Protein 7R9F (pdb70)

Structure (mmCIF, N/CA/C/O backbone):
data_7R9F
#
_entry.id   7R9F
#
_cell.length_a   134.466
_cell.length_b   134.466
_cell.length_c   158.130
_cell.angle_alpha   90.000
_cell.angle_beta   90.000
_cell.angle_gamma   120.000
#
_symmetry.space_group_name_H-M   'P 61 2 2'
#
loop_
_entity.id
_entity.type
_entity.pdbx_description
1 polymer 'tRNA pseudouridine synthase 1'
2 polymer "RNA (5'-R(*UP*AP*AP*UP*CP*GP*GP*GP*AP*UP*UP*CP*CP*GP*GP*AP*UP*A)-3')"
3 non-polymer 'SULFATE ION'
#
loop_
_atom_site.group_PDB
_atom_site.id
_atom_site.type_symbol
_atom_site.label_atom_id
_atom_site.label_alt_id
_atom_site.label_comp_id
_atom_site.label_asym_id
_atom_site.label_entity_id
_atom_site.label_seq_id
_atom_site.pdbx_PDB_ins_code
_atom_site.Cartn_x
_atom_site.Cartn_y
_atom_site.Cartn_z
_atom_site.occupancy
_atom_site.B_iso_or_equiv
_atom_site.auth_seq_id
_atom_site.auth_comp_id
_atom_site.auth_asym_id
_atom_site.auth_atom_id
_atom_site.pdbx_PDB_model_num
ATOM 1 N N . LEU A 1 72 ? -92.366 9.112 -27.764 1.00 147.35 72 LEU A N 1
ATOM 2 C CA . LEU A 1 72 ? -91.592 10.194 -27.167 1.00 154.21 72 LEU A CA 1
ATOM 3 C C . LEU A 1 72 ? -90.220 10.319 -27.827 1.00 154.77 72 LEU A C 1
ATOM 4 O O . LEU A 1 72 ? -89.546 9.315 -28.061 1.00 150.82 72 LEU A O 1
ATOM 7 N N . PRO A 1 73 ? -89.810 11.546 -28.129 1.00 153.92 73 PRO A N 1
ATOM 8 C CA . PRO A 1 73 ? -88.506 11.771 -28.754 1.00 148.98 73 PRO A CA 1
ATOM 9 C C . PRO A 1 73 ? -87.407 11.964 -27.715 1.00 153.60 73 PRO A C 1
ATOM 10 O O . PRO A 1 73 ? -87.660 12.197 -26.531 1.00 139.89 73 PRO A O 1
ATOM 14 N N . LYS A 1 74 ? -86.168 11.863 -28.189 1.00 147.29 74 LYS A N 1
ATOM 15 C CA . LYS A 1 74 ? -85.000 12.079 -27.348 1.00 142.85 74 LYS A CA 1
ATOM 16 C C . LYS A 1 74 ? -84.659 13.563 -27.305 1.00 134.42 74 LYS A C 1
ATOM 17 O O . LYS A 1 74 ? -84.783 14.270 -28.310 1.00 136.45 74 LYS A O 1
ATOM 19 N N . ARG A 1 75 ? -84.229 14.031 -26.135 1.00 123.61 75 ARG A N 1
ATOM 20 C CA . ARG A 1 75 ? -83.892 15.440 -25.952 1.00 122.08 75 ARG A CA 1
ATOM 21 C C . ARG A 1 75 ? -82.724 15.548 -24.984 1.00 119.48 75 ARG A C 1
ATOM 22 O O . ARG A 1 75 ? -82.825 15.092 -23.841 1.00 119.33 75 ARG A O 1
ATOM 26 N N . LYS A 1 76 ? -81.624 16.145 -25.439 1.00 116.91 76 LYS A N 1
ATOM 27 C CA . LYS A 1 76 ? -80.474 16.369 -24.573 1.00 97.89 76 LYS A CA 1
ATOM 28 C C . LYS A 1 76 ? -80.807 17.411 -23.511 1.00 100.29 76 LYS A C 1
ATOM 29 O O . LYS A 1 76 ? -81.565 18.354 -23.752 1.00 112.55 76 LYS A O 1
ATOM 35 N N . VAL A 1 77 ? -80.228 17.234 -22.323 1.00 101.27 77 VAL A N 1
ATOM 36 C CA . VAL A 1 77 ? -80.543 18.083 -21.180 1.00 95.46 77 VAL A CA 1
ATOM 37 C C . VAL A 1 77 ? -79.423 17.950 -20.157 1.00 89.80 77 VAL A C 1
ATOM 38 O O . VAL A 1 77 ? -78.627 17.005 -20.198 1.00 84.29 77 VAL A O 1
ATOM 42 N N . ALA A 1 78 ? -79.354 18.915 -19.238 1.00 95.38 78 ALA A N 1
ATOM 43 C CA . ALA A 1 78 ? -78.399 18.917 -18.137 1.00 95.84 78 ALA A CA 1
ATOM 44 C C . ALA A 1 78 ? -79.155 18.920 -16.816 1.00 79.68 78 ALA A C 1
ATOM 45 O O . ALA A 1 78 ? -80.067 19.729 -16.619 1.00 94.50 78 ALA A O 1
ATOM 47 N N . VAL A 1 79 ? -78.768 18.024 -15.915 1.00 66.09 79 VAL A N 1
ATOM 48 C CA . VAL A 1 79 ? -79.398 17.885 -14.608 1.00 75.94 79 VAL A CA 1
ATOM 49 C C . VAL A 1 79 ? -78.439 18.417 -13.550 1.00 79.40 79 VAL A C 1
ATOM 50 O O . VAL A 1 79 ? -77.297 17.945 -13.439 1.00 87.14 79 VAL A O 1
ATOM 54 N N . MET A 1 80 ? -78.902 19.410 -12.789 1.00 74.81 80 MET A N 1
ATOM 55 C CA . MET A 1 80 ? -78.215 19.878 -11.590 1.00 78.74 80 MET A CA 1
ATOM 56 C C . MET A 1 80 ? -78.635 19.032 -10.396 1.00 74.27 80 MET A C 1
ATOM 57 O O . MET A 1 80 ? -79.828 18.791 -10.183 1.00 80.30 80 MET A O 1
ATOM 62 N N . VAL A 1 81 ? -77.652 18.597 -9.611 1.00 66.62 81 VAL A N 1
ATOM 63 C CA . VAL A 1 81 ? -77.876 17.610 -8.566 1.00 63.33 81 VAL A CA 1
ATOM 64 C C . VAL A 1 81 ? -77.106 17.997 -7.310 1.00 72.36 81 VAL A C 1
ATOM 65 O O . V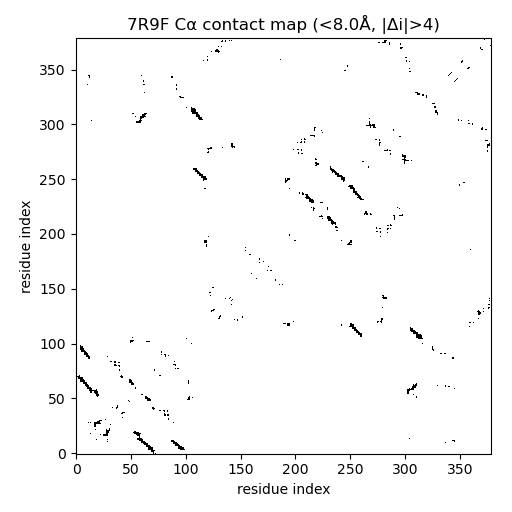AL A 1 81 ? -76.118 18.734 -7.360 1.00 71.26 81 VAL A O 1
ATOM 69 N N . GLY A 1 82 ? -77.594 17.511 -6.178 1.00 81.39 82 GLY A N 1
ATOM 70 C CA . GLY A 1 82 ? -76.885 17.644 -4.919 1.00 67.35 82 GLY A CA 1
ATOM 71 C C . GLY A 1 82 ? -77.027 16.357 -4.137 1.00 64.57 82 GLY A C 1
ATOM 72 O O . GLY A 1 82 ? -78.024 15.643 -4.258 1.00 78.63 82 GLY A O 1
ATOM 73 N N . TYR A 1 83 ? -76.009 16.054 -3.336 1.00 59.56 83 TYR A N 1
ATOM 74 C CA . TYR A 1 83 ? -75.998 14.753 -2.684 1.00 68.88 83 TYR A CA 1
ATOM 75 C C . TYR A 1 83 ? -75.084 14.766 -1.469 1.00 71.40 83 TYR A C 1
ATOM 76 O O . TYR A 1 83 ? -74.251 15.660 -1.297 1.00 70.66 83 TYR A O 1
ATOM 85 N N . CYS A 1 84 ? -75.263 13.748 -0.628 1.00 68.85 84 CYS A N 1
ATOM 86 C CA . CYS A 1 84 ? -74.362 13.440 0.474 1.00 61.79 84 CYS A CA 1
ATOM 87 C C . CYS A 1 84 ? -73.448 12.301 0.038 1.00 74.95 84 CYS A C 1
ATOM 88 O O . CYS A 1 84 ? -73.925 11.235 -0.367 1.00 70.80 84 CYS A O 1
ATOM 91 N N . GLY A 1 85 ? -72.136 12.529 0.116 1.00 69.09 85 GLY A N 1
ATOM 92 C CA . GLY A 1 85 ? -71.189 11.542 -0.368 1.00 68.00 85 GLY A CA 1
ATOM 93 C C . GLY A 1 85 ? -71.044 10.328 0.523 1.00 77.90 85 GLY A C 1
ATOM 94 O O . GLY A 1 85 ? -70.519 9.304 0.071 1.00 66.55 85 GLY A O 1
ATOM 95 N N . THR A 1 86 ? -71.496 10.418 1.775 1.00 92.76 86 THR A N 1
ATOM 96 C CA . THR A 1 86 ? -71.369 9.309 2.712 1.00 77.80 86 THR A CA 1
ATOM 97 C C . THR A 1 86 ? -72.273 8.155 2.298 1.00 76.10 86 THR A C 1
ATOM 98 O O . THR A 1 86 ? -73.468 8.343 2.047 1.00 71.91 86 THR A O 1
ATOM 101 N N . GLY A 1 87 ? -71.699 6.959 2.228 1.00 65.77 87 GLY A N 1
ATOM 102 C CA . GLY A 1 87 ? -72.439 5.789 1.815 1.00 65.09 87 GLY A CA 1
ATOM 103 C C . GLY A 1 87 ? -72.437 5.522 0.331 1.00 68.90 87 GLY A C 1
ATOM 104 O O . GLY A 1 87 ? -73.275 4.745 -0.141 1.00 98.71 87 GLY A O 1
ATOM 105 N N . TYR A 1 88 ? -71.532 6.142 -0.420 1.00 77.30 88 TYR A N 1
ATOM 106 C CA . TYR A 1 88 ? -71.429 5.935 -1.855 1.00 68.02 88 TYR A CA 1
ATOM 107 C C . TYR A 1 88 ? -69.959 5.896 -2.243 1.00 68.55 88 TYR A C 1
ATOM 108 O O . TYR A 1 88 ? -69.097 6.422 -1.537 1.00 66.23 88 TYR A O 1
ATOM 117 N N . HIS A 1 89 ? -69.681 5.271 -3.385 1.00 69.15 89 HIS A N 1
ATOM 118 C CA . HIS A 1 89 ? -68.311 5.100 -3.866 1.00 75.64 89 HIS A CA 1
ATOM 119 C C . HIS A 1 89 ? -67.941 6.129 -4.928 1.00 70.33 89 HIS A C 1
ATOM 120 O O . HIS A 1 89 ? -67.327 5.791 -5.943 1.00 75.98 89 HIS A O 1
ATOM 127 N N . GLY A 1 90 ? -68.295 7.391 -4.718 1.00 69.42 90 GLY A N 1
ATOM 128 C CA . GLY A 1 90 ? -67.928 8.456 -5.630 1.00 69.26 90 GLY A CA 1
ATOM 129 C C . GLY A 1 90 ? -69.087 8.889 -6.507 1.00 66.07 90 GLY A C 1
ATOM 130 O O . GLY A 1 90 ? -70.208 8.378 -6.430 1.00 67.07 90 GLY A O 1
ATOM 131 N N . MET A 1 91 ? -68.788 9.871 -7.359 1.00 75.22 91 MET A N 1
ATOM 132 C CA . MET A 1 91 ? -69.780 10.369 -8.305 1.00 84.65 91 MET A CA 1
ATOM 133 C C . MET A 1 91 ? -69.848 9.493 -9.550 1.00 81.26 91 MET A C 1
ATOM 134 O O . MET A 1 91 ? -70.937 9.090 -9.974 1.00 87.04 91 MET A O 1
ATOM 139 N N . GLN A 1 92 ? -68.694 9.182 -10.138 1.00 76.42 92 GLN A N 1
ATOM 140 C CA . GLN A 1 92 ? -68.655 8.447 -11.396 1.00 88.90 92 GLN A CA 1
ATOM 141 C C . GLN A 1 92 ? -69.281 7.065 -11.248 1.00 90.81 92 GLN A C 1
ATOM 142 O O . GLN A 1 92 ? -69.101 6.385 -10.235 1.00 99.06 92 GLN A O 1
ATOM 148 N N . TYR A 1 93 ? -70.030 6.660 -12.273 1.00 97.30 93 TYR A N 1
ATOM 149 C CA . TYR A 1 93 ? -70.642 5.338 -12.306 1.00 93.26 93 TYR A CA 1
ATOM 150 C C . TYR A 1 93 ? -69.567 4.259 -12.353 1.00 95.74 93 TYR A C 1
ATOM 151 O O . TYR A 1 93 ? -68.780 4.190 -13.303 1.00 87.82 93 TYR A O 1
ATOM 160 N N . ASN A 1 94 ? -69.531 3.419 -11.321 1.00 88.16 94 ASN A N 1
ATOM 161 C CA . ASN A 1 94 ? -68.544 2.344 -11.223 1.00 81.66 94 ASN A CA 1
ATOM 162 C C . ASN A 1 94 ? -69.182 1.156 -10.520 1.00 103.03 94 ASN A C 1
ATOM 163 O O . ASN A 1 94 ? -69.004 0.952 -9.314 1.00 113.88 94 ASN A O 1
ATOM 168 N N . PRO A 1 95 ? -69.941 0.346 -11.253 1.00 112.76 95 PRO A N 1
ATOM 169 C CA . PRO A 1 95 ? -70.573 -0.832 -10.651 1.00 98.45 95 PRO A CA 1
ATOM 170 C C . PRO A 1 95 ? -69.535 -1.887 -10.317 1.00 106.09 95 PRO A C 1
ATOM 171 O O . PRO A 1 95 ? -68.434 -1.888 -10.891 1.00 92.14 95 PRO A O 1
ATOM 175 N N . PRO A 1 96 ? -69.845 -2.818 -9.399 1.00 114.71 96 PRO A N 1
ATOM 176 C CA . PRO A 1 96 ? -71.140 -2.968 -8.727 1.00 100.61 96 PRO A CA 1
ATOM 177 C C . PRO A 1 96 ? -71.277 -2.110 -7.472 1.00 108.22 96 PRO A C 1
ATOM 178 O O . PRO A 1 96 ? -72.326 -2.137 -6.828 1.00 123.89 96 PRO A O 1
ATOM 182 N N . ASN A 1 97 ? -70.233 -1.363 -7.135 1.00 97.79 97 ASN A N 1
ATOM 183 C CA . ASN A 1 97 ? -70.269 -0.533 -5.937 1.00 97.99 97 ASN A CA 1
ATOM 184 C C . ASN A 1 97 ? -71.279 0.595 -6.116 1.00 93.21 97 ASN A C 1
ATOM 185 O O . ASN A 1 97 ? -71.292 1.246 -7.168 1.00 94.03 97 ASN A O 1
ATOM 190 N N . PRO A 1 98 ? -72.133 0.859 -5.126 1.00 97.16 98 PRO A N 1
ATOM 191 C CA . PRO A 1 98 ? -73.159 1.898 -5.292 1.00 82.10 98 PRO A CA 1
ATOM 192 C C . PRO A 1 98 ? -72.527 3.279 -5.381 1.00 86.66 98 PRO A C 1
ATOM 193 O O . PRO A 1 98 ? -71.694 3.654 -4.552 1.00 93.61 98 PRO A O 1
ATOM 197 N N . THR A 1 99 ? -72.932 4.035 -6.397 1.00 79.95 99 THR A N 1
ATOM 198 C CA . THR A 1 99 ? -72.426 5.377 -6.637 1.00 73.81 99 THR A CA 1
ATOM 199 C C . THR A 1 99 ? -73.600 6.338 -6.766 1.00 70.42 99 THR A C 1
ATOM 200 O O . THR A 1 99 ? -74.758 5.927 -6.880 1.00 80.81 99 THR A O 1
ATOM 204 N N . ILE A 1 100 ? -73.294 7.636 -6.738 1.00 71.20 100 ILE A N 1
ATOM 205 C CA . ILE A 1 100 ? -74.346 8.636 -6.902 1.00 72.47 100 ILE A CA 1
ATOM 206 C C . ILE A 1 100 ? -74.983 8.505 -8.277 1.00 70.21 100 ILE A C 1
ATOM 207 O O . ILE A 1 100 ? -76.210 8.583 -8.420 1.00 78.51 100 ILE A O 1
ATOM 212 N N . GLU A 1 101 ? -74.161 8.289 -9.307 1.00 82.48 101 GLU A N 1
ATOM 213 C CA . GLU A 1 101 ? -74.692 8.114 -10.655 1.00 71.96 101 GLU A CA 1
ATOM 214 C C . GLU A 1 101 ? -75.553 6.861 -10.750 1.00 76.68 101 GLU A C 1
ATOM 215 O O . GLU A 1 101 ? -76.581 6.863 -11.434 1.00 80.66 101 GLU A O 1
ATOM 221 N N . SER A 1 102 ? -75.153 5.783 -10.072 1.00 76.65 102 SER A N 1
ATOM 222 C CA . SER A 1 102 ? -75.961 4.567 -10.073 1.00 73.78 102 SER A CA 1
ATOM 223 C C . SER A 1 102 ? -77.344 4.828 -9.485 1.00 79.59 102 SER A C 1
ATOM 224 O O . SER A 1 102 ? -78.362 4.412 -10.051 1.00 90.26 102 SER A O 1
ATOM 227 N N . ALA A 1 103 ? -77.399 5.532 -8.351 1.00 81.87 103 ALA A N 1
ATOM 228 C CA . ALA A 1 103 ? -78.685 5.838 -7.731 1.00 86.03 103 ALA A CA 1
ATOM 229 C C . ALA A 1 103 ? -79.514 6.769 -8.606 1.00 90.64 103 ALA A C 1
ATOM 230 O O . ALA A 1 103 ? -80.741 6.627 -8.689 1.00 101.39 103 ALA A O 1
ATOM 232 N N . LEU A 1 104 ? -78.860 7.728 -9.266 1.00 88.17 104 LEU A N 1
ATOM 233 C CA . LEU A 1 104 ? -79.579 8.633 -10.156 1.00 83.37 104 LEU A CA 1
ATOM 234 C C . LEU A 1 104 ? -80.179 7.878 -11.335 1.00 93.60 104 LEU A C 1
ATOM 235 O O . LEU A 1 104 ? -81.333 8.114 -11.711 1.00 100.69 104 LEU A O 1
ATOM 240 N N . PHE A 1 105 ? -79.411 6.957 -11.923 1.00 93.49 105 PHE A N 1
ATOM 241 C CA . PHE A 1 105 ? -79.923 6.146 -13.024 1.00 84.51 105 PHE A CA 1
ATOM 242 C C . PHE A 1 105 ? -81.076 5.266 -12.562 1.00 103.08 105 PHE A C 1
ATOM 243 O O . PHE A 1 105 ? -82.075 5.113 -13.276 1.00 108.08 105 PHE A O 1
ATOM 251 N N . LYS A 1 106 ? -80.954 4.672 -11.371 1.00 106.27 106 LYS A N 1
ATOM 252 C CA A LYS A 1 106 ? -82.043 3.861 -10.839 0.02 105.14 106 LYS A CA 1
ATOM 253 C CA B LYS A 1 106 ? -82.044 3.860 -10.839 0.98 113.03 106 LYS A CA 1
ATOM 254 C C . LYS A 1 106 ? -83.295 4.695 -10.604 1.00 106.35 106 LYS A C 1
ATOM 255 O O . LYS A 1 106 ? -84.414 4.182 -10.721 1.00 114.71 106 LYS A O 1
ATOM 260 N N . ALA A 1 107 ? -83.130 5.978 -10.276 1.00 104.89 107 ALA A N 1
ATOM 261 C CA . ALA A 1 107 ? -84.281 6.849 -10.076 1.00 103.34 107 ALA A CA 1
ATOM 262 C C . ALA A 1 107 ? -84.836 7.405 -11.381 1.00 108.45 107 ALA A C 1
ATOM 263 O O . ALA A 1 107 ? -85.980 7.873 -11.399 1.00 110.32 107 ALA A O 1
ATOM 265 N N . PHE A 1 108 ? -84.057 7.370 -12.466 1.00 116.36 108 PHE A N 1
ATOM 266 C CA . PHE A 1 108 ? -84.549 7.852 -13.753 1.00 120.76 108 PHE A CA 1
ATOM 267 C C . PHE A 1 108 ? -85.492 6.855 -14.415 1.00 125.72 108 PHE A C 1
ATOM 268 O O . PHE A 1 108 ? -86.434 7.263 -15.104 1.00 122.45 108 PHE A O 1
ATOM 276 N N . VAL A 1 109 ? -85.255 5.555 -14.227 1.00 125.32 109 VAL A N 1
ATOM 277 C CA . VAL A 1 109 ? -86.166 4.552 -14.764 1.00 116.50 109 VAL A CA 1
ATOM 278 C C . VAL A 1 109 ? -87.381 4.349 -13.865 1.00 119.29 109 VAL A C 1
ATOM 279 O O . VAL A 1 109 ? -88.409 3.846 -14.333 1.00 129.93 109 VAL A O 1
ATOM 283 N N . GLU A 1 110 ? -87.296 4.733 -12.589 1.00 119.28 110 GLU A N 1
ATOM 284 C CA . GLU A 1 110 ? -88.460 4.692 -11.713 1.00 115.86 110 GLU A CA 1
ATOM 285 C C . GLU A 1 110 ? -89.390 5.877 -11.931 1.00 116.99 110 GLU A C 1
ATOM 286 O O . GLU A 1 110 ? -90.572 5.794 -11.581 1.00 127.22 110 GLU A O 1
ATOM 288 N N . ALA A 1 111 ? -88.885 6.974 -12.493 1.00 129.00 111 ALA A N 1
ATOM 289 C CA . ALA A 1 111 ? -89.720 8.117 -12.831 1.00 121.35 111 ALA A CA 1
ATOM 290 C C . ALA A 1 111 ? -90.177 8.094 -14.282 1.00 127.87 111 ALA A C 1
ATOM 291 O O . ALA A 1 111 ? -91.225 8.667 -14.603 1.00 131.22 111 ALA A O 1
ATOM 293 N N . GLY A 1 112 ? -89.416 7.450 -15.165 1.00 126.03 112 GLY A N 1
ATOM 294 C CA . GLY A 1 112 ? -89.828 7.286 -16.545 1.00 123.60 112 GLY A CA 1
ATOM 295 C C . GLY A 1 112 ? -89.150 8.229 -17.517 1.00 120.81 112 GLY A C 1
ATOM 296 O O . GLY A 1 112 ? -89.801 8.778 -18.412 1.00 130.00 112 GLY A O 1
ATOM 297 N N . ALA A 1 113 ? -87.841 8.422 -17.361 1.00 115.63 113 ALA A N 1
ATOM 298 C CA . ALA A 1 113 ? -87.083 9.280 -18.257 1.00 116.30 113 ALA A CA 1
ATOM 299 C C . ALA A 1 113 ? -85.964 8.562 -18.997 1.00 113.28 113 ALA A C 1
ATOM 300 O O . ALA A 1 113 ? -85.345 9.169 -19.878 1.00 110.73 113 ALA A O 1
ATOM 302 N N . ILE A 1 114 ? -85.689 7.300 -18.677 1.00 117.98 114 ILE A N 1
ATOM 303 C CA . ILE A 1 114 ? -84.648 6.535 -19.348 1.00 127.22 114 ILE A CA 1
ATOM 304 C C . ILE A 1 114 ? -85.268 5.288 -19.963 1.00 127.16 114 ILE A C 1
ATOM 305 O O . ILE A 1 114 ? -86.266 4.752 -19.469 1.00 120.85 114 ILE A O 1
ATOM 307 N N . SER A 1 115 ? -84.665 4.827 -21.058 1.00 122.93 115 SER A N 1
ATOM 308 C CA . SER A 1 115 ? -85.146 3.636 -21.745 1.00 134.70 115 SER A CA 1
ATOM 309 C C . SER A 1 115 ? -84.702 2.283 -21.203 1.00 135.22 115 SER A C 1
ATOM 310 O O . SER A 1 115 ? -85.478 1.588 -20.536 1.00 127.79 115 SER A O 1
ATOM 313 N N . LYS A 1 116 ? -83.454 1.909 -21.486 1.00 140.14 116 LYS A N 1
ATOM 314 C CA . LYS A 1 116 ? -82.803 0.741 -20.905 1.00 136.04 116 LYS A CA 1
ATOM 315 C C . LYS A 1 116 ? -81.391 0.612 -21.462 1.00 144.23 116 LYS A C 1
ATOM 316 O O . LYS A 1 116 ? -80.777 1.615 -21.843 1.00 140.23 116 LYS A O 1
ATOM 318 N N . ASP A 1 117 ? -80.874 -0.617 -21.511 1.00 136.64 117 ASP A N 1
ATOM 319 C CA . ASP A 1 117 ? -79.573 -0.936 -22.112 1.00 141.37 117 ASP A CA 1
ATOM 320 C C . ASP A 1 117 ? -78.497 -0.111 -21.413 1.00 145.26 117 ASP A C 1
ATOM 321 O O . ASP A 1 117 ? -78.288 -0.306 -20.203 1.00 135.45 117 ASP A O 1
ATOM 323 N N . ASN A 1 118 ? -77.800 0.791 -22.099 1.00 143.22 118 ASN A N 1
ATOM 324 C CA . ASN A 1 118 ? -76.756 1.603 -21.487 1.00 138.95 118 ASN A CA 1
ATOM 325 C C . ASN A 1 118 ? -76.621 2.897 -22.284 1.00 137.63 118 ASN A C 1
ATOM 326 O O . ASN A 1 118 ? -77.485 3.238 -23.098 1.00 131.84 118 ASN A O 1
ATOM 328 N N . SER A 1 119 ? -75.529 3.620 -22.047 1.00 131.16 119 SER A N 1
ATOM 329 C CA . SER A 1 119 ? -75.280 4.886 -22.729 1.00 124.91 119 SER A CA 1
ATOM 330 C C . SER A 1 119 ? -73.785 5.182 -22.813 1.00 112.03 119 SER A C 1
ATOM 331 O O . SER A 1 119 ? -73.352 6.311 -22.580 1.00 99.26 119 SER A O 1
ATOM 333 N N . PHE A 1 127 ? -72.850 11.452 -22.691 1.00 121.15 127 PHE A N 1
ATOM 334 C CA . PHE A 1 127 ? -72.835 11.534 -21.235 1.00 122.48 127 PHE A CA 1
ATOM 335 C C . PHE A 1 127 ? -71.540 12.158 -20.725 1.00 119.98 127 PHE A C 1
ATOM 336 O O . PHE A 1 127 ? -70.474 11.962 -21.308 1.00 133.08 127 PHE A O 1
ATOM 344 N N . MET A 1 128 ? -71.643 12.902 -19.629 1.00 95.66 128 MET A N 1
ATOM 345 C CA . MET A 1 128 ? -70.498 13.578 -19.027 1.00 101.57 128 MET A CA 1
ATOM 346 C C . MET A 1 128 ? -70.909 14.041 -17.634 1.00 104.83 128 MET A C 1
ATOM 347 O O . MET A 1 128 ? -72.046 13.830 -17.198 1.00 104.25 128 MET A O 1
ATOM 349 N N . ARG A 1 129 ? -69.970 14.680 -16.938 1.00 87.05 129 ARG A N 1
ATOM 350 C CA . ARG A 1 129 ? -70.222 15.189 -15.597 1.00 69.03 129 ARG A CA 1
ATOM 351 C C . ARG A 1 129 ? -69.228 16.303 -15.303 1.00 73.46 129 ARG A C 1
ATOM 352 O O . ARG A 1 129 ? -68.093 16.283 -15.787 1.00 79.00 129 ARG A O 1
ATOM 360 N N . ALA A 1 130 ? -69.668 17.270 -14.495 1.00 54.99 130 ALA A N 1
ATOM 361 C CA . ALA A 1 130 ? -68.837 18.437 -14.216 1.00 61.25 130 ALA A CA 1
ATOM 362 C C . ALA A 1 130 ? -67.618 18.068 -13.377 1.00 62.86 130 ALA A C 1
ATOM 363 O O . ALA A 1 130 ? -66.489 18.457 -13.699 1.00 72.72 130 ALA A O 1
ATOM 365 N N . ALA A 1 131 ? -67.826 17.324 -12.292 1.00 82.52 131 ALA A N 1
ATOM 366 C CA . ALA A 1 131 ? -66.749 16.942 -11.391 1.00 78.36 131 ALA A CA 1
ATOM 367 C C . ALA A 1 131 ? -66.897 15.478 -11.009 1.00 69.29 131 ALA A C 1
ATOM 368 O O . ALA A 1 131 ? -68.010 14.964 -10.881 1.00 70.81 131 ALA A O 1
ATOM 370 N N . ARG A 1 132 ? -65.756 14.809 -10.831 1.00 80.30 132 ARG A N 1
ATOM 371 C CA . ARG A 1 132 ? -65.720 13.421 -10.372 1.00 76.83 132 ARG A CA 1
ATOM 372 C C . ARG A 1 132 ? -65.309 13.430 -8.901 1.00 88.48 132 ARG A C 1
ATOM 373 O O . ARG A 1 132 ? -64.141 13.260 -8.546 1.00 78.97 132 ARG A O 1
ATOM 381 N N . THR A 1 133 ? -66.300 13.643 -8.036 1.00 71.93 133 THR A N 1
ATOM 382 C CA . THR A 1 133 ? -66.045 13.709 -6.604 1.00 63.56 133 THR A CA 1
ATOM 383 C C . THR A 1 133 ? -65.658 12.336 -6.066 1.00 63.44 133 THR A C 1
ATOM 384 O O . THR A 1 133 ? -66.266 11.319 -6.412 1.00 70.72 133 THR A O 1
ATOM 388 N N . ASP A 1 134 ? -64.637 12.312 -5.212 1.00 57.62 134 ASP A N 1
ATOM 389 C CA . ASP A 1 134 ? -64.108 11.064 -4.683 1.00 60.45 134 ASP A CA 1
ATOM 390 C C . ASP A 1 134 ? -65.111 10.410 -3.730 1.00 70.90 134 ASP A C 1
ATOM 391 O O . ASP A 1 134 ? -66.199 10.929 -3.461 1.00 75.10 134 ASP A O 1
ATOM 394 N N . LYS A 1 135 ? -64.726 9.248 -3.208 1.00 71.39 135 LYS A N 1
ATOM 395 C CA . LYS A 1 135 ? -65.579 8.510 -2.287 1.00 71.51 135 LYS A CA 1
ATOM 396 C C . LYS A 1 135 ? -65.813 9.316 -1.014 1.00 68.62 135 LYS A C 1
ATOM 397 O O . LYS A 1 135 ? -64.869 9.840 -0.416 1.00 72.14 135 LYS A O 1
ATOM 403 N N . GLY A 1 136 ? -67.079 9.413 -0.601 1.00 66.48 136 GLY A N 1
ATOM 404 C CA . GLY A 1 136 ? -67.449 10.111 0.608 1.00 74.97 136 GLY A CA 1
ATOM 405 C C . GLY A 1 136 ? -67.616 11.607 0.472 1.00 68.14 136 GLY A C 1
ATOM 406 O O . GLY A 1 136 ? -68.233 12.227 1.347 1.00 88.51 136 GLY A O 1
ATOM 407 N N . VAL A 1 137 ? -67.094 12.211 -0.589 1.00 70.19 137 VAL A N 1
ATOM 408 C CA . VAL A 1 137 ? -67.177 13.655 -0.768 1.00 54.08 137 VAL A CA 1
ATOM 409 C C . VAL A 1 137 ? -68.594 14.026 -1.184 1.00 50.42 137 VAL A C 1
ATOM 410 O O . VAL A 1 137 ? -69.163 13.426 -2.103 1.00 80.22 137 VAL A O 1
ATOM 414 N N . HIS A 1 138 ? -69.170 15.010 -0.505 1.00 56.27 138 HIS A N 1
ATOM 415 C CA . HIS A 1 138 ? -70.509 15.469 -0.825 1.00 58.74 138 HIS A CA 1
ATOM 416 C C . HIS A 1 138 ? -70.424 16.615 -1.827 1.00 63.53 138 HIS A C 1
ATOM 417 O O . HIS A 1 138 ? -69.340 17.058 -2.213 1.00 70.29 138 HIS A O 1
ATOM 424 N N . ALA A 1 139 ? -71.582 17.108 -2.253 1.00 59.71 139 ALA A N 1
ATOM 425 C CA . ALA A 1 139 ? -71.613 18.207 -3.213 1.00 56.65 139 ALA A CA 1
ATOM 426 C C . ALA A 1 139 ? -72.968 18.884 -3.131 1.00 62.74 139 ALA A C 1
ATOM 427 O O . ALA A 1 139 ? -73.995 18.238 -3.357 1.00 73.79 139 ALA A O 1
ATOM 429 N N . GLY A 1 140 ? -72.974 20.175 -2.797 1.00 64.85 140 GLY A N 1
ATOM 430 C CA . GLY A 1 140 ? -74.195 20.945 -2.922 1.00 63.02 140 GLY A CA 1
ATOM 431 C C . GLY A 1 140 ? -74.620 21.143 -4.359 1.00 63.88 140 GLY A C 1
ATOM 432 O O . GLY A 1 140 ? -75.809 21.351 -4.622 1.00 73.75 140 GLY A O 1
ATOM 433 N N . GLY A 1 141 ? -73.676 21.067 -5.293 1.00 56.52 141 GLY A N 1
ATOM 434 C CA . GLY A 1 141 ? -73.966 21.242 -6.698 1.00 57.36 141 GLY A CA 1
ATOM 435 C C . GLY A 1 141 ? -73.079 20.404 -7.596 1.00 67.70 141 GLY A C 1
ATOM 436 O O . GLY A 1 141 ? -71.857 20.360 -7.421 1.00 64.75 141 GLY A O 1
ATOM 437 N N . ASN A 1 142 ? -73.695 19.724 -8.559 1.00 62.13 142 ASN A N 1
ATOM 438 C CA . ASN A 1 142 ? -72.971 18.949 -9.552 1.00 67.07 142 ASN A CA 1
ATOM 439 C C . ASN A 1 142 ? -73.835 18.865 -10.798 1.00 77.28 142 ASN A C 1
ATOM 440 O O . ASN A 1 142 ? -75.048 19.082 -10.747 1.00 73.33 142 ASN A O 1
ATOM 445 N N . LEU A 1 143 ? -73.200 18.547 -11.922 1.00 72.20 143 LEU A N 1
ATOM 446 C CA . LEU A 1 143 ? -73.867 18.528 -13.216 1.00 69.85 143 LEU A CA 1
ATOM 447 C C . LEU A 1 143 ? -73.716 17.174 -13.889 1.00 68.64 143 LEU A C 1
ATOM 448 O O . LEU A 1 143 ? -72.633 16.581 -13.876 1.00 78.90 143 LEU A O 1
ATOM 453 N N . ILE A 1 144 ? -74.803 16.697 -14.497 1.00 68.34 144 ILE A N 1
ATOM 454 C CA . ILE A 1 144 ? -74.719 15.612 -15.465 1.00 80.63 144 ILE A CA 1
ATOM 455 C C . ILE A 1 144 ? -75.430 16.060 -16.734 1.00 91.24 144 ILE A C 1
ATOM 456 O O . ILE A 1 144 ? -76.249 16.978 -16.720 1.00 77.58 144 ILE A O 1
ATOM 460 N N . SER A 1 145 ? -75.097 15.405 -17.845 1.00 103.46 145 SER A N 1
ATOM 461 C CA . SER A 1 145 ? -75.696 15.713 -19.137 1.00 94.48 145 SER A CA 1
ATOM 462 C C . SER A 1 145 ? -76.105 14.418 -19.820 1.00 95.73 145 SER A C 1
ATOM 463 O O . SER A 1 145 ? -75.284 13.507 -19.974 1.00 97.56 145 SER A O 1
ATOM 466 N N . LEU A 1 146 ? -77.368 14.338 -20.229 1.00 102.23 146 LEU A N 1
ATOM 467 C CA . LEU A 1 146 ? -77.864 13.136 -20.888 1.00 96.64 146 LEU A CA 1
ATOM 468 C C . LEU A 1 146 ? -79.136 13.475 -21.651 1.00 103.78 146 LEU A C 1
ATOM 469 O O . LEU A 1 146 ? -79.746 14.527 -21.449 1.00 107.64 146 LEU A O 1
ATOM 474 N N . LYS A 1 147 ? -79.533 12.558 -22.529 1.00 102.82 147 LYS A N 1
ATOM 475 C CA . LYS A 1 147 ? -80.779 12.668 -23.275 1.00 96.31 147 LYS A CA 1
ATOM 476 C C . LYS A 1 147 ? -81.861 11.870 -22.560 1.00 96.73 147 LYS A C 1
ATOM 477 O O . LYS A 1 147 ? -81.667 10.689 -22.251 1.00 98.11 147 LYS A O 1
ATOM 479 N N . MET A 1 148 ? -82.995 12.515 -22.295 1.00 92.39 148 MET A N 1
ATOM 480 C CA . MET A 1 148 ? -84.100 11.874 -21.598 1.00 96.20 148 MET A CA 1
ATOM 481 C C . MET A 1 148 ? -85.422 12.386 -22.155 1.00 113.73 148 MET A C 1
ATOM 482 O O . MET A 1 148 ? -85.474 13.373 -22.894 1.00 109.65 148 MET A O 1
ATOM 487 N N . ILE A 1 149 ? -86.501 11.695 -21.788 1.00 116.86 149 ILE A N 1
ATOM 488 C CA . ILE A 1 149 ? -87.848 12.070 -22.204 1.00 106.36 149 ILE A CA 1
ATOM 489 C C . ILE A 1 149 ? -88.377 13.153 -21.272 1.00 115.24 149 ILE A C 1
ATOM 490 O O . ILE A 1 149 ? -89.063 12.859 -20.286 1.00 107.62 149 ILE A O 1
ATOM 492 N N . ILE A 1 150 ? -88.063 14.411 -21.57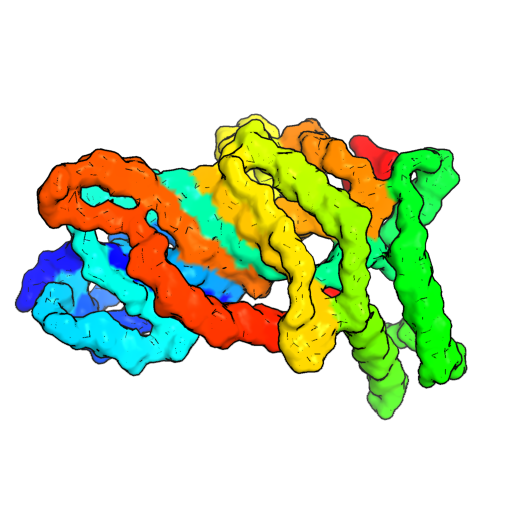6 1.00 115.83 150 ILE A N 1
ATOM 493 C CA . ILE A 1 150 ? -88.499 15.535 -20.756 1.00 115.33 150 ILE A CA 1
ATOM 494 C C . ILE A 1 150 ? -89.826 16.064 -21.284 1.00 117.52 150 ILE A C 1
ATOM 495 O O . ILE A 1 150 ? -89.908 17.201 -21.762 1.00 116.42 150 ILE A O 1
ATOM 497 N N . GLU A 1 151 ? -90.874 15.244 -21.201 1.00 112.01 151 GLU A N 1
ATOM 498 C CA . GLU A 1 151 ? -92.195 15.622 -21.685 1.00 118.20 151 GLU A CA 1
ATOM 499 C C . GLU A 1 151 ? -93.233 15.779 -20.584 1.00 125.54 151 GLU A C 1
ATOM 500 O O . GLU A 1 151 ? -94.132 16.611 -20.720 1.00 136.64 151 GLU A O 1
ATOM 502 N N . ASP A 1 152 ? -93.134 15.011 -19.505 1.00 118.50 152 ASP A N 1
ATOM 503 C CA . ASP A 1 152 ? -94.096 15.130 -18.415 1.00 115.43 152 ASP A CA 1
ATOM 504 C C . ASP A 1 152 ? -93.903 16.459 -17.692 1.00 122.49 152 ASP A C 1
ATOM 505 O O . ASP A 1 152 ? -92.763 16.835 -17.392 1.00 116.57 152 ASP A O 1
ATOM 507 N N . PRO A 1 153 ? -94.978 17.196 -17.395 1.00 133.21 153 PRO A N 1
ATOM 508 C CA . PRO A 1 153 ? -94.806 18.472 -16.682 1.00 121.44 153 PRO A CA 1
ATOM 509 C C . PRO A 1 153 ? -94.299 18.298 -15.263 1.00 125.46 153 PRO A C 1
ATOM 510 O O . PRO A 1 153 ? -93.555 19.155 -14.773 1.00 128.32 153 PRO A O 1
ATOM 514 N N . ASP A 1 154 ? -94.679 17.217 -14.590 1.00 128.17 154 ASP A N 1
ATOM 515 C CA . ASP A 1 154 ? -94.210 16.922 -13.241 1.00 130.60 154 ASP A CA 1
ATOM 516 C C . ASP A 1 154 ? -93.292 15.705 -13.293 1.00 130.98 154 ASP A C 1
ATOM 517 O O . ASP A 1 154 ? -93.656 14.598 -12.889 1.00 146.14 154 ASP A O 1
ATOM 519 N N . ILE A 1 155 ? -92.085 15.919 -13.808 1.00 116.79 155 ILE A N 1
ATOM 520 C CA . ILE A 1 155 ? -91.076 14.870 -13.917 1.00 109.27 155 ILE A CA 1
ATOM 521 C C . ILE A 1 155 ? -90.057 14.956 -12.785 1.00 118.48 155 ILE A C 1
ATOM 522 O O . ILE A 1 155 ? -89.767 13.957 -12.126 1.00 117.34 155 ILE A O 1
ATOM 527 N N . LYS A 1 156 ? -89.516 16.154 -12.536 1.00 113.32 156 LYS A N 1
ATOM 528 C CA . LYS A 1 156 ? -88.517 16.318 -11.485 1.00 105.67 156 LYS A CA 1
ATOM 529 C C . LYS A 1 156 ? -89.076 15.917 -10.125 1.00 112.10 156 LYS A C 1
ATOM 530 O O . LYS A 1 156 ? -88.364 15.333 -9.298 1.00 119.74 156 LYS A O 1
ATOM 536 N N . GLN A 1 157 ? -90.359 16.203 -9.882 1.00 108.43 157 GLN A N 1
ATOM 537 C CA . GLN A 1 157 ? -90.989 15.760 -8.643 1.00 114.40 157 GLN A CA 1
ATOM 538 C C . GLN A 1 157 ? -90.988 14.239 -8.543 1.00 102.62 157 GLN A C 1
ATOM 539 O O . GLN A 1 157 ? -90.732 13.680 -7.471 1.00 96.49 157 GLN A O 1
ATOM 541 N N . LYS A 1 158 ? -91.254 13.552 -9.657 1.00 108.85 158 LYS A N 1
ATOM 542 C CA . LYS A 1 158 ? -91.248 12.092 -9.648 1.00 116.77 158 LYS A CA 1
ATOM 543 C C . LYS A 1 158 ? -89.848 11.544 -9.394 1.00 116.43 158 LYS A C 1
ATOM 544 O O . LYS A 1 158 ? -89.679 10.587 -8.626 1.00 111.88 158 LYS A O 1
ATOM 546 N N . ILE A 1 159 ? -88.832 12.135 -10.030 1.00 116.90 159 ILE A N 1
ATOM 547 C CA . ILE A 1 159 ? -87.459 11.691 -9.797 1.00 105.34 159 ILE A CA 1
ATOM 548 C C . ILE A 1 159 ? -87.070 11.903 -8.339 1.00 102.96 159 ILE A C 1
ATOM 549 O O . ILE A 1 159 ? -86.385 11.068 -7.736 1.00 99.50 159 ILE A O 1
ATOM 554 N N . ASN A 1 160 ? -87.507 13.018 -7.745 1.00 101.17 160 ASN A N 1
ATOM 555 C CA . ASN A 1 160 ? -87.183 13.280 -6.347 1.00 99.82 160 ASN A CA 1
ATOM 556 C C . ASN A 1 160 ? -87.937 12.346 -5.408 1.00 115.16 160 ASN A C 1
ATOM 557 O O . ASN A 1 160 ? -87.415 11.979 -4.349 1.00 114.99 160 ASN A O 1
ATOM 562 N N . GLU A 1 161 ? -89.161 11.958 -5.773 1.00 116.37 161 GLU A N 1
ATOM 563 C CA . GLU A 1 161 ? -89.903 11.003 -4.959 1.00 107.54 161 GLU A CA 1
ATOM 564 C C . GLU A 1 161 ? -89.319 9.600 -5.073 1.00 104.52 161 GLU A C 1
ATOM 565 O O . GLU A 1 161 ? -89.427 8.807 -4.131 1.00 107.41 161 GLU A O 1
ATOM 567 N N . LYS A 1 162 ? -88.698 9.280 -6.206 1.00 99.38 162 LYS A N 1
ATOM 568 C CA . LYS A 1 162 ? -88.074 7.981 -6.417 1.00 104.02 162 LYS A CA 1
ATOM 569 C C . LYS A 1 162 ? -86.604 7.954 -6.002 1.00 111.77 162 LYS A C 1
ATOM 570 O O . LYS A 1 162 ? -85.932 6.939 -6.214 1.00 106.10 162 LYS A O 1
ATOM 572 N N . LEU A 1 163 ? -86.093 9.044 -5.416 1.00 108.49 163 LEU A N 1
ATOM 573 C CA . LEU A 1 163 ? -84.712 9.164 -4.974 1.00 88.40 163 LEU A CA 1
ATOM 574 C C . LEU A 1 163 ? -84.642 9.123 -3.450 1.00 103.78 163 LEU A C 1
ATOM 575 O O . LEU A 1 163 ? -85.585 9.544 -2.771 1.00 115.11 163 LEU A O 1
ATOM 580 N N . PRO A 1 164 ? -83.550 8.610 -2.880 1.00 108.09 164 PRO A N 1
ATOM 581 C CA . PRO A 1 164 ? -83.366 8.702 -1.426 1.00 88.50 164 PRO A CA 1
ATOM 582 C C . PRO A 1 164 ? -83.325 10.151 -0.963 1.00 91.36 164 PRO A C 1
ATOM 583 O O . PRO A 1 164 ? -83.124 11.081 -1.748 1.00 96.54 164 PRO A O 1
ATOM 587 N N . GLU A 1 165 ? -83.523 10.335 0.344 1.00 93.06 165 GLU A N 1
ATOM 588 C CA . GLU A 1 165 ? -83.555 11.682 0.902 1.00 85.44 165 GLU A CA 1
ATOM 589 C C . GLU A 1 165 ? -82.221 12.400 0.753 1.00 90.86 165 GLU A C 1
ATOM 590 O O . GLU A 1 165 ? -82.193 13.636 0.752 1.00 90.53 165 GLU A O 1
ATOM 592 N N . GLY A 1 166 ? -81.123 11.659 0.610 1.00 92.06 166 GLY A N 1
ATOM 593 C CA . GLY A 1 166 ? -79.787 12.206 0.512 1.00 88.78 166 GLY A CA 1
ATOM 594 C C . GLY A 1 166 ? -79.325 12.604 -0.872 1.00 88.24 166 GLY A C 1
ATOM 595 O O . GLY A 1 166 ? -78.167 12.999 -1.036 1.00 83.27 166 GLY A O 1
ATOM 596 N N . ILE A 1 167 ? -80.184 12.503 -1.884 1.00 87.33 167 ILE A N 1
ATOM 597 C CA . ILE A 1 167 ? -79.867 12.936 -3.241 1.00 83.13 167 ILE A CA 1
ATOM 598 C C . ILE A 1 167 ? -81.065 13.699 -3.786 1.00 95.18 167 ILE A C 1
ATOM 599 O O . ILE A 1 167 ? -82.194 13.198 -3.748 1.00 104.59 167 ILE A O 1
ATOM 604 N N . ARG A 1 168 ? -80.822 14.911 -4.285 1.00 84.88 168 ARG A N 1
ATOM 605 C CA . ARG A 1 168 ? -81.877 15.774 -4.793 1.00 91.09 168 ARG A CA 1
ATOM 606 C C . ARG A 1 168 ? -81.502 16.295 -6.172 1.00 84.46 168 ARG A C 1
ATOM 607 O O . ARG A 1 168 ? -80.330 16.567 -6.446 1.00 78.75 168 ARG A O 1
ATOM 615 N N . VAL A 1 169 ? -82.505 16.422 -7.037 1.00 85.55 169 VAL A N 1
ATOM 616 C CA . VAL A 1 169 ? -82.357 17.055 -8.343 1.00 82.72 169 VAL A CA 1
ATOM 617 C C . VAL A 1 169 ? -82.948 18.455 -8.245 1.00 84.61 169 VAL A C 1
ATOM 618 O O . VAL A 1 169 ? -84.141 18.617 -7.959 1.00 87.12 169 VAL A O 1
ATOM 622 N N . TRP A 1 170 ? -82.117 19.472 -8.478 1.00 71.72 170 TRP A N 1
ATOM 623 C CA . TRP A 1 170 ? -82.562 20.842 -8.258 1.00 81.26 170 TRP A CA 1
ATOM 624 C C . TRP A 1 170 ? -83.415 21.370 -9.402 1.00 83.61 170 TRP A C 1
ATOM 625 O O . TRP A 1 170 ? -84.339 22.155 -9.165 1.00 100.34 170 TRP A O 1
ATOM 636 N N . ASP A 1 171 ? -83.133 20.944 -10.630 1.00 93.22 171 ASP A N 1
ATOM 637 C CA . ASP A 1 171 ? -83.700 21.531 -11.836 1.00 105.02 171 ASP A CA 1
ATOM 638 C C . ASP A 1 171 ? -83.179 20.724 -13.017 1.00 97.15 171 ASP A C 1
ATOM 639 O O . ASP A 1 171 ? -82.185 20.004 -12.899 1.00 84.51 171 ASP A O 1
ATOM 644 N N . ILE A 1 172 ? -83.879 20.824 -14.147 1.00 102.43 172 ILE A N 1
ATOM 645 C CA . ILE A 1 172 ? -83.447 20.180 -15.384 1.00 93.67 172 ILE A CA 1
ATOM 646 C C . ILE A 1 172 ? -83.551 21.186 -16.524 1.00 99.55 172 ILE A C 1
ATOM 647 O 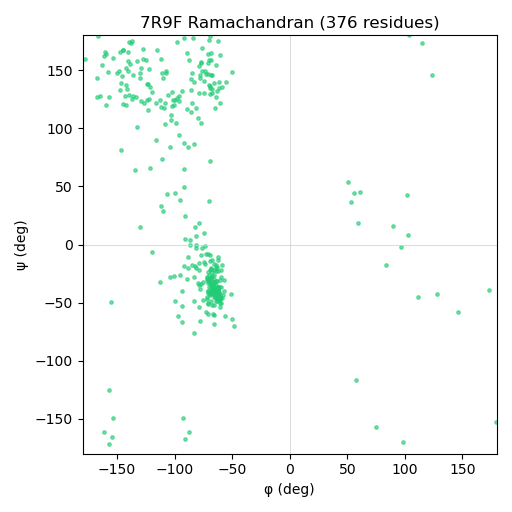O . ILE A 1 172 ? -84.643 21.431 -17.050 1.00 112.64 172 ILE A O 1
ATOM 652 N N . GLU 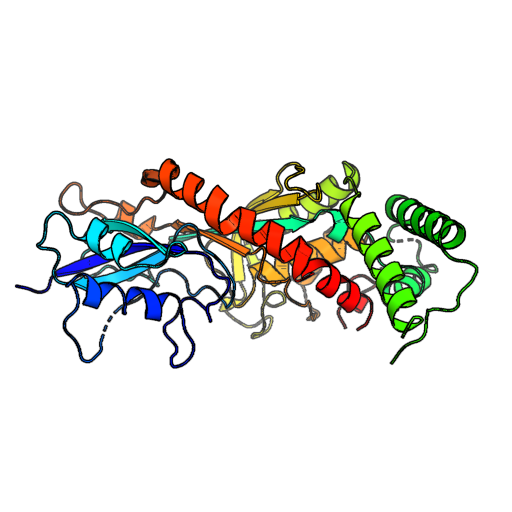A 1 173 ? -82.421 21.764 -16.924 1.00 90.75 173 GLU A N 1
ATOM 653 C CA . GLU A 1 173 ? -82.380 22.790 -17.958 1.00 99.33 173 GLU A CA 1
ATOM 654 C C . GLU A 1 173 ? -81.729 22.239 -19.221 1.00 95.12 173 GLU A C 1
ATOM 655 O O . GLU A 1 173 ? -80.780 21.453 -19.148 1.00 100.28 173 GLU A O 1
ATOM 657 N N . ARG A 1 174 ? -82.236 22.665 -20.376 1.00 97.34 174 ARG A N 1
ATOM 658 C CA . ARG A 1 174 ? -81.776 22.136 -21.652 1.00 96.73 174 ARG A CA 1
ATOM 659 C C . ARG A 1 174 ? -80.425 22.733 -22.040 1.00 101.61 174 ARG A C 1
ATOM 660 O O . ARG A 1 174 ? -80.033 23.812 -21.587 1.00 100.61 174 ARG A O 1
ATOM 662 N N . VAL A 1 175 ? -79.707 22.003 -22.897 1.00 96.63 175 VAL A N 1
ATOM 663 C CA . VAL A 1 175 ? -78.393 22.404 -23.385 1.00 99.15 175 VAL A CA 1
ATOM 664 C C . VAL A 1 175 ? -78.319 22.112 -24.879 1.00 110.89 175 VAL A C 1
ATOM 665 O O . VAL A 1 175 ? -79.218 21.504 -25.463 1.00 120.40 175 VAL A O 1
ATOM 669 N N . ASN A 1 176 ? -77.224 22.548 -25.495 1.00 107.34 176 ASN A N 1
ATOM 670 C CA . ASN A 1 176 ? -76.985 22.304 -26.909 1.00 99.84 176 ASN A CA 1
ATOM 671 C C . ASN A 1 176 ? -76.060 21.104 -27.093 1.00 106.94 176 ASN A C 1
ATOM 672 O O . ASN A 1 176 ? -75.536 20.532 -26.134 1.00 121.64 176 ASN A O 1
ATOM 677 N N . LYS A 1 177 ? -75.869 20.720 -28.358 1.00 117.66 177 LYS A N 1
ATOM 678 C CA . LYS A 1 177 ? -75.002 19.585 -28.660 1.00 115.59 177 LYS A CA 1
ATOM 679 C C . LYS A 1 177 ? -73.534 19.922 -28.432 1.00 112.07 177 LYS A C 1
ATOM 680 O O . LYS A 1 177 ? -72.734 19.030 -28.128 1.00 106.97 177 LYS A O 1
ATOM 682 N N . ALA A 1 178 ? -73.162 21.198 -28.569 1.00 99.42 178 ALA A N 1
ATOM 683 C CA . ALA A 1 178 ? -71.768 21.584 -28.385 1.00 104.70 178 ALA A CA 1
ATOM 684 C C . ALA A 1 178 ? -71.343 21.486 -26.927 1.00 109.17 178 ALA A C 1
ATOM 685 O O . ALA A 1 178 ? -70.157 21.288 -26.643 1.00 109.94 178 ALA A O 1
ATOM 687 N N . PHE A 1 179 ? -72.294 21.606 -26.001 1.00 109.63 179 PHE A N 1
ATOM 688 C CA . PHE A 1 179 ? -71.984 21.688 -24.578 1.00 109.40 179 PHE A CA 1
ATOM 689 C C . PHE A 1 179 ? -71.251 20.442 -24.100 1.00 105.18 179 PHE A C 1
ATOM 690 O O . PHE A 1 179 ? -71.759 19.324 -24.225 1.00 111.68 179 PHE A O 1
ATOM 698 N N . ASP A 1 180 ? -70.057 20.645 -23.550 1.00 103.69 180 ASP A N 1
ATOM 699 C CA . ASP A 1 180 ? -69.260 19.581 -22.953 1.00 98.54 180 ASP A CA 1
ATOM 700 C C . ASP A 1 180 ? -69.106 19.885 -21.471 1.00 98.92 180 ASP A C 1
ATOM 701 O O . ASP A 1 180 ? -68.591 20.946 -21.103 1.00 96.91 180 ASP A O 1
ATOM 706 N N . CYS A 1 181 ? -69.548 18.950 -20.628 1.00 110.18 181 CYS A N 1
ATOM 707 C CA . CYS A 1 181 ? -69.568 19.195 -19.189 1.00 99.57 181 CYS A CA 1
ATOM 708 C C . CYS A 1 181 ? -68.161 19.327 -18.622 1.00 94.02 181 CYS A C 1
ATOM 709 O O . CYS A 1 181 ? -67.907 20.190 -17.773 1.00 91.58 181 CYS A O 1
ATOM 712 N N . ARG A 1 182 ? -67.234 18.484 -19.079 1.00 95.17 182 ARG A N 1
ATOM 713 C CA . ARG A 1 182 ? -65.877 18.521 -18.548 1.00 98.67 182 ARG A CA 1
ATOM 714 C C . ARG A 1 182 ? -65.067 19.671 -19.139 1.00 104.06 182 ARG A C 1
ATOM 715 O O . ARG A 1 182 ? -64.282 20.309 -18.427 1.00 97.37 182 ARG A O 1
ATOM 717 N N . LYS A 1 183 ? -65.249 19.959 -20.429 1.00 104.01 183 LYS A N 1
ATOM 718 C CA . LYS A 1 183 ? -64.416 20.963 -21.086 1.00 100.42 183 LYS A CA 1
ATOM 719 C C . LYS A 1 183 ? -64.824 22.376 -20.683 1.00 93.89 183 LYS A C 1
ATOM 720 O O . LYS A 1 183 ? -63.972 23.200 -20.330 1.00 91.51 183 LYS A O 1
ATOM 722 N N . MET A 1 184 ? -66.122 22.672 -20.725 1.00 98.00 184 MET A N 1
ATOM 723 C CA . MET A 1 184 ? -66.622 24.022 -20.486 1.00 96.99 184 MET A CA 1
ATOM 724 C C . MET A 1 184 ? -66.769 24.364 -19.011 1.00 97.48 184 MET A C 1
ATOM 725 O O . MET A 1 184 ? -67.434 25.355 -18.689 1.00 88.28 184 MET A O 1
ATOM 730 N N . CYS A 1 185 ? -66.173 23.580 -18.117 1.00 96.68 185 CYS A N 1
ATOM 731 C CA . CYS A 1 185 ? -66.168 23.896 -16.692 1.00 73.46 185 CYS A CA 1
ATOM 732 C C . CYS A 1 185 ? -65.145 24.998 -16.454 1.00 71.07 185 CYS A C 1
ATOM 733 O O . CYS A 1 185 ? -63.936 24.754 -16.469 1.00 79.11 185 CYS A O 1
ATOM 736 N N . SER A 1 186 ? -65.631 26.221 -16.240 1.00 71.17 186 SER A N 1
ATOM 737 C CA . SER A 1 186 ? -64.736 27.363 -16.089 1.00 67.22 186 SER A CA 1
ATOM 738 C C . SER A 1 186 ? -63.989 27.306 -14.763 1.00 85.51 186 SER A C 1
ATOM 739 O O . SER A 1 186 ? -62.754 27.265 -14.730 1.00 97.14 186 SER A O 1
ATOM 742 N N . SER A 1 187 ? -64.726 27.309 -13.655 1.00 86.27 187 SER A N 1
ATOM 743 C CA . SER A 1 187 ? -64.136 27.292 -12.326 1.00 72.10 187 SER A CA 1
ATOM 744 C C . SER A 1 187 ? -64.953 26.366 -11.437 1.00 81.43 187 SER A C 1
ATOM 745 O O . SER A 1 187 ? -66.004 25.853 -11.833 1.00 70.57 187 SER A O 1
ATOM 747 N N . ARG A 1 188 ? -64.453 26.154 -10.219 1.00 89.63 188 ARG A N 1
ATOM 748 C CA . ARG A 1 188 ? -65.092 25.287 -9.240 1.00 68.41 188 ARG A CA 1
ATOM 749 C C . ARG A 1 188 ? -64.950 25.894 -7.852 1.00 61.59 188 ARG A C 1
ATOM 750 O O . ARG A 1 188 ? -63.877 26.388 -7.488 1.00 78.15 188 ARG A O 1
ATOM 758 N N . TRP A 1 189 ? -66.041 25.849 -7.086 1.00 73.86 189 TRP A N 1
ATOM 759 C CA . TRP A 1 189 ? -66.094 26.290 -5.697 1.00 74.45 189 TRP A CA 1
ATOM 760 C C . TRP A 1 189 ? -66.230 25.063 -4.807 1.00 70.01 189 TRP A C 1
ATOM 761 O O . TRP A 1 189 ?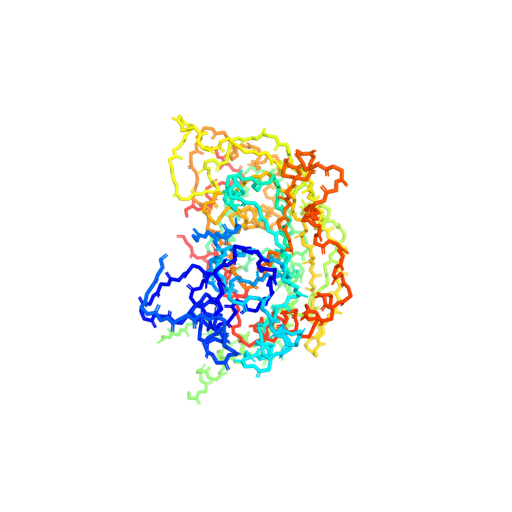 -67.234 24.344 -4.896 1.00 77.41 189 TRP A O 1
ATOM 772 N N . TYR A 1 190 ? -65.234 24.839 -3.953 1.00 65.60 190 TYR A N 1
ATOM 773 C CA . TYR A 1 190 ? -65.211 23.766 -2.969 1.00 66.36 190 TYR A CA 1
ATOM 774 C C . TYR A 1 190 ? -65.308 24.344 -1.560 1.00 67.75 190 TYR A C 1
ATOM 775 O O . TYR A 1 190 ? -64.998 25.514 -1.322 1.00 71.88 190 TYR A O 1
ATOM 784 N N . GLU A 1 191 ? -65.722 23.501 -0.614 1.00 72.32 191 GLU A N 1
ATOM 785 C CA . GLU A 1 191 ? -65.831 23.897 0.787 1.00 59.78 191 GLU A CA 1
ATOM 786 C C . GLU A 1 191 ? -65.389 22.742 1.669 1.00 53.95 191 GLU A C 1
ATOM 787 O O . GLU A 1 191 ? -65.799 21.599 1.448 1.00 83.89 191 GLU A O 1
ATOM 793 N N . TYR A 1 192 ? -64.563 23.038 2.668 1.00 60.26 192 TYR A N 1
ATOM 794 C CA . TYR A 1 192 ? -64.053 22.031 3.592 1.00 61.22 192 TYR A CA 1
ATOM 795 C C . TYR A 1 192 ? -64.391 22.436 5.019 1.00 67.41 192 TYR A C 1
ATOM 796 O O . TYR A 1 192 ? -64.030 23.532 5.459 1.00 71.25 192 TYR A O 1
ATOM 805 N N . LEU A 1 193 ? -65.074 21.551 5.738 1.00 56.49 193 LEU A N 1
ATOM 806 C CA . LEU A 1 193 ? -65.353 21.760 7.151 1.00 57.02 193 LEU A CA 1
ATOM 807 C C . LEU A 1 193 ? -64.260 21.082 7.966 1.00 64.55 193 LEU A C 1
ATOM 808 O O . LEU A 1 193 ? -63.914 19.924 7.710 1.00 64.16 193 LEU A O 1
ATOM 813 N N . LEU A 1 194 ? -63.716 21.803 8.943 1.00 73.64 194 LEU A N 1
ATOM 814 C CA . LEU A 1 194 ? -62.567 21.307 9.688 1.00 63.00 194 LEU A CA 1
ATOM 815 C C . LEU A 1 194 ? -62.742 21.578 11.177 1.00 65.42 194 LEU A C 1
ATOM 816 O O . LEU A 1 194 ? -62.970 22.729 11.570 1.00 66.88 194 LEU A O 1
ATOM 821 N N . PRO A 1 195 ? -62.649 20.564 12.035 1.00 69.78 195 PRO A N 1
ATOM 822 C CA . PRO A 1 195 ? -62.701 20.826 13.478 1.00 72.23 195 PRO A CA 1
ATOM 823 C C . PRO A 1 195 ? -61.438 21.535 13.940 1.00 67.37 195 PRO A C 1
ATOM 824 O O . PRO A 1 195 ? -60.326 21.196 13.529 1.00 62.72 195 PRO A O 1
ATOM 828 N N . THR A 1 196 ? -61.623 22.535 14.805 1.00 71.82 196 THR A N 1
ATOM 829 C CA . THR A 1 196 ? -60.505 23.392 15.180 1.00 65.10 196 THR A CA 1
ATOM 830 C C . THR A 1 196 ? -59.433 22.632 15.946 1.00 75.51 196 THR A C 1
ATOM 831 O O . THR A 1 196 ? -58.251 22.979 15.851 1.00 75.88 196 THR A O 1
ATOM 835 N N . TYR A 1 197 ? -59.810 21.588 16.692 1.00 68.94 197 TYR A N 1
ATOM 836 C CA . TYR A 1 197 ? -58.805 20.826 17.423 1.00 65.08 197 TYR A CA 1
ATOM 837 C C . TYR A 1 197 ? -57.790 20.162 16.498 1.00 62.77 197 TYR A C 1
ATOM 838 O O . TYR A 1 197 ? -56.765 19.669 16.980 1.00 73.13 197 TYR A O 1
ATOM 847 N N . SER A 1 198 ? -58.038 20.152 15.187 1.00 58.21 198 SER A N 1
ATOM 848 C CA . SER A 1 198 ? -57.035 19.671 14.244 1.00 81.76 198 SER A CA 1
ATOM 849 C C . SER A 1 198 ? -55.779 20.532 14.252 1.00 74.49 198 SER A C 1
ATOM 850 O O . SER A 1 198 ? -54.727 20.077 13.791 1.00 68.97 198 SER A O 1
ATOM 853 N N . LEU A 1 199 ? -55.866 21.760 14.760 1.00 68.47 199 LEU A N 1
ATOM 854 C CA . LEU A 1 199 ? -54.737 22.678 14.772 1.00 72.66 199 LEU A CA 1
ATOM 855 C C . LEU A 1 199 ? -53.862 22.530 16.011 1.00 85.45 199 LEU A C 1
ATOM 856 O O . LEU A 1 199 ? -52.765 23.100 16.044 1.00 92.86 199 LEU A O 1
ATOM 861 N N . ILE A 1 200 ? -54.312 21.780 17.019 1.00 70.99 200 ILE A N 1
ATOM 862 C CA . ILE A 1 200 ? -53.500 21.545 18.205 1.00 68.04 200 ILE A CA 1
ATOM 863 C C . ILE A 1 200 ? -52.277 20.721 17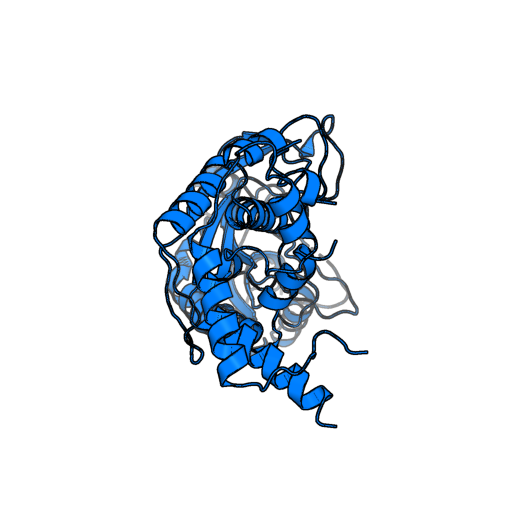.833 1.00 79.65 200 ILE A C 1
ATOM 864 O O . ILE A 1 200 ? -52.364 19.763 17.053 1.00 85.36 200 ILE A O 1
ATOM 869 N N . GLY A 1 201 ? -51.128 21.084 18.400 1.00 79.90 201 GLY A N 1
ATOM 870 C CA . GLY A 1 201 ? -49.888 20.399 18.125 1.00 76.96 201 GLY A CA 1
ATOM 871 C C . GLY A 1 201 ? -49.900 18.944 18.555 1.00 82.09 201 GLY A C 1
ATOM 872 O O . GLY A 1 201 ? -50.855 18.454 19.167 1.00 78.50 201 GLY A O 1
ATOM 873 N N . PRO A 1 202 ? -48.823 18.228 18.246 1.00 76.50 202 PRO A N 1
ATOM 874 C CA . PRO A 1 202 ? -48.761 16.800 18.572 1.00 77.43 202 PRO A CA 1
ATOM 875 C C . PRO A 1 202 ? -48.679 16.568 20.073 1.00 91.73 202 PRO A C 1
ATOM 876 O O . PRO A 1 202 ? -48.285 17.441 20.850 1.00 94.50 202 PRO A O 1
ATOM 880 N N . LYS A 1 203 ? -49.055 15.355 20.474 1.00 99.00 203 LYS A N 1
ATOM 881 C CA . LYS A 1 203 ? -49.025 14.994 21.882 1.00 102.03 203 LYS A CA 1
ATOM 882 C C . LYS A 1 203 ? -47.598 14.679 22.331 1.00 89.77 203 LYS A C 1
ATOM 883 O O . LYS A 1 203 ? -46.794 14.159 21.552 1.00 93.53 203 LYS A O 1
ATOM 885 N N . PRO A 1 204 ? -47.260 15.000 23.579 1.00 93.45 204 PRO A N 1
ATOM 886 C CA . PRO A 1 204 ? -45.951 14.603 24.110 1.00 101.43 204 PRO A CA 1
ATOM 887 C C . PRO A 1 204 ? -45.801 13.089 24.126 1.00 101.89 204 PRO A C 1
ATOM 888 O O . PRO A 1 204 ? -46.707 12.357 24.532 1.00 100.06 204 PRO A O 1
ATOM 892 N N . GLY A 1 205 ? -44.640 12.622 23.674 1.00 104.68 205 GLY A N 1
ATOM 893 C CA . GLY A 1 205 ? -44.390 11.207 23.517 1.00 118.65 205 GLY A CA 1
ATOM 894 C C . GLY A 1 205 ? -44.612 10.682 22.117 1.00 109.41 205 GLY A C 1
ATOM 895 O O . GLY A 1 205 ? -44.395 9.487 21.880 1.00 119.87 205 GLY A O 1
ATOM 896 N N . SER A 1 206 ? -45.041 11.531 21.189 1.00 109.02 206 SER A N 1
ATOM 897 C CA . SER A 1 206 ? -45.235 11.143 19.802 1.00 106.57 206 SER A CA 1
ATOM 898 C C . SER A 1 206 ? -43.938 11.319 19.022 1.00 103.11 206 SER A C 1
ATOM 899 O O . SER A 1 206 ? -43.045 12.073 19.414 1.00 109.35 206 SER A O 1
ATOM 901 N N . ILE A 1 207 ? -43.846 10.606 17.897 1.00 100.81 207 ILE A N 1
ATOM 902 C CA . ILE A 1 207 ? -42.650 10.696 17.067 1.00 101.32 207 ILE A CA 1
ATOM 903 C C . ILE A 1 207 ? -42.483 12.100 16.500 1.00 108.80 207 ILE A C 1
ATOM 904 O O . ILE A 1 207 ? -41.354 12.564 16.297 1.00 113.93 207 ILE A O 1
ATOM 906 N N . LEU A 1 208 ? -43.587 12.806 16.242 1.00 105.73 208 LEU A N 1
ATOM 907 C CA . LEU A 1 208 ? -43.476 14.148 15.682 1.00 93.59 208 LEU A CA 1
ATOM 908 C C . LEU A 1 208 ? -43.121 15.180 16.747 1.00 95.58 208 LEU A C 1
ATOM 909 O O . LEU A 1 208 ? -42.383 16.128 16.459 1.00 111.83 208 LEU A O 1
ATOM 914 N N . TYR A 1 209 ? -43.621 15.015 17.974 1.00 90.00 209 TYR A N 1
ATOM 915 C CA . TYR A 1 209 ? -43.208 15.897 19.063 1.00 91.90 209 TYR A CA 1
ATOM 916 C C . TYR A 1 209 ? -41.707 15.790 19.300 1.00 106.39 209 TYR A C 1
ATOM 917 O O . TYR A 1 209 ? -40.995 16.801 19.311 1.00 114.60 209 TYR A O 1
ATOM 926 N N . ARG A 1 210 ? -41.209 14.566 19.498 1.00 111.30 210 ARG A N 1
ATOM 927 C CA . ARG A 1 210 ? -39.788 14.377 19.770 1.00 111.83 210 ARG A CA 1
ATOM 928 C C . ARG A 1 210 ? -38.923 14.889 18.625 1.00 123.34 210 ARG A C 1
ATOM 929 O O . ARG A 1 210 ? -37.793 15.337 18.854 1.00 127.65 210 ARG A O 1
ATOM 931 N N . ASP A 1 211 ? -39.432 14.835 17.391 1.00 116.31 211 ASP A N 1
ATOM 932 C CA . ASP A 1 211 ? -38.705 15.422 16.270 1.00 116.11 211 ASP A CA 1
ATOM 933 C C . ASP A 1 211 ? -38.716 16.944 16.349 1.00 118.67 211 ASP A C 1
ATOM 934 O O . ASP A 1 211 ? -37.694 17.592 16.092 1.00 128.51 211 ASP A O 1
ATOM 939 N N . ILE A 1 212 ? -39.863 17.532 16.699 1.00 117.20 212 ILE A N 1
ATOM 940 C CA . ILE A 1 212 ? -39.912 18.972 16.928 1.00 111.35 212 ILE A CA 1
ATOM 941 C C . ILE A 1 212 ? -39.109 19.338 18.169 1.00 118.78 212 ILE A C 1
ATOM 942 O O . ILE A 1 212 ? -38.539 20.433 18.249 1.00 122.08 212 ILE A O 1
ATOM 944 N N . GLU A 1 213 ? -39.051 18.436 19.155 1.00 125.27 213 GLU A N 1
ATOM 945 C CA . GLU A 1 213 ? -38.176 18.645 20.304 1.00 122.60 213 GLU A CA 1
ATOM 946 C C . GLU A 1 213 ? -36.712 18.575 19.892 1.00 121.60 213 GLU A C 1
ATOM 947 O O . GLU A 1 213 ? -35.888 19.362 20.372 1.00 116.24 213 GLU A O 1
ATOM 953 N N . GLU A 1 214 ? -36.371 17.640 18.998 1.00 124.80 214 GLU A N 1
ATOM 954 C CA . GLU A 1 214 ? -35.009 17.551 18.481 1.00 125.30 214 GLU A CA 1
ATOM 955 C C . GLU A 1 214 ? -34.575 18.835 17.788 1.00 124.42 214 GLU A C 1
ATOM 956 O O . GLU A 1 214 ? -33.374 19.042 17.585 1.00 123.97 214 GLU A O 1
ATOM 958 N N . SER A 1 215 ? -35.525 19.697 17.421 1.00 129.75 215 SER A N 1
ATOM 959 C CA . SER A 1 215 ? -35.237 21.030 16.912 1.00 126.54 215 SER A CA 1
ATOM 960 C C . SER A 1 215 ? -34.887 22.023 18.021 1.00 130.46 215 SER A C 1
ATOM 961 O O . SER A 1 215 ? -34.969 23.237 17.798 1.00 125.96 215 SER A O 1
ATOM 963 N N . LYS A 1 216 ? -34.507 21.535 19.206 1.00 136.32 216 LYS A N 1
ATOM 964 C CA . LYS A 1 216 ? -33.999 22.376 20.285 1.00 128.90 216 LYS A CA 1
ATOM 965 C C . LYS A 1 216 ? -32.576 22.854 20.033 1.00 132.61 216 LYS A C 1
ATOM 966 O O . LYS A 1 216 ? -31.948 23.404 20.943 1.00 135.63 216 LYS A O 1
ATOM 968 N N . THR A 1 217 ? -32.054 22.639 18.827 1.00 129.98 217 THR A N 1
ATOM 969 C CA . THR A 1 217 ? -30.746 23.140 18.433 1.00 124.38 217 THR A CA 1
ATOM 970 C C . THR A 1 217 ? -30.862 24.486 17.725 1.00 131.72 217 THR A C 1
ATOM 971 O O . THR A 1 217 ? -30.213 25.459 18.122 1.00 138.26 217 THR A O 1
ATOM 975 N N . GLU A 1 218 ? -31.692 24.556 16.688 1.00 127.90 218 GLU A N 1
ATOM 976 C CA . GLU A 1 218 ? -31.930 25.789 15.943 1.00 123.79 218 GLU A CA 1
ATOM 977 C C . GLU A 1 218 ? -33.228 26.402 16.456 1.00 131.86 218 GLU A C 1
ATOM 978 O O . GLU A 1 218 ? -34.322 25.924 16.144 1.00 138.62 218 GLU A O 1
ATOM 980 N N . LEU A 1 219 ? -33.105 27.459 17.253 1.00 123.95 219 LEU A N 1
ATOM 981 C CA . LEU A 1 219 ? -34.270 28.136 17.811 1.00 117.42 219 LEU A CA 1
ATOM 982 C C . LEU A 1 219 ? -34.721 29.285 16.912 1.00 124.98 219 LEU A C 1
ATOM 983 O O . LEU A 1 219 ? -35.306 29.064 15.851 1.00 114.55 219 LEU A O 1
ATOM 985 N N . LEU A 1 223 ? -37.043 28.765 14.175 1.00 102.02 223 LEU A N 1
ATOM 986 C CA . LEU A 1 223 ? -38.240 27.941 14.295 1.00 115.85 223 LEU A CA 1
ATOM 987 C C . LEU A 1 223 ? -39.326 28.657 15.095 1.00 122.33 223 LEU A C 1
ATOM 988 O O . LEU A 1 223 ? -39.332 29.884 15.192 1.00 133.07 223 LEU A O 1
ATOM 990 N N . ASP A 1 224 ? -40.243 27.880 15.669 1.00 116.94 224 ASP A N 1
ATOM 991 C CA . ASP A 1 224 ? -41.360 28.413 16.436 1.00 118.02 224 ASP A CA 1
ATOM 992 C C . ASP A 1 224 ? -41.483 27.663 17.756 1.00 122.38 224 ASP A C 1
ATOM 993 O O . ASP A 1 224 ? -41.011 26.533 17.900 1.00 133.55 224 ASP A O 1
ATOM 998 N N . GLU A 1 225 ? -42.131 28.309 18.722 1.00 114.48 225 GLU A N 1
ATOM 999 C CA . GLU A 1 225 ? -42.433 27.700 20.009 1.00 124.44 225 GLU A CA 1
ATOM 1000 C C . GLU A 1 225 ? -43.937 27.746 20.247 1.00 122.73 225 GLU A C 1
ATOM 1001 O O . GLU A 1 225 ? -44.594 28.751 19.954 1.00 129.23 225 GLU A O 1
ATOM 1007 N N . ASP A 1 226 ? -44.481 26.648 20.763 1.00 124.39 226 ASP A N 1
ATOM 1008 C CA . ASP A 1 226 ? -45.922 26.487 20.941 1.00 128.46 226 ASP A CA 1
ATOM 1009 C C . ASP A 1 226 ? -46.222 26.572 22.433 1.00 113.74 226 ASP A C 1
ATOM 1010 O O . ASP A 1 226 ? -45.983 25.620 23.180 1.00 130.53 226 ASP A O 1
ATOM 1015 N N . LEU A 1 227 ? -46.745 27.718 22.862 1.00 108.67 227 LEU A N 1
ATOM 1016 C CA . LEU A 1 227 ? -47.234 27.863 24.224 1.00 116.85 227 LEU A CA 1
ATOM 1017 C C . LEU A 1 227 ? -48.713 27.527 24.350 1.00 112.64 227 LEU A C 1
ATOM 1018 O O . LEU A 1 227 ? -49.182 27.258 25.462 1.00 111.14 227 LEU A O 1
ATOM 1020 N N . GLU A 1 228 ? -49.451 27.525 23.238 1.00 111.54 228 GLU A N 1
ATOM 1021 C CA . GLU A 1 228 ? -50.877 27.219 23.287 1.00 112.64 228 GLU A CA 1
ATOM 1022 C C . GLU A 1 228 ? -51.110 25.734 23.546 1.00 117.17 228 GLU A C 1
ATOM 1023 O O . GLU A 1 228 ? -51.766 25.356 24.524 1.00 120.49 228 GLU A O 1
ATOM 1029 N N . SER A 1 229 ? -50.576 24.872 22.677 1.00 117.28 229 SER A N 1
ATOM 1030 C CA . SER A 1 229 ? -50.744 23.435 22.861 1.00 105.23 229 SER A CA 1
ATOM 1031 C C . SER A 1 229 ? -49.982 22.913 24.070 1.00 103.14 229 SER A C 1
ATOM 1032 O O . SER A 1 229 ? -50.304 21.828 24.566 1.00 110.04 229 SER A O 1
ATOM 1035 N N . LYS A 1 230 ? -48.979 23.651 24.551 1.00 107.46 230 LYS A N 1
ATOM 1036 C CA . LYS A 1 230 ? -48.303 23.258 25.783 1.00 103.28 230 LYS A CA 1
ATOM 1037 C C . LYS A 1 230 ? -49.277 23.254 26.954 1.00 94.81 230 LYS A C 1
ATOM 1038 O O . LYS A 1 230 ? -49.343 22.286 27.720 1.00 85.81 230 LYS A O 1
ATOM 1040 N N . GLU A 1 231 ? -50.060 24.326 27.096 1.00 95.24 231 GLU A N 1
ATOM 1041 C CA . GLU A 1 231 ? -51.035 24.385 28.180 1.00 97.83 231 GLU A CA 1
ATOM 1042 C C . GLU A 1 231 ? -52.179 23.405 27.960 1.00 92.54 231 GLU A C 1
ATOM 1043 O O . GLU A 1 231 ? -52.742 22.889 28.930 1.00 96.26 231 GLU A O 1
ATOM 1045 N N . PHE A 1 232 ? -52.528 23.128 26.701 1.00 100.97 232 PHE A N 1
ATOM 1046 C CA . PHE A 1 232 ? -53.599 22.179 26.411 1.00 97.96 232 PHE A CA 1
ATOM 1047 C C . PHE A 1 232 ? -53.222 20.770 26.855 1.00 105.12 232 PHE A C 1
ATOM 1048 O O . PHE A 1 232 ? -53.978 20.107 27.580 1.00 100.02 232 PHE A O 1
ATOM 1056 N N . TRP A 1 233 ? -52.051 20.293 26.427 1.00 101.52 233 TRP A N 1
ATOM 1057 C CA . TRP A 1 233 ? -51.617 18.955 26.811 1.00 104.58 233 TRP A CA 1
ATOM 1058 C C . TRP A 1 233 ? -51.278 18.876 28.294 1.00 110.12 233 TRP A C 1
ATOM 1059 O O . TRP A 1 233 ? -51.503 17.836 28.923 1.00 103.04 233 TRP A O 1
ATOM 1070 N N . GLU A 1 234 ? -50.751 19.959 28.874 1.00 103.88 234 GLU A N 1
ATOM 1071 C CA . GLU A 1 234 ? -50.512 19.972 30.313 1.00 106.26 234 GLU A CA 1
ATOM 1072 C C . GLU A 1 234 ? -51.821 19.870 31.086 1.00 100.64 234 GLU A C 1
ATOM 1073 O O . GLU A 1 234 ? -51.902 19.155 32.091 1.00 107.64 234 GLU A O 1
ATOM 1075 N N . GLU A 1 235 ? -52.862 20.565 30.625 1.00 90.78 235 GLU A N 1
ATOM 1076 C CA . GLU A 1 235 ? -54.162 20.467 31.278 1.00 97.79 235 GLU A CA 1
ATOM 1077 C C . GLU A 1 235 ? -54.758 19.075 31.107 1.00 103.91 235 GLU A C 1
ATOM 1078 O O . GLU A 1 235 ? -55.411 18.555 32.021 1.00 117.15 235 GLU A O 1
ATOM 1084 N N . PHE A 1 236 ? -54.529 18.444 29.952 1.00 113.04 236 PHE A N 1
ATOM 1085 C CA . PHE A 1 236 ? -54.997 17.070 29.784 1.00 106.68 236 PHE A CA 1
ATOM 1086 C C . PHE A 1 236 ? -54.269 16.116 30.725 1.00 102.69 236 PHE A C 1
ATOM 1087 O O . PHE A 1 236 ? -54.890 15.216 31.302 1.00 108.80 236 PHE A O 1
ATOM 1095 N N . LYS A 1 237 ? -52.953 16.283 30.880 1.00 108.96 237 LYS A N 1
ATOM 1096 C CA . LYS A 1 237 ? -52.213 15.455 31.830 1.00 108.97 237 LYS A CA 1
ATOM 1097 C C . LYS A 1 237 ? -52.674 15.707 33.259 1.00 104.31 237 LYS A C 1
ATOM 1098 O O . LYS A 1 237 ? -52.694 14.781 34.078 1.00 101.93 237 LYS A O 1
ATOM 1104 N N . LYS A 1 238 ? -53.043 16.951 33.574 1.00 101.22 238 LYS A N 1
ATOM 1105 C CA . LYS A 1 238 ? -53.609 17.256 34.883 1.00 99.79 238 LYS A CA 1
ATOM 1106 C C . LYS A 1 238 ? -54.927 16.522 35.095 1.00 106.77 238 LYS A C 1
ATOM 1107 O O . LYS A 1 238 ? -55.169 15.960 36.170 1.00 116.77 238 LYS A O 1
ATOM 1111 N N . ASP A 1 239 ? -55.791 16.518 34.077 1.00 105.61 239 ASP A N 1
ATOM 1112 C CA . ASP A 1 239 ? -57.087 15.857 34.200 1.00 106.56 239 ASP A CA 1
ATOM 1113 C C . ASP A 1 239 ? -56.950 14.339 34.242 1.00 100.86 239 ASP A C 1
ATOM 1114 O O . ASP A 1 239 ? -57.773 13.661 34.868 1.00 97.20 239 ASP A O 1
ATOM 1119 N N . ALA A 1 240 ? -55.927 13.789 33.585 1.00 104.40 240 ALA A N 1
ATOM 1120 C CA . ALA A 1 240 ? -55.761 12.340 33.559 1.00 100.16 240 ALA A CA 1
ATOM 1121 C C . ALA A 1 240 ? -55.324 11.810 34.917 1.00 115.18 240 ALA A C 1
ATOM 1122 O O . ALA A 1 240 ? -55.793 10.754 35.358 1.00 117.62 240 ALA A O 1
ATOM 1124 N N . ASN A 1 241 ? -54.426 12.530 35.596 1.00 117.91 241 ASN A N 1
ATOM 1125 C CA . ASN A 1 241 ? -53.980 12.117 36.921 1.00 102.98 241 ASN A CA 1
ATOM 1126 C C . ASN A 1 241 ? -55.061 12.293 37.979 1.00 93.82 241 ASN A C 1
ATOM 1127 O O . ASN A 1 241 ? -55.009 11.624 39.015 1.00 125.13 241 ASN A O 1
ATOM 1132 N N . GLU A 1 242 ? -56.030 13.177 37.749 1.00 89.51 242 GLU A N 1
ATOM 1133 C CA . GLU A 1 242 ? -57.157 13.324 38.658 1.00 94.53 242 GLU A CA 1
ATOM 1134 C C . GLU A 1 242 ? -58.271 12.327 38.375 1.00 100.52 242 GLU A C 1
ATOM 1135 O O . GLU A 1 242 ? -59.126 12.108 39.242 1.00 109.81 242 GLU A O 1
ATOM 1137 N N . LYS A 1 243 ? -58.281 11.723 37.186 1.00 110.33 243 LYS A N 1
ATOM 1138 C CA . LYS A 1 243 ? -59.265 10.714 36.816 1.00 115.95 243 LYS A CA 1
ATOM 1139 C C . LYS A 1 243 ? -58.715 9.297 36.842 1.00 109.02 243 LYS A C 1
ATOM 1140 O O . LYS A 1 243 ? -59.482 8.356 37.057 1.00 97.52 243 LYS A O 1
ATOM 1143 N N . PHE A 1 244 ? -57.413 9.125 36.626 1.00 112.87 244 PHE A N 1
ATOM 1144 C CA . PHE A 1 244 ? -56.735 7.843 36.742 1.00 113.65 244 PHE A CA 1
ATOM 1145 C C . PHE A 1 244 ? -55.734 7.900 37.890 1.00 124.08 244 PHE A C 1
ATOM 1146 O O . PHE A 1 244 ? -55.414 8.970 38.415 1.00 119.88 244 PHE A O 1
ATOM 1148 N N . SER A 1 245 ? -55.233 6.732 38.279 1.00 125.04 245 SER A N 1
ATOM 1149 C CA . SER A 1 245 ? -54.326 6.595 39.418 1.00 118.75 245 SER A CA 1
ATOM 1150 C C . SER A 1 245 ? -53.019 5.962 38.941 1.00 119.71 245 SER A C 1
ATOM 1151 O O . SER A 1 245 ? -52.682 4.840 39.335 1.00 120.93 245 SER A O 1
ATOM 1153 N N . THR A 1 246 ? -52.287 6.696 38.101 1.00 123.91 246 THR A N 1
ATOM 1154 C CA . THR A 1 246 ? -50.983 6.275 37.585 1.00 123.07 246 THR A CA 1
ATOM 1155 C C . THR A 1 246 ? -51.048 4.865 36.998 1.00 120.54 246 THR A C 1
ATOM 1156 O O . THR A 1 246 ? -50.298 3.963 37.376 1.00 112.76 246 THR A O 1
ATOM 1160 N N . GLU A 1 247 ? -51.982 4.674 36.072 1.00 126.75 247 GLU A N 1
ATOM 1161 C CA . GLU A 1 247 ? -52.046 3.447 35.292 1.00 126.91 247 GLU A CA 1
ATOM 1162 C C . GLU A 1 247 ? -51.178 3.621 34.055 1.00 123.57 247 GLU A C 1
ATOM 1163 O O . GLU A 1 247 ? -51.449 4.494 33.222 1.00 104.14 247 GLU A O 1
ATOM 1169 N N . GLU A 1 248 ? -50.129 2.810 33.944 1.00 119.29 248 GLU A N 1
ATOM 1170 C CA . GLU A 1 248 ? -49.326 2.808 32.730 1.00 116.33 248 GLU A CA 1
ATOM 1171 C C . GLU A 1 248 ? -50.149 2.211 31.595 1.00 123.08 248 GLU A C 1
ATOM 1172 O O . GLU A 1 248 ? -49.897 1.081 31.157 1.00 107.41 248 GLU A O 1
ATOM 1175 N N . ILE A 1 249 ? -51.143 2.965 31.123 1.00 135.37 249 I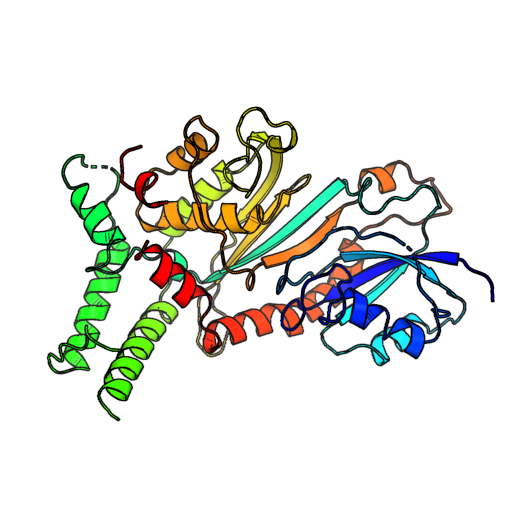LE A N 1
ATOM 1176 C CA . ILE A 1 249 ? -52.045 2.511 30.069 1.00 119.39 249 ILE A CA 1
ATOM 1177 C C . ILE A 1 249 ? -51.489 2.928 28.716 1.00 99.85 249 ILE A C 1
ATOM 1178 O O . ILE A 1 249 ? -52.241 3.092 27.748 1.00 108.48 249 ILE A O 1
ATOM 1180 N N . GLU A 1 250 ? -50.176 3.124 28.648 1.00 106.55 250 GLU A N 1
ATOM 1181 C CA . GLU A 1 250 ? -49.479 3.324 27.379 1.00 121.04 250 GLU A CA 1
ATOM 1182 C C . GLU A 1 250 ? -48.984 1.990 26.827 1.00 125.45 250 GLU A C 1
ATOM 1183 O O . GLU A 1 250 ? -47.824 1.830 26.449 1.00 125.48 250 GLU A O 1
ATOM 1185 N N . ALA A 1 251 ? -49.889 1.012 26.796 1.00 129.88 251 ALA A N 1
ATOM 1186 C CA . ALA A 1 251 ? -49.578 -0.340 26.352 1.00 133.17 251 ALA A CA 1
ATOM 1187 C C . ALA A 1 251 ? -50.868 -1.100 26.070 1.00 123.64 251 ALA A C 1
ATOM 1188 O O . ALA A 1 251 ? -51.765 -1.145 26.917 1.00 121.99 251 ALA A O 1
ATOM 1190 N N . ILE A 1 252 ? -50.978 -1.693 24.884 1.00 114.40 252 ILE A N 1
ATOM 1191 C CA . ILE A 1 252 ? -52.185 -2.420 24.509 1.00 113.61 252 ILE A CA 1
ATOM 1192 C C . ILE A 1 252 ? -51.855 -3.433 23.421 1.00 127.06 252 ILE A C 1
ATOM 1193 O O . ILE A 1 252 ? -50.682 -3.654 23.097 1.00 128.83 252 ILE A O 1
ATOM 1195 N N . LEU A 1 253 ? -52.884 -4.054 22.853 1.00 124.16 253 LEU A N 1
ATOM 1196 C CA . LEU A 1 253 ? -52.693 -5.055 21.810 1.00 121.22 253 LEU A CA 1
ATOM 1197 C C . LEU A 1 253 ? -53.930 -5.170 20.924 1.00 116.20 253 LEU A C 1
ATOM 1198 O O . LEU A 1 253 ? -54.334 -6.270 20.547 1.00 114.06 253 LEU A O 1
ATOM 1200 N N . GLU A 1 267 ? -61.979 -6.108 28.876 1.00 120.28 267 GLU A N 1
ATOM 1201 C CA . GLU A 1 267 ? -62.196 -6.697 30.194 1.00 125.50 267 GLU A CA 1
ATOM 1202 C C . GLU A 1 267 ? -62.322 -5.582 31.222 1.00 124.62 267 GLU A C 1
ATOM 1203 O O . GLU A 1 267 ? -63.237 -5.601 32.045 1.00 118.51 267 GLU A O 1
ATOM 1209 N N . GLU A 1 268 ? -61.432 -4.596 31.155 1.00 120.94 268 GLU A N 1
ATOM 1210 C CA . GLU A 1 268 ? -61.421 -3.485 32.095 1.00 127.44 268 GLU A CA 1
ATOM 1211 C C . GLU A 1 268 ? -60.192 -2.648 31.830 1.00 130.48 268 GLU A C 1
ATOM 1212 O O . GLU A 1 268 ? -60.252 -1.424 31.950 1.00 137.94 268 GLU A O 1
ATOM 1214 N N . LEU A 1 269 ? -59.069 -3.313 31.523 1.00 120.74 269 LEU A N 1
ATOM 1215 C CA . LEU A 1 269 ? -57.916 -2.624 30.954 1.00 112.91 269 LEU A CA 1
ATOM 1216 C C . LEU A 1 269 ? -58.246 -2.107 29.560 1.00 116.96 269 LEU A C 1
ATOM 1217 O O . LEU A 1 269 ? -57.881 -0.980 29.201 1.00 109.61 269 LEU A O 1
ATOM 1219 N N . TYR A 1 270 ? -58.948 -2.918 28.766 1.00 119.72 270 TYR A N 1
ATOM 1220 C CA . TYR A 1 270 ? -59.554 -2.407 27.543 1.00 119.89 270 TYR A CA 1
ATOM 1221 C C . TYR A 1 270 ? -60.512 -1.267 27.858 1.00 110.12 270 TYR A C 1
ATOM 1222 O O . TYR A 1 270 ? -60.500 -0.232 27.185 1.00 112.56 270 TYR A O 1
ATOM 1225 N N . GLN A 1 271 ? -61.328 -1.426 28.902 1.00 114.52 271 GLN A N 1
ATOM 1226 C CA . GLN A 1 271 ? -62.249 -0.360 29.279 1.00 123.06 271 GLN A CA 1
ATOM 1227 C C . GLN A 1 271 ? -61.501 0.853 29.823 1.00 119.27 271 GLN A C 1
ATOM 1228 O O . GLN A 1 271 ? -61.911 1.996 29.588 1.00 109.01 271 GLN A O 1
ATOM 1234 N N . LYS A 1 272 ? -60.391 0.631 30.533 1.00 125.43 272 LYS A N 1
ATOM 1235 C CA . LYS A 1 272 ? -59.585 1.751 31.014 1.00 121.30 272 LYS A CA 1
ATOM 1236 C C . LYS A 1 272 ? -59.009 2.549 29.849 1.00 107.09 272 LYS A C 1
ATOM 1237 O O . LYS A 1 272 ? -59.075 3.785 29.829 1.00 95.51 272 LYS A O 1
ATOM 1239 N N . VAL A 1 273 ? -58.453 1.850 28.857 1.00 105.75 273 VAL A N 1
ATOM 1240 C CA . VAL A 1 273 ? -57.875 2.521 27.697 1.00 103.98 273 VAL A CA 1
ATOM 1241 C C . VAL A 1 273 ? -58.960 3.221 26.884 1.00 97.28 273 VAL A C 1
ATOM 1242 O O . VAL A 1 273 ? -58.750 4.325 26.367 1.00 91.65 273 VAL A O 1
ATOM 1246 N N . LYS A 1 274 ? -60.142 2.608 26.772 1.00 94.42 274 LYS A N 1
ATOM 1247 C CA . LYS A 1 274 ? -61.231 3.243 26.035 1.00 79.37 274 LYS A CA 1
ATOM 1248 C C . LYS A 1 274 ? -61.717 4.503 26.742 1.00 97.01 274 LYS A C 1
ATOM 1249 O O . LYS A 1 274 ? -61.985 5.519 26.091 1.00 92.37 274 LYS A O 1
ATOM 1251 N N . LYS A 1 275 ? -61.834 4.461 28.074 1.00 105.23 275 LYS A N 1
ATOM 1252 C CA . LYS A 1 275 ? -62.212 5.655 28.824 1.00 94.21 275 LYS A CA 1
ATOM 1253 C C . LYS A 1 275 ? -61.146 6.736 28.704 1.00 87.46 275 LYS A C 1
ATOM 1254 O O . LYS A 1 275 ? -61.465 7.927 28.617 1.00 93.35 275 LYS A O 1
ATOM 1256 N N . TYR A 1 276 ? -59.872 6.337 28.674 1.00 74.22 276 TYR A N 1
ATOM 1257 C CA . TYR A 1 276 ? -58.793 7.303 28.483 1.00 88.79 276 TYR A CA 1
ATOM 1258 C C . TYR A 1 276 ? -58.879 7.972 27.112 1.00 98.68 276 TYR A C 1
ATOM 1259 O O . TYR A 1 276 ? -58.719 9.196 26.990 1.00 97.45 276 TYR A O 1
ATOM 1268 N N . LYS A 1 277 ? -59.123 7.179 26.067 1.00 93.09 277 LYS A N 1
ATOM 1269 C CA . LYS A 1 277 ? -59.244 7.731 24.721 1.00 87.04 277 LYS A CA 1
ATOM 1270 C C . LYS A 1 277 ? -60.468 8.633 24.602 1.00 85.94 277 LYS A C 1
ATOM 1271 O O . LYS A 1 277 ? -60.417 9.674 23.936 1.00 96.75 277 LYS A O 1
ATOM 1273 N N . GLN A 1 278 ? -61.578 8.249 25.239 1.00 78.56 278 GLN A N 1
ATOM 1274 C CA . GLN A 1 278 ? -62.749 9.119 25.276 1.00 84.32 278 GLN A CA 1
ATOM 1275 C C . GLN A 1 278 ? -62.436 10.424 25.996 1.00 96.69 278 GLN A C 1
ATOM 1276 O O . GLN A 1 278 ? -62.927 11.490 25.607 1.00 101.51 278 GLN A O 1
ATOM 1282 N N . LEU A 1 279 ? -61.619 10.358 27.051 1.00 96.75 279 LEU A N 1
ATOM 1283 C CA . LEU A 1 279 ? -61.211 11.573 27.748 1.00 99.00 279 LEU A CA 1
ATOM 1284 C C . LEU A 1 279 ? -60.412 12.490 26.832 1.00 94.79 279 LEU A C 1
ATOM 1285 O O . LEU A 1 279 ? -60.644 13.705 26.801 1.00 92.51 279 LEU A O 1
ATOM 1290 N N . GLU A 1 280 ? -59.461 11.927 26.081 1.00 91.96 280 GLU A N 1
ATOM 1291 C CA . GLU A 1 280 ? -58.687 12.743 25.144 1.00 90.36 280 GLU A CA 1
ATOM 1292 C C . GLU A 1 280 ? -59.584 13.357 24.073 1.00 96.59 280 GLU A C 1
ATOM 1293 O O . GLU A 1 280 ? -59.435 14.537 23.723 1.00 87.99 280 GLU A O 1
ATOM 1299 N N . ASN A 1 281 ? -60.530 12.572 23.547 1.00 101.10 281 ASN A N 1
ATOM 1300 C CA . ASN A 1 281 ? -61.439 13.089 22.528 1.00 88.85 281 ASN A CA 1
ATOM 1301 C C . ASN A 1 281 ? -62.304 14.219 23.076 1.00 89.78 281 ASN A C 1
ATOM 1302 O O . ASN A 1 281 ? -62.537 15.219 22.390 1.00 82.75 281 ASN A O 1
ATOM 1307 N N . ALA A 1 282 ? -62.790 14.080 24.313 1.00 99.46 282 ALA A N 1
ATOM 1308 C CA . ALA A 1 282 ? -63.606 15.137 24.905 1.00 94.54 282 ALA A CA 1
ATOM 1309 C C . ALA A 1 282 ? -62.777 16.385 25.183 1.00 90.45 282 ALA A C 1
ATOM 1310 O O . ALA A 1 282 ? -63.266 17.513 25.032 1.00 80.13 282 ALA A O 1
ATOM 1312 N N . HIS A 1 283 ? -61.518 16.202 25.591 1.00 91.42 283 HIS A N 1
ATOM 1313 C CA . HIS A 1 283 ? -60.631 17.344 25.781 1.00 85.57 283 HIS A CA 1
ATOM 1314 C C . HIS A 1 283 ? -60.404 18.080 24.469 1.00 86.55 283 HIS A C 1
ATOM 1315 O O . HIS A 1 283 ? -60.298 19.312 24.450 1.00 93.29 283 HIS A O 1
ATOM 1322 N N . ARG A 1 284 ? -60.324 17.339 23.361 1.00 96.02 284 ARG A N 1
ATOM 1323 C CA . ARG A 1 284 ? -60.202 17.985 22.056 1.00 79.99 284 ARG A CA 1
ATOM 1324 C C . ARG A 1 284 ? -61.488 18.710 21.669 1.00 72.56 284 ARG A C 1
ATOM 1325 O O . ARG A 1 284 ? -61.443 19.842 21.175 1.00 68.58 284 ARG A O 1
ATOM 1333 N N . ARG A 1 285 ? -62.642 18.075 21.884 1.00 68.91 285 ARG A N 1
ATOM 1334 C CA . ARG A 1 285 ? -63.912 18.682 21.496 1.00 67.81 285 ARG A CA 1
ATOM 1335 C C . ARG A 1 285 ? -64.267 19.895 22.347 1.00 79.45 285 ARG A C 1
ATOM 1336 O O . ARG A 1 285 ? -65.066 20.730 21.908 1.00 82.77 285 ARG A O 1
ATOM 1344 N N . ARG A 1 286 ? -63.710 20.010 23.551 1.00 91.81 286 ARG A N 1
ATOM 1345 C CA . ARG A 1 286 ? -63.963 21.187 24.373 1.00 88.76 286 ARG A CA 1
ATOM 1346 C C . ARG A 1 286 ? -63.083 22.372 23.993 1.00 71.56 286 ARG A C 1
ATOM 1347 O O . ARG A 1 286 ? -63.248 23.455 24.565 1.00 77.40 286 ARG A O 1
ATOM 1349 N N . TYR A 1 287 ? -62.178 22.197 23.034 1.00 66.36 287 TYR A N 1
ATOM 1350 C CA . TYR A 1 287 ? -61.205 23.227 22.701 1.00 66.08 287 TYR A CA 1
ATOM 1351 C C . TYR A 1 287 ? -61.857 24.388 21.959 1.00 76.40 287 TYR A C 1
ATOM 1352 O O . TYR A 1 287 ? -62.810 24.215 21.195 1.00 76.42 287 TYR A O 1
ATOM 1361 N N . ARG A 1 288 ? -61.329 25.587 22.201 1.00 84.06 288 ARG A N 1
ATOM 1362 C CA . ARG A 1 288 ? -61.764 26.802 21.522 1.00 81.88 288 ARG A CA 1
ATOM 1363 C C . ARG A 1 288 ? -60.539 27.480 20.929 1.00 79.74 288 ARG A C 1
ATOM 1364 O O . ARG A 1 288 ? -59.599 27.814 21.657 1.00 81.35 288 ARG A O 1
ATOM 1372 N N . ILE A 1 289 ? -60.552 27.680 19.610 1.00 84.73 289 ILE A N 1
ATOM 1373 C CA . ILE A 1 289 ? -59.368 28.167 18.915 1.00 82.07 289 ILE A CA 1
ATOM 1374 C C . ILE A 1 289 ? -59.112 29.629 19.270 1.00 87.52 289 ILE A C 1
ATOM 1375 O O . ILE A 1 289 ? -60.040 30.417 19.508 1.00 77.57 289 ILE A O 1
ATOM 1380 N N . SER A 1 290 ? -57.833 29.991 19.321 1.00 77.56 290 SER A N 1
ATOM 1381 C CA . SER A 1 290 ? -57.409 31.357 19.568 1.00 83.09 290 SER A CA 1
ATOM 1382 C C . SER A 1 290 ? -57.410 32.155 18.266 1.00 84.56 290 SER A C 1
ATOM 1383 O O . SER A 1 290 ? -57.693 31.633 17.185 1.00 102.47 290 SER A O 1
ATOM 1386 N N . ALA A 1 291 ? -57.080 33.443 18.366 1.00 85.25 291 ALA A N 1
ATOM 1387 C CA . ALA A 1 291 ? -56.998 34.273 17.170 1.00 79.48 291 ALA A CA 1
ATOM 1388 C C . ALA A 1 291 ? -55.657 34.130 16.463 1.00 84.66 291 ALA A C 1
ATOM 1389 O O . ALA A 1 291 ? -55.587 34.306 15.242 1.00 93.28 291 ALA A O 1
ATOM 1391 N N . ALA A 1 292 ? -54.590 33.812 17.199 1.00 81.50 292 ALA A N 1
ATOM 1392 C CA . ALA A 1 292 ? -53.275 33.697 16.575 1.00 73.57 292 ALA A CA 1
ATOM 1393 C C . ALA A 1 292 ? -53.180 32.451 15.706 1.00 86.56 292 ALA A C 1
ATOM 1394 O O . ALA A 1 292 ? -52.669 32.510 14.580 1.00 89.23 292 ALA A O 1
ATOM 1396 N N . LYS A 1 293 ? -53.658 31.312 16.214 1.00 88.45 293 LYS A N 1
ATOM 1397 C CA . LYS A 1 293 ? -53.653 30.086 15.422 1.00 85.53 293 LYS A CA 1
ATOM 1398 C C . LYS A 1 293 ? -54.494 30.247 14.163 1.00 88.09 293 LYS A C 1
ATOM 1399 O O . LYS A 1 293 ? -54.080 29.836 13.070 1.00 87.93 293 LYS A O 1
ATOM 1405 N N . LEU A 1 294 ? -55.680 30.845 14.299 1.00 82.69 294 LEU A N 1
ATOM 1406 C CA . LEU A 1 294 ? -56.508 31.110 13.129 1.00 93.68 294 LEU A CA 1
ATOM 1407 C C . LEU A 1 294 ? -55.804 32.054 12.163 1.00 90.33 294 LEU A C 1
ATOM 1408 O O . LEU A 1 294 ? -55.913 31.898 10.942 1.00 87.79 294 LEU A O 1
ATOM 1413 N N . ALA A 1 295 ? -55.067 33.034 12.693 1.00 79.06 295 ALA A N 1
ATOM 1414 C CA . ALA A 1 295 ? -54.315 33.937 11.829 1.00 75.88 295 ALA A CA 1
ATOM 1415 C C . ALA A 1 295 ? -53.243 33.188 11.045 1.00 91.53 295 ALA A C 1
ATOM 1416 O O . ALA A 1 295 ? -53.047 33.443 9.852 1.00 80.23 295 ALA A O 1
ATOM 1418 N N . LYS A 1 296 ? -52.543 32.253 11.694 1.00 87.83 296 LYS A N 1
ATOM 1419 C CA . LYS A 1 296 ? -51.528 31.467 10.996 1.00 84.83 296 LYS A CA 1
ATOM 1420 C C . LYS A 1 296 ? -52.157 30.581 9.927 1.00 93.09 296 LYS A C 1
ATOM 1421 O O . LYS A 1 296 ? -51.627 30.458 8.809 1.00 94.71 296 LYS A O 1
ATOM 1427 N N . PHE A 1 297 ? -53.287 29.952 10.258 1.00 89.64 297 PHE A N 1
ATOM 1428 C CA . PHE A 1 297 ? -53.989 29.115 9.290 1.00 81.26 297 PHE A CA 1
ATOM 1429 C C . PHE A 1 297 ? -54.412 29.930 8.072 1.00 77.09 297 PHE A C 1
ATOM 1430 O O . PHE A 1 297 ? -54.210 29.509 6.925 1.00 75.71 297 PHE A O 1
ATOM 1438 N N . ARG A 1 298 ? -54.989 31.113 8.308 1.00 78.84 298 ARG A N 1
ATOM 1439 C CA . ARG A 1 298 ? -55.385 31.986 7.208 1.00 79.77 298 ARG A CA 1
ATOM 1440 C C . ARG A 1 298 ? -54.181 32.489 6.424 1.00 81.48 298 ARG A C 1
ATOM 1441 O O . ARG A 1 298 ? -54.278 32.677 5.208 1.00 88.31 298 ARG A O 1
ATOM 1449 N N . ALA A 1 299 ? -53.042 32.699 7.090 1.00 73.52 299 ALA A N 1
ATOM 1450 C CA . ALA A 1 299 ? -51.829 33.090 6.379 1.00 76.96 299 ALA A CA 1
ATOM 1451 C C . ALA A 1 299 ? -51.394 32.008 5.400 1.00 90.40 299 ALA A C 1
ATOM 1452 O O . ALA A 1 299 ? -51.062 32.301 4.244 1.00 100.67 299 ALA A O 1
ATOM 1454 N N . SER A 1 300 ? -51.402 30.748 5.841 1.00 85.86 300 SER A N 1
ATOM 1455 C CA . SER A 1 300 ? -51.055 29.648 4.941 1.00 75.42 300 SER A CA 1
ATOM 1456 C C . SER A 1 300 ? -52.055 29.539 3.790 1.00 87.66 300 SER A C 1
ATOM 1457 O O . SER A 1 300 ? -51.670 29.445 2.613 1.00 91.05 300 SER A O 1
ATOM 1460 N N . THR A 1 301 ? -53.351 29.559 4.117 1.00 88.80 301 THR A N 1
ATOM 1461 C CA . THR A 1 301 ? -54.379 29.483 3.084 1.00 84.55 301 THR A CA 1
ATOM 1462 C C . THR A 1 301 ? -54.223 30.602 2.061 1.00 101.06 301 THR A C 1
ATOM 1463 O O . THR A 1 301 ? -54.398 30.381 0.857 1.00 95.62 301 THR A O 1
ATOM 1466 N N . SER A 1 302 ? -53.891 31.813 2.520 1.00 102.81 302 SER A N 1
ATOM 1467 C CA . SER A 1 302 ? -53.660 32.917 1.599 1.00 98.89 302 SER A CA 1
ATOM 1468 C C . SER A 1 302 ? -52.403 32.691 0.776 1.00 98.32 302 SER A C 1
ATOM 1469 O O . SER A 1 302 ? -52.352 33.081 -0.397 1.00 107.66 302 SER A O 1
ATOM 1471 N N . GLN A 1 303 ? -51.387 32.058 1.365 1.00 83.48 303 GLN A N 1
ATOM 1472 C CA . GLN A 1 303 ? -50.202 31.692 0.602 1.00 92.04 303 GLN A CA 1
ATOM 1473 C C . GLN A 1 303 ? -50.485 30.622 -0.442 1.00 80.29 303 GLN A C 1
ATOM 1474 O O . GLN A 1 303 ? -49.633 30.383 -1.305 1.00 77.42 303 GLN A O 1
ATOM 1480 N N . TYR A 1 304 ? -51.644 29.964 -0.379 1.00 93.49 304 TYR A N 1
ATOM 1481 C CA . TYR A 1 304 ? -52.028 29.066 -1.469 1.00 94.86 304 TYR A CA 1
ATOM 1482 C C . TYR A 1 304 ? -52.491 29.812 -2.721 1.00 86.82 304 TYR A C 1
ATOM 1483 O O . TYR A 1 304 ? -52.567 29.204 -3.795 1.00 73.35 304 TYR A O 1
ATOM 1492 N N . LEU A 1 305 ? -52.791 31.106 -2.617 1.00 88.28 305 LEU A N 1
ATOM 1493 C CA . LEU A 1 305 ? -53.438 31.834 -3.703 1.00 77.46 305 LEU A CA 1
ATOM 1494 C C . LEU A 1 305 ? -52.489 32.052 -4.881 1.00 83.43 305 LEU A C 1
ATOM 1495 O O . LEU A 1 305 ? -51.263 32.060 -4.738 1.00 84.16 305 LEU A O 1
ATOM 1500 N N . GLY A 1 306 ? -53.079 32.244 -6.061 1.00 76.82 306 GLY A N 1
ATOM 1501 C CA . GLY A 1 306 ? -52.313 32.552 -7.257 1.00 72.08 306 GLY A CA 1
ATOM 1502 C C . GLY A 1 306 ? -52.067 31.334 -8.125 1.00 77.68 306 GLY A C 1
ATOM 1503 O O . GLY A 1 306 ? -52.635 30.259 -7.930 1.00 86.82 306 GLY A O 1
ATOM 1504 N N . ALA A 1 307 ? -51.203 31.517 -9.119 1.00 77.18 307 ALA A N 1
ATOM 1505 C CA . ALA A 1 307 ? -50.860 30.454 -10.056 1.00 81.08 307 ALA A CA 1
ATOM 1506 C C . ALA A 1 307 ? -49.518 29.852 -9.656 1.00 92.19 307 ALA A C 1
ATOM 1507 O O . ALA A 1 307 ? -48.505 30.559 -9.613 1.00 88.43 307 ALA A O 1
ATOM 1509 N N . HIS A 1 308 ? -49.513 28.553 -9.361 1.00 86.86 308 HIS A N 1
ATOM 1510 C CA . HIS A 1 308 ? -48.309 27.889 -8.879 1.00 86.32 308 HIS A CA 1
ATOM 1511 C C . HIS A 1 308 ? -48.248 26.468 -9.419 1.00 88.52 308 HIS A C 1
ATOM 1512 O O . HIS A 1 308 ? -49.226 25.935 -9.951 1.00 79.58 308 HIS A O 1
ATOM 1519 N N . ASN A 1 309 ? -47.076 25.858 -9.260 1.00 88.68 309 ASN A N 1
ATOM 1520 C CA . ASN A 1 309 ? -46.888 24.448 -9.579 1.00 99.95 309 ASN A CA 1
ATOM 1521 C C . ASN A 1 309 ? -47.293 23.611 -8.371 1.00 98.31 309 ASN A C 1
ATOM 1522 O O . ASN A 1 309 ? -46.649 23.677 -7.318 1.00 95.62 309 ASN A O 1
ATOM 1527 N N . PHE A 1 310 ? -48.356 22.822 -8.524 1.00 92.67 310 PHE A N 1
ATOM 1528 C CA . PHE A 1 310 ? -48.926 22.025 -7.442 1.00 76.97 310 PHE A CA 1
ATOM 1529 C C . PHE A 1 310 ? -48.616 20.541 -7.607 1.00 84.97 310 PHE A C 1
ATOM 1530 O O . PHE A 1 310 ? -49.485 19.689 -7.418 1.00 86.19 310 PHE A O 1
ATOM 1538 N N . HIS A 1 311 ? -47.375 20.212 -7.971 1.00 95.65 311 HIS A N 1
ATOM 1539 C CA . HIS A 1 311 ? -47.028 18.810 -8.180 1.00 88.49 311 HIS A CA 1
ATOM 1540 C C . HIS A 1 311 ? -46.966 18.044 -6.865 1.00 91.94 311 HIS A C 1
ATOM 1541 O O . HIS A 1 311 ? -47.251 16.840 -6.837 1.00 88.74 311 HIS A O 1
ATOM 1548 N N . ASN A 1 312 ? -46.609 18.716 -5.773 1.00 84.49 312 ASN A N 1
ATOM 1549 C CA . ASN A 1 312 ? -46.528 18.080 -4.465 1.00 80.21 312 ASN A CA 1
ATOM 1550 C C . ASN A 1 312 ? -47.883 17.956 -3.782 1.00 87.07 312 ASN A C 1
ATOM 1551 O O . ASN A 1 312 ? -47.952 17.424 -2.669 1.00 84.14 312 ASN A O 1
ATOM 1556 N N . PHE A 1 313 ? -48.953 18.435 -4.414 1.00 71.64 313 PHE A N 1
ATOM 1557 C CA . PHE A 1 313 ? -50.302 18.333 -3.877 1.00 57.77 313 PHE A CA 1
ATOM 1558 C C . PHE A 1 313 ? -51.156 17.385 -4.711 1.00 74.61 313 PHE A C 1
ATOM 1559 O O . PHE A 1 313 ? -52.365 17.585 -4.856 1.00 69.61 313 PHE A O 1
ATOM 1567 N N . THR A 1 314 ? -50.529 16.353 -5.269 1.00 78.01 314 THR A N 1
ATOM 1568 C CA . THR A 1 314 ? -51.227 15.336 -6.040 1.00 76.78 314 THR A CA 1
ATOM 1569 C C . THR A 1 314 ? -50.322 14.120 -6.162 1.00 82.85 314 THR A C 1
ATOM 1570 O O . THR A 1 314 ? -49.095 14.233 -6.084 1.00 100.61 314 THR A O 1
ATOM 1574 N N . LEU A 1 315 ? -50.943 12.955 -6.343 1.00 95.62 315 LEU A N 1
ATOM 1575 C CA . LEU A 1 315 ? -50.207 11.719 -6.608 1.00 113.47 315 LEU A CA 1
ATOM 1576 C C . LEU A 1 315 ? -50.025 11.614 -8.120 1.00 91.92 315 LEU A C 1
ATOM 1577 O O . LEU A 1 315 ? -50.795 10.969 -8.833 1.00 99.16 315 LEU A O 1
ATOM 1579 N N . GLY A 1 316 ? -48.989 12.278 -8.611 1.00 98.60 316 GLY A N 1
ATOM 1580 C CA . GLY A 1 316 ? -48.770 12.372 -10.035 1.00 115.16 316 GLY A CA 1
ATOM 1581 C C . GLY A 1 316 ? -47.352 12.769 -10.372 1.00 121.95 316 GLY A C 1
ATOM 1582 O O . GLY A 1 316 ? -46.444 12.656 -9.547 1.00 142.60 316 GLY A O 1
ATOM 1583 N N . LYS A 1 317 ? -47.173 13.247 -11.604 1.00 94.38 317 LYS A N 1
ATOM 1584 C CA . LYS A 1 317 ? -45.846 13.562 -12.119 1.00 115.20 317 LYS A CA 1
ATOM 1585 C C . LYS A 1 317 ? -45.251 14.772 -11.394 1.00 110.74 317 LYS A C 1
ATOM 1586 O O . LYS A 1 317 ? -45.945 15.526 -10.705 1.00 103.37 317 LYS A O 1
ATOM 1588 N N . ASP A 1 318 ? -43.937 14.951 -11.561 1.00 109.72 318 ASP A N 1
ATOM 1589 C CA . ASP A 1 318 ? -43.206 15.952 -10.789 1.00 109.42 318 ASP A CA 1
ATOM 1590 C C . ASP A 1 318 ? -43.105 17.302 -11.494 1.00 112.25 318 ASP A C 1
ATOM 1591 O O . ASP A 1 318 ? -44.003 17.689 -12.248 1.00 111.11 318 ASP A O 1
ATOM 1593 N N . PHE A 1 319 ? -42.002 18.014 -11.235 1.00 103.27 319 PHE A N 1
ATOM 1594 C CA . PHE A 1 319 ? -41.806 19.377 -11.724 1.00 95.83 319 PHE A CA 1
ATOM 1595 C C . PHE A 1 319 ? -42.085 19.494 -13.218 1.00 120.43 319 PHE A C 1
ATOM 1596 O O . PHE A 1 319 ? -43.018 20.186 -13.641 1.00 119.30 319 PHE A O 1
ATOM 1604 N N . LYS A 1 320 ? -41.280 18.813 -14.032 1.00 120.30 320 LYS A N 1
ATOM 1605 C CA . LYS A 1 320 ? -41.346 18.912 -15.490 1.00 111.71 320 LYS A CA 1
ATOM 1606 C C . LYS A 1 320 ? -42.599 18.279 -16.080 1.00 116.27 320 LYS A C 1
ATOM 1607 O O . LYS A 1 320 ? -42.544 17.662 -17.144 1.00 124.94 320 LYS A O 1
ATOM 1609 N N . GLU A 1 321 ? -43.752 18.414 -15.409 1.00 105.24 321 GLU A N 1
ATOM 1610 C CA . GLU A 1 321 ? -45.025 17.964 -15.946 1.00 115.41 321 GLU A CA 1
ATOM 1611 C C . GLU A 1 321 ? -45.912 19.160 -16.276 1.00 116.52 321 GLU A C 1
ATOM 1612 O O . GLU A 1 321 ? -45.844 20.195 -15.604 1.00 112.74 321 GLU A O 1
ATOM 1614 N N . PRO A 1 322 ? -46.750 19.057 -17.312 1.00 109.00 322 PRO A N 1
ATOM 1615 C CA . PRO A 1 322 ? -47.622 20.186 -17.666 1.00 112.84 322 PRO A CA 1
ATOM 1616 C C . PRO A 1 322 ? -48.688 20.465 -16.615 1.00 102.48 322 PRO A C 1
ATOM 1617 O O . PRO A 1 322 ? -48.815 21.600 -16.140 1.00 100.33 322 PRO A O 1
ATOM 1621 N N . SER A 1 323 ? -49.438 19.427 -16.228 1.00 72.70 323 SER A N 1
ATOM 1622 C CA . SER A 1 323 ? -50.632 19.600 -15.402 1.00 95.26 323 SER A CA 1
ATOM 1623 C C . SER A 1 323 ? -50.354 20.253 -14.052 1.00 94.59 323 SER A C 1
ATOM 1624 O O . SER A 1 323 ? -51.272 20.826 -13.458 1.00 91.62 323 SER A O 1
ATOM 1626 N N . ALA A 1 324 ? -49.115 20.191 -13.559 1.00 93.92 324 ALA A N 1
ATOM 1627 C CA . ALA A 1 324 ? -48.841 20.598 -12.182 1.00 99.02 324 ALA A CA 1
ATOM 1628 C C . ALA A 1 324 ? -49.146 22.072 -11.937 1.00 99.64 324 ALA A C 1
ATOM 1629 O O . ALA A 1 324 ? -49.388 22.470 -10.790 1.00 90.44 324 ALA A O 1
ATOM 1631 N N . ILE A 1 325 ? -49.146 22.890 -12.984 1.00 108.56 325 ILE A N 1
ATOM 1632 C CA . ILE A 1 325 ? -49.383 24.323 -12.839 1.00 109.77 325 ILE A CA 1
ATOM 1633 C C . ILE A 1 325 ? -50.886 24.576 -12.822 1.00 92.53 325 ILE A C 1
ATOM 1634 O O . ILE A 1 325 ? -51.595 24.220 -13.770 1.00 75.63 325 ILE A O 1
ATOM 1637 N N . ARG A 1 326 ? -51.373 25.192 -11.742 1.00 76.94 326 ARG A N 1
ATOM 1638 C CA . ARG A 1 326 ? -52.790 25.493 -11.573 1.00 81.90 326 ARG A CA 1
ATOM 1639 C C . ARG A 1 326 ? -52.939 26.785 -10.785 1.00 85.78 326 ARG A C 1
ATOM 1640 O O . ARG A 1 326 ? -51.993 27.267 -10.152 1.00 81.20 326 ARG A O 1
ATOM 1648 N N . PHE A 1 327 ? -54.156 27.328 -10.813 1.00 80.80 327 PHE A N 1
ATOM 1649 C CA . PHE A 1 327 ? -54.411 28.701 -10.393 1.00 80.44 327 PHE A CA 1
ATOM 1650 C C . PHE A 1 327 ? -55.560 28.751 -9.394 1.00 75.24 327 PHE A C 1
ATOM 1651 O O . PHE A 1 327 ? -56.670 28.296 -9.694 1.00 74.56 327 PHE A O 1
ATOM 1659 N N . MET A 1 328 ? -55.294 29.317 -8.219 1.00 61.80 328 MET A N 1
ATOM 1660 C CA . MET A 1 328 ? -56.293 29.569 -7.189 1.00 76.97 328 MET A CA 1
ATOM 1661 C C . MET A 1 328 ? -56.693 31.038 -7.222 1.00 76.95 328 MET A C 1
ATOM 1662 O O . MET A 1 328 ? -55.835 31.922 -7.100 1.00 84.73 328 MET A O 1
ATOM 1667 N N . LYS A 1 329 ? -57.997 31.287 -7.365 1.00 81.03 329 LYS A N 1
ATOM 1668 C CA . LYS A 1 329 ? -58.543 32.634 -7.484 1.00 80.73 329 LYS A CA 1
ATOM 1669 C C . LYS A 1 329 ? -58.977 33.218 -6.143 1.00 74.56 329 LYS A C 1
ATOM 1670 O O . LYS A 1 329 ? -58.756 34.407 -5.889 1.00 96.02 329 LYS A O 1
ATOM 1673 N N . ASP A 1 330 ? -59.591 32.417 -5.275 1.00 81.99 330 ASP A N 1
ATOM 1674 C CA . ASP A 1 330 ? -60.043 32.914 -3.983 1.00 86.44 330 ASP A CA 1
ATOM 1675 C C . ASP A 1 330 ? -60.010 31.785 -2.962 1.00 87.28 330 ASP A C 1
ATOM 1676 O O . ASP A 1 330 ? -60.224 30.617 -3.297 1.00 90.42 330 ASP A O 1
ATOM 1678 N N . ILE A 1 331 ? -59.741 32.152 -1.711 1.00 73.91 331 ILE A N 1
ATOM 1679 C CA . ILE A 1 331 ? -59.662 31.199 -0.609 1.00 67.63 331 ILE A CA 1
ATOM 1680 C C . ILE A 1 331 ? -59.911 31.949 0.693 1.00 69.94 331 ILE A C 1
ATOM 1681 O O . ILE A 1 331 ? -59.252 32.956 0.975 1.00 81.71 331 ILE A O 1
ATOM 1684 N N . LYS A 1 332 ? -60.864 31.472 1.495 1.00 64.76 332 LYS A N 1
ATOM 1685 C CA . LYS A 1 332 ? -61.236 32.167 2.722 1.00 68.40 332 LYS A CA 1
ATOM 1686 C C . LYS A 1 332 ? -61.569 31.176 3.829 1.00 75.98 332 LYS A C 1
ATOM 1687 O O . LYS A 1 332 ? -62.395 30.279 3.639 1.00 73.03 332 LYS A O 1
ATOM 1690 N N . VAL A 1 333 ? -60.934 31.351 4.984 1.00 75.28 333 VAL A N 1
ATOM 1691 C CA . VAL A 1 333 ? -61.241 30.582 6.185 1.00 67.05 333 VAL A CA 1
ATOM 1692 C C . VAL A 1 333 ? -62.207 31.401 7.027 1.00 74.27 333 VAL A C 1
ATOM 1693 O O . VAL A 1 333 ? -61.911 32.547 7.386 1.00 80.39 333 VAL A O 1
ATOM 1696 N N . SER A 1 334 ? -63.361 30.822 7.342 1.00 67.26 334 SER A N 1
ATOM 1697 C CA . SER A 1 334 ? -64.377 31.559 8.070 1.00 65.08 334 SER A CA 1
ATOM 1698 C C . SER A 1 334 ? -64.003 31.665 9.545 1.00 78.32 334 SER A C 1
ATOM 1699 O O . SER A 1 334 ? -63.075 31.014 10.031 1.00 86.09 334 SER A O 1
ATOM 1702 N N . ASP A 1 335 ? -64.745 32.503 10.261 1.00 78.01 335 ASP A N 1
ATOM 1703 C CA . ASP A 1 335 ? -64.593 32.564 11.701 1.00 73.86 335 ASP A CA 1
ATOM 1704 C C . ASP A 1 335 ? -65.090 31.260 12.324 1.00 66.46 335 ASP A C 1
ATOM 1705 O O . ASP A 1 335 ? -66.024 30.637 11.813 1.00 77.25 335 ASP A O 1
ATOM 1708 N N . PRO A 1 336 ? -64.472 30.815 13.415 1.00 72.77 336 PRO A N 1
ATOM 1709 C CA . PRO A 1 336 ? -64.899 29.556 14.030 1.00 70.86 336 PRO A CA 1
ATOM 1710 C C . PRO A 1 336 ? -66.319 29.657 14.556 1.00 60.29 336 PRO A C 1
ATOM 1711 O O . PRO A 1 336 ? -66.817 30.740 14.868 1.00 67.28 336 PRO A O 1
ATOM 1715 N N . PHE A 1 337 ? -66.977 28.503 14.629 1.00 58.19 337 PHE A N 1
ATOM 1716 C CA . PHE A 1 337 ? -68.345 28.431 15.117 1.00 73.62 337 PHE A CA 1
ATOM 1717 C C . PHE A 1 337 ? -68.551 27.090 15.802 1.00 82.90 337 PHE A C 1
ATOM 1718 O O . PHE A 1 337 ? -67.932 26.088 15.437 1.00 85.52 337 PHE A O 1
ATOM 1726 N N . VAL A 1 338 ? -69.423 27.085 16.805 1.00 83.67 338 VAL A N 1
ATOM 1727 C CA . VAL A 1 338 ? -69.725 25.893 17.586 1.00 78.95 338 VAL A CA 1
ATOM 1728 C C . VAL A 1 338 ? -71.097 25.391 17.167 1.00 70.97 338 VAL A C 1
ATOM 1729 O O . VAL A 1 338 ? -72.060 26.165 17.127 1.00 75.69 338 VAL A O 1
ATOM 1733 N N . ILE A 1 339 ? -71.180 24.103 16.839 1.00 80.52 339 ILE A N 1
ATOM 1734 C CA . ILE A 1 339 ? -72.411 23.484 16.357 1.00 99.37 339 ILE A CA 1
ATOM 1735 C C . ILE A 1 339 ? -72.459 22.044 16.851 1.00 96.37 339 ILE A C 1
ATOM 1736 O O . ILE A 1 339 ? -71.442 21.342 16.852 1.00 91.22 339 ILE A O 1
ATOM 1740 N N . GLY A 1 340 ? -73.636 21.608 17.277 1.00 98.68 340 GLY A N 1
ATOM 1741 C CA . GLY A 1 340 ? -73.883 20.215 17.580 1.00 106.69 340 GLY A CA 1
ATOM 1742 C C . GLY A 1 340 ? -74.168 19.986 19.055 1.00 106.31 340 GLY A C 1
ATOM 1743 O O . GLY A 1 340 ? -74.071 20.882 19.895 1.00 97.57 340 GLY A O 1
ATOM 1744 N N . ASP A 1 341 ? -74.536 18.737 19.349 1.00 109.32 341 ASP A N 1
ATOM 1745 C CA . ASP A 1 341 ? -74.755 18.337 20.734 1.00 92.36 341 ASP A CA 1
ATOM 1746 C C . ASP A 1 341 ? -73.438 18.255 21.494 1.00 79.42 341 ASP A C 1
ATOM 1747 O O . ASP A 1 341 ? -73.360 18.665 22.657 1.00 83.23 341 ASP A O 1
ATOM 1749 N N . ALA A 1 342 ? -72.391 17.733 20.850 1.00 84.02 342 ALA A N 1
ATOM 1750 C CA . ALA A 1 342 ? -71.067 17.682 21.458 1.00 80.86 342 ALA A CA 1
ATOM 1751 C C . ALA A 1 342 ? -70.397 19.049 21.533 1.00 87.49 342 ALA A C 1
ATOM 1752 O O . ALA A 1 342 ? -69.335 19.163 22.155 1.00 87.78 342 ALA A O 1
ATOM 1754 N N . GLN A 1 343 ? -70.985 20.076 20.915 1.00 93.74 343 GLN A N 1
ATOM 1755 C CA . GLN A 1 343 ? -70.455 21.440 20.954 1.00 85.40 343 GLN A CA 1
ATOM 1756 C C . GLN A 1 343 ? -69.010 21.493 20.462 1.00 85.57 343 GLN A C 1
ATOM 1757 O O . GLN A 1 343 ? -68.149 22.134 21.068 1.00 90.53 343 GLN A O 1
ATOM 1763 N N . THR A 1 344 ? -68.742 20.802 19.357 1.00 85.66 344 THR A N 1
ATOM 1764 C CA . THR A 1 344 ? -67.450 20.893 18.693 1.00 76.36 344 THR A CA 1
ATOM 1765 C C . THR A 1 344 ? -67.352 22.198 17.910 1.00 72.12 344 THR A C 1
ATOM 1766 O O . THR A 1 344 ? -68.353 22.729 17.420 1.00 80.69 344 THR A O 1
ATOM 1769 N N . GLU A 1 345 ? -66.133 22.716 17.798 1.00 62.06 345 GLU A N 1
ATOM 1770 C CA . GLU A 1 345 ? -65.880 23.973 17.103 1.00 71.68 345 GLU A CA 1
ATOM 1771 C C . GLU A 1 345 ? -65.313 23.693 15.717 1.00 73.33 345 GLU A C 1
ATOM 1772 O O . GLU A 1 345 ? -64.370 22.907 15.572 1.00 72.92 345 GLU A O 1
ATOM 1778 N N . TRP A 1 346 ? -65.883 24.345 14.706 1.00 71.14 346 TRP A N 1
ATOM 1779 C CA . TRP A 1 346 ? -65.536 24.097 13.316 1.00 68.40 346 TRP A CA 1
ATOM 1780 C C . TRP A 1 346 ? -65.115 25.389 12.630 1.00 61.42 346 TRP A C 1
ATOM 1781 O O . TRP A 1 346 ? -65.458 26.491 13.061 1.00 69.88 346 TRP A O 1
ATOM 1792 N N . ILE A 1 347 ? -64.371 25.232 11.539 1.00 58.37 347 ILE A N 1
ATOM 1793 C CA . ILE A 1 347 ? -64.078 26.320 10.617 1.00 67.89 347 ILE A CA 1
ATOM 1794 C C . ILE A 1 347 ? -64.398 25.850 9.204 1.00 65.72 347 ILE A C 1
ATOM 1795 O O . ILE A 1 347 ? -64.263 24.667 8.872 1.00 62.15 347 ILE A O 1
ATOM 1800 N N . SER A 1 348 ? -64.832 26.788 8.370 1.00 69.69 348 SER A N 1
ATOM 1801 C CA . SER A 1 348 ? -65.204 26.510 6.990 1.00 57.81 348 SER A CA 1
ATOM 1802 C C . SER A 1 348 ? -64.197 27.174 6.062 1.00 60.10 348 SER A C 1
ATOM 1803 O O . SER A 1 348 ? -64.054 28.401 6.074 1.00 73.17 348 SER A O 1
ATOM 1806 N N . ILE A 1 349 ? -63.505 26.368 5.263 1.00 65.64 349 ILE A N 1
ATOM 1807 C CA . ILE A 1 349 ? -62.540 26.854 4.284 1.00 66.01 349 ILE A CA 1
ATOM 1808 C C . ILE A 1 349 ? -63.196 26.788 2.910 1.00 58.61 349 ILE A C 1
ATOM 1809 O O . ILE A 1 349 ? -63.462 25.700 2.391 1.00 70.79 349 ILE A O 1
ATOM 1814 N N . LYS A 1 350 ? -63.471 27.947 2.322 1.00 56.38 350 LYS A N 1
ATOM 1815 C CA . LYS A 1 350 ? -64.044 28.035 0.987 1.00 68.49 350 LYS A CA 1
ATOM 1816 C C . LYS A 1 350 ? -62.928 28.289 -0.018 1.00 75.08 350 LYS A C 1
ATOM 1817 O O . LYS A 1 350 ? -62.153 29.239 0.139 1.00 82.28 350 LYS A O 1
ATOM 1823 N N . ILE A 1 351 ? -62.845 27.438 -1.041 1.00 70.77 351 ILE A N 1
ATOM 1824 C CA . ILE A 1 351 ? -61.779 27.480 -2.036 1.00 73.97 351 ILE A CA 1
ATOM 1825 C C . ILE A 1 351 ? -62.397 27.679 -3.412 1.00 68.94 351 ILE A C 1
ATOM 1826 O O . ILE A 1 351 ? -63.394 27.036 -3.753 1.00 73.19 351 ILE A O 1
ATOM 1830 N N . HIS A 1 352 ? -61.804 28.572 -4.202 1.00 81.44 352 HIS A N 1
ATOM 1831 C CA . HIS A 1 352 ? -62.227 28.823 -5.576 1.00 76.36 352 HIS A CA 1
ATOM 1832 C C . HIS A 1 352 ? -61.043 28.577 -6.498 1.00 71.13 352 HIS A C 1
ATOM 1833 O O . HIS A 1 352 ? -59.977 29.172 -6.311 1.00 79.43 352 HIS A O 1
ATOM 1840 N N . GLY A 1 353 ? -61.227 27.703 -7.494 1.00 60.63 353 GLY A N 1
ATOM 1841 C CA . GLY A 1 353 ? -60.130 27.318 -8.357 1.00 62.15 353 GLY A CA 1
ATOM 1842 C C . GLY A 1 353 ? -60.565 27.193 -9.803 1.00 75.51 353 GLY A C 1
ATOM 1843 O O . GLY A 1 353 ? -61.754 27.151 -10.116 1.00 80.37 353 GLY A O 1
ATOM 1844 N N . GLN A 1 354 ? -59.566 27.140 -10.686 1.00 67.76 354 GLN A N 1
ATOM 1845 C CA . GLN A 1 354 ? -59.837 26.914 -12.105 1.00 75.35 354 GLN A CA 1
ATOM 1846 C C . GLN A 1 354 ? -60.131 25.437 -12.358 1.00 86.83 354 GLN A C 1
ATOM 1847 O O . GLN A 1 354 ? -61.249 25.065 -12.730 1.00 90.18 354 GLN A O 1
ATOM 1853 N N . SER A 1 355 ? -59.127 24.584 -12.162 1.00 80.14 355 SER A N 1
ATOM 1854 C CA . SER A 1 355 ? -59.294 23.140 -12.185 1.00 84.81 355 SER A CA 1
ATOM 1855 C C . SER A 1 355 ? -58.496 22.563 -11.022 1.00 102.13 355 SER A C 1
ATOM 1856 O O . SER A 1 355 ? -57.792 23.286 -10.306 1.00 96.73 355 SER A O 1
ATOM 1859 N N . PHE A 1 356 ? -58.608 21.251 -10.820 1.00 102.06 356 PHE A N 1
ATOM 1860 C CA . PHE A 1 356 ? -58.001 20.618 -9.659 1.00 86.28 356 PHE A CA 1
ATOM 1861 C C . PHE A 1 356 ? -57.444 19.253 -10.035 1.00 99.94 356 PHE A C 1
ATOM 1862 O O . PHE A 1 356 ? -57.943 18.589 -10.948 1.00 116.13 356 PHE A O 1
ATOM 1870 N N . MET A 1 357 ? -56.406 18.837 -9.311 1.00 84.59 357 MET A N 1
ATOM 1871 C CA . MET A 1 357 ? -55.764 17.551 -9.548 1.00 102.81 357 MET A CA 1
ATOM 1872 C C . MET A 1 357 ? -56.471 16.455 -8.746 1.00 101.69 357 MET A C 1
ATOM 1873 O O . MET A 1 357 ? -57.614 16.619 -8.309 1.00 107.93 357 MET A O 1
ATOM 1878 N N . LEU A 1 358 ? -55.791 15.323 -8.555 1.00 93.77 358 LEU A N 1
ATOM 1879 C CA . LEU A 1 358 ? -56.306 14.220 -7.753 1.00 89.11 358 LEU A CA 1
ATOM 1880 C C . LEU A 1 358 ? -56.050 14.506 -6.280 1.00 98.41 358 LEU A C 1
ATOM 1881 O O . LEU A 1 358 ? -54.893 14.617 -5.858 1.00 93.78 358 LEU A O 1
ATOM 1883 N N . HIS A 1 359 ? -57.129 14.628 -5.505 1.00 88.87 359 HIS A N 1
ATOM 1884 C CA . HIS A 1 359 ? -57.054 14.918 -4.070 1.00 95.49 359 HIS A CA 1
ATOM 1885 C C . HIS A 1 359 ? -56.214 16.162 -3.790 1.00 86.59 359 HIS A C 1
ATOM 1886 O O . HIS A 1 359 ? -55.488 16.237 -2.796 1.00 90.70 359 HIS A O 1
ATOM 1893 N N . GLN A 1 360 ? -56.311 17.158 -4.673 1.00 88.15 360 GLN A N 1
ATOM 1894 C CA . GLN A 1 360 ? -55.532 18.376 -4.472 1.00 74.92 360 GLN A CA 1
ATOM 1895 C C . GLN A 1 360 ? -56.047 19.174 -3.280 1.00 69.37 360 GLN A C 1
ATOM 1896 O O . GLN A 1 360 ? -55.254 19.683 -2.479 1.00 73.17 360 GLN A O 1
ATOM 1902 N N . ILE A 1 361 ? -57.372 19.295 -3.149 1.00 71.31 361 ILE A N 1
ATOM 1903 C CA . ILE A 1 361 ? -57.959 20.063 -2.053 1.00 52.81 361 ILE A CA 1
ATOM 1904 C C . ILE A 1 361 ? -57.558 19.468 -0.711 1.00 66.67 361 ILE A C 1
ATOM 1905 O O . ILE A 1 361 ? -57.158 20.186 0.216 1.00 66.99 361 ILE A O 1
ATOM 1910 N N . ARG A 1 362 ? -57.676 18.145 -0.583 1.00 56.26 362 ARG A N 1
ATOM 1911 C CA . ARG A 1 362 ? -57.373 17.501 0.688 1.00 53.60 362 ARG A CA 1
ATOM 1912 C C . ARG A 1 362 ? -55.889 17.599 1.013 1.00 65.52 362 ARG A C 1
ATOM 1913 O O . ARG A 1 362 ? -55.518 17.820 2.172 1.00 74.01 362 ARG A O 1
ATOM 1921 N N . LYS A 1 363 ? -55.027 17.473 0.000 1.00 65.44 363 LYS A N 1
ATOM 1922 C CA . LYS A 1 363 ? -53.595 17.653 0.224 1.00 65.55 363 LYS A CA 1
ATOM 1923 C C . LYS A 1 363 ? -53.283 19.074 0.682 1.00 64.45 363 LYS A C 1
ATOM 1924 O O . LYS A 1 363 ? -52.469 19.277 1.590 1.00 64.00 363 LYS A O 1
ATOM 1930 N N . MET A 1 364 ? -53.938 20.068 0.079 1.00 62.77 364 MET A N 1
ATOM 1931 C CA . MET A 1 364 ? -53.709 21.456 0.465 1.00 63.79 364 MET A CA 1
ATOM 1932 C C . MET A 1 364 ? -54.137 21.703 1.908 1.00 68.12 364 MET A C 1
ATOM 1933 O O . MET A 1 364 ? -53.395 22.305 2.695 1.00 77.34 364 MET A O 1
ATOM 1938 N N . VAL A 1 365 ? -55.343 21.253 2.266 1.00 72.09 365 VAL A N 1
ATOM 1939 C CA . VAL A 1 365 ? -55.857 21.470 3.619 1.00 59.75 365 VAL A CA 1
ATOM 1940 C C . VAL A 1 365 ? -54.987 20.752 4.642 1.00 70.04 365 VAL A C 1
ATOM 1941 O O . VAL A 1 365 ? -54.693 21.287 5.722 1.00 75.26 365 VAL A O 1
ATOM 1945 N N . SER A 1 366 ? -54.556 19.533 4.317 1.00 64.16 366 SER A N 1
ATOM 1946 C CA . SER A 1 366 ? -53.687 18.792 5.220 1.00 69.91 366 SER A CA 1
ATOM 1947 C C . SER A 1 366 ? -52.344 19.489 5.403 1.00 74.86 366 SER A C 1
ATOM 1948 O O . SER A 1 366 ? -51.826 19.556 6.522 1.00 82.62 366 SER A O 1
ATOM 1951 N N . MET A 1 367 ? -51.761 20.016 4.322 1.00 74.70 367 MET A N 1
ATOM 1952 C CA . MET A 1 367 ? -50.489 20.720 4.455 1.00 73.68 367 MET A CA 1
ATOM 1953 C C . MET A 1 367 ? -50.648 21.995 5.275 1.00 75.95 367 MET A C 1
ATOM 1954 O O . MET A 1 367 ? -49.778 22.328 6.091 1.00 72.99 367 MET A O 1
ATOM 1959 N N . ALA A 1 368 ? -51.756 22.715 5.082 1.00 78.15 368 ALA A N 1
ATOM 1960 C CA . ALA A 1 368 ? -52.008 23.912 5.879 1.00 70.04 368 ALA A CA 1
ATOM 1961 C C . ALA A 1 368 ? -52.115 23.571 7.361 1.00 75.04 368 ALA A C 1
ATOM 1962 O O . ALA A 1 368 ? -51.528 24.253 8.212 1.00 80.64 368 ALA A O 1
ATOM 1964 N N . THR A 1 369 ? -52.856 22.504 7.690 1.00 88.57 369 THR A N 1
ATOM 1965 C CA . THR A 1 369 ? -52.984 22.099 9.089 1.00 81.48 369 THR A CA 1
ATOM 1966 C C . THR A 1 369 ? -51.650 21.627 9.654 1.00 76.18 369 THR A C 1
ATOM 1967 O O . THR A 1 369 ? -51.341 21.884 10.823 1.00 80.91 369 THR A O 1
ATOM 1971 N N . LEU A 1 370 ? -50.849 20.932 8.843 1.00 78.48 370 LEU A N 1
ATOM 1972 C CA . LEU A 1 370 ? -49.554 20.449 9.311 1.00 77.31 370 LEU A CA 1
ATOM 1973 C C . LEU A 1 370 ? -48.612 21.608 9.606 1.00 79.08 370 LEU A C 1
ATOM 1974 O O . LEU A 1 370 ? -47.878 21.582 10.601 1.00 91.19 370 LEU A O 1
ATOM 1979 N N . ILE A 1 371 ? -48.620 22.634 8.753 1.00 85.08 371 ILE A N 1
ATOM 1980 C CA . ILE A 1 371 ? -47.794 23.811 9.002 1.00 80.52 371 ILE A CA 1
ATOM 1981 C C . ILE A 1 371 ? -48.272 24.544 10.250 1.00 82.49 371 ILE A C 1
ATOM 1982 O O . ILE A 1 371 ? -47.465 24.933 11.103 1.00 93.22 371 ILE A O 1
ATOM 1987 N N . THR A 1 372 ? -49.588 24.731 10.388 1.00 76.74 372 THR A N 1
ATOM 1988 C CA . THR A 1 372 ? -50.110 25.454 11.543 1.00 82.30 372 THR A CA 1
ATOM 1989 C C . THR A 1 372 ? -49.860 24.703 12.846 1.00 86.74 372 THR A C 1
ATOM 1990 O O . THR A 1 372 ? -49.642 25.330 13.889 1.00 95.36 372 THR A O 1
ATOM 1994 N N . ARG A 1 373 ? -49.866 23.372 12.804 1.00 91.85 373 ARG A N 1
ATOM 1995 C CA . ARG A 1 373 ? -49.757 22.550 14.004 1.00 89.42 373 ARG A CA 1
ATOM 1996 C C . ARG A 1 373 ? -48.404 22.702 14.686 1.00 98.65 373 ARG A C 1
ATOM 1997 O O . ARG A 1 373 ? -48.313 23.244 15.793 1.00 99.28 373 ARG A O 1
ATOM 2005 N N . CYS A 1 374 ? -47.350 22.214 14.029 1.00 89.38 374 CYS A N 1
ATOM 2006 C CA . CYS A 1 374 ? -46.026 22.215 14.638 1.00 100.94 374 CYS A CA 1
ATOM 2007 C C . CYS A 1 374 ? -45.475 23.625 14.797 1.00 100.57 374 CYS A C 1
ATOM 2008 O O . CYS A 1 374 ? -44.680 23.879 15.709 1.00 109.14 374 CYS A O 1
ATOM 2011 N N . GLY A 1 375 ? -45.885 24.547 13.936 1.00 103.47 375 GLY A N 1
ATOM 2012 C CA . GLY A 1 375 ? -45.370 25.895 13.957 1.00 97.04 375 GLY A CA 1
ATOM 2013 C C . GLY A 1 375 ? -44.345 26.207 12.892 1.00 102.51 375 GLY A C 1
ATOM 2014 O O . GLY A 1 375 ? -43.748 27.287 12.937 1.00 113.36 375 GLY A O 1
ATOM 2015 N N . CYS A 1 376 ? -44.122 25.298 11.939 1.00 100.49 376 CYS A N 1
ATOM 2016 C CA . CYS A 1 376 ? -43.186 25.512 10.841 1.00 105.00 376 CYS A CA 1
ATOM 2017 C C . CYS A 1 376 ? -43.472 26.855 10.179 1.00 103.39 376 CYS A C 1
ATOM 2018 O O . CYS A 1 376 ? -44.627 27.303 10.166 1.00 102.14 376 CYS A O 1
ATOM 2020 N N . PRO A 1 377 ? -42.457 27.537 9.649 1.00 110.64 377 PRO A N 1
ATOM 2021 C CA . PRO A 1 377 ? -42.692 28.862 9.061 1.00 104.73 377 PRO A CA 1
ATOM 2022 C C . PRO A 1 377 ? -43.701 28.787 7.926 1.00 103.24 377 PRO A C 1
ATOM 2023 O O . PRO A 1 377 ? -43.644 27.893 7.079 1.00 96.42 377 PRO A O 1
ATOM 2027 N N . VAL A 1 378 ? -44.641 29.736 7.928 1.00 96.76 378 VAL A N 1
ATOM 2028 C CA . VAL A 1 378 ? -45.687 29.760 6.909 1.00 86.84 378 VAL A CA 1
ATOM 2029 C C . VAL A 1 378 ? -45.082 29.812 5.514 1.00 86.49 378 VAL A C 1
ATOM 2030 O O . VAL A 1 378 ? -45.659 29.282 4.556 1.00 89.10 378 VAL A O 1
ATOM 2034 N N . GLU A 1 379 ? -43.904 30.424 5.376 1.00 90.55 379 GLU A N 1
ATOM 2035 C CA . GLU A 1 379 ? -43.236 30.474 4.082 1.00 101.99 379 GLU A CA 1
ATOM 2036 C C . GLU A 1 379 ? -42.807 29.096 3.594 1.00 109.60 379 GLU A C 1
ATOM 2037 O O . GLU A 1 379 ? -42.525 28.938 2.400 1.00 102.10 379 GLU A O 1
ATOM 2039 N N . ARG A 1 380 ? -42.755 28.095 4.481 1.00 98.90 380 ARG A N 1
ATOM 2040 C CA . ARG A 1 380 ? -42.393 26.747 4.055 1.00 102.25 380 ARG A CA 1
ATOM 2041 C C . ARG A 1 380 ? -43.409 26.153 3.089 1.00 101.06 380 ARG A C 1
ATOM 2042 O O . ARG A 1 380 ? -43.092 25.179 2.398 1.00 99.68 380 ARG A O 1
ATOM 2044 N N . ILE A 1 381 ? -44.619 26.713 3.026 1.00 96.73 381 ILE A N 1
ATOM 2045 C CA . ILE A 1 381 ? -45.597 26.249 2.048 1.00 85.20 381 ILE A CA 1
ATOM 2046 C C . ILE A 1 381 ? -45.167 26.643 0.642 1.00 97.32 381 ILE A C 1
ATOM 2047 O O . ILE A 1 381 ? -45.371 25.891 -0.319 1.00 99.56 381 ILE A O 1
ATOM 2052 N N . SER A 1 382 ? -44.559 27.823 0.498 1.00 105.60 382 SER A N 1
ATOM 2053 C CA . SER A 1 382 ? -44.069 28.243 -0.811 1.00 108.84 382 SER A CA 1
ATOM 2054 C C . SER A 1 382 ? -42.972 27.311 -1.311 1.00 110.96 382 SER A C 1
ATOM 2055 O O . SER A 1 382 ? -42.912 26.994 -2.506 1.00 99.98 382 SER A O 1
ATOM 2058 N N . GLN A 1 383 ? -42.098 26.854 -0.408 1.00 104.85 383 GLN A N 1
ATOM 2059 C CA . GLN A 1 383 ? -41.061 25.902 -0.789 1.00 100.28 383 GLN A CA 1
ATOM 2060 C C . GLN A 1 383 ? -41.640 24.570 -1.249 1.00 112.34 383 GLN A C 1
ATOM 2061 O O . GLN A 1 383 ? -40.945 23.813 -1.935 1.00 106.56 383 GLN A O 1
ATOM 2064 N N . ALA A 1 384 ? -42.891 24.263 -0.886 1.00 105.12 384 ALA A N 1
ATOM 2065 C CA . ALA A 1 384 ? -43.541 23.073 -1.426 1.00 99.10 384 ALA A CA 1
ATOM 2066 C C . ALA A 1 384 ? -43.760 23.196 -2.927 1.00 95.98 384 ALA A C 1
ATOM 2067 O O . ALA A 1 384 ? -43.836 22.180 -3.627 1.00 91.46 384 ALA A O 1
ATOM 2069 N N . TYR A 1 385 ? -43.873 24.424 -3.436 1.00 96.08 385 TYR A N 1
ATOM 2070 C CA . TYR A 1 385 ? -43.800 24.639 -4.873 1.00 97.24 385 TYR A CA 1
ATOM 2071 C C . TYR A 1 385 ? -42.398 24.398 -5.419 1.00 108.57 385 TYR A C 1
ATOM 2072 O O . TYR A 1 385 ? -42.240 24.267 -6.638 1.00 95.28 385 TYR A O 1
ATOM 2081 N N . GLY A 1 386 ? -41.389 24.323 -4.548 1.00 106.19 386 GLY A N 1
ATOM 2082 C CA . GLY A 1 386 ? -40.003 24.290 -4.963 1.00 103.19 386 GLY A CA 1
ATOM 2083 C C . GLY A 1 386 ? -39.463 22.887 -5.172 1.00 108.55 386 GLY A C 1
ATOM 2084 O O . GLY A 1 386 ? -40.196 21.897 -5.200 1.00 115.33 386 GLY A O 1
ATOM 2085 N N . GLN A 1 387 ? -38.133 22.819 -5.292 1.00 121.61 387 GLN A N 1
ATOM 2086 C CA . GLN A 1 387 ? -37.392 21.664 -5.798 1.00 118.22 387 GLN A CA 1
ATOM 2087 C C . GLN A 1 387 ? -37.786 20.327 -5.178 1.00 109.57 387 GLN A C 1
ATOM 2088 O O . GLN A 1 387 ? -38.380 19.478 -5.851 1.00 95.41 387 GLN A O 1
ATOM 2090 N N . GLN A 1 388 ? -37.447 20.129 -3.906 1.00 102.42 388 GLN A N 1
ATOM 2091 C CA . GLN A 1 388 ? -37.556 18.813 -3.287 1.00 102.92 388 GLN A CA 1
ATOM 2092 C C . GLN A 1 388 ? -39.008 18.353 -3.226 1.00 105.50 388 GLN A C 1
ATOM 2093 O O . GLN A 1 388 ? -39.877 19.070 -2.721 1.00 118.71 388 GLN A O 1
ATOM 2096 N N . LYS A 1 389 ? -39.266 17.151 -3.742 1.00 93.65 389 LYS A N 1
ATOM 2097 C CA . LYS A 1 389 ? -40.595 16.562 -3.641 1.00 91.77 389 LYS A CA 1
ATOM 2098 C C . LYS A 1 389 ? -40.840 16.062 -2.224 1.00 91.36 389 LYS A C 1
ATOM 2099 O O . LYS A 1 389 ? -39.947 15.507 -1.578 1.00 89.68 389 LYS A O 1
ATOM 2102 N N . ILE A 1 390 ? -42.061 16.267 -1.738 1.00 94.96 390 ILE A N 1
ATOM 2103 C CA . ILE A 1 390 ? -42.439 15.895 -0.382 1.00 76.46 390 ILE A CA 1
ATOM 2104 C C . ILE A 1 390 ? -43.725 15.081 -0.437 1.00 93.27 390 ILE A C 1
ATOM 2105 O O . ILE A 1 390 ? -44.538 15.224 -1.356 1.00 93.67 390 ILE A O 1
ATOM 2109 N N . ASN A 1 391 ? -43.895 14.203 0.548 1.00 98.49 391 ASN A N 1
ATOM 2110 C CA . ASN A 1 391 ? -45.072 13.348 0.647 1.00 97.45 391 ASN A CA 1
ATOM 2111 C C . ASN A 1 391 ? -45.988 13.922 1.721 1.00 89.56 391 ASN A C 1
ATOM 2112 O O . ASN A 1 391 ? -45.688 13.831 2.916 1.00 92.61 391 ASN A O 1
ATOM 2115 N N . ILE A 1 392 ? -47.094 14.518 1.295 1.00 87.85 392 ILE A N 1
ATOM 2116 C CA . ILE A 1 392 ? -48.096 15.082 2.194 1.00 84.55 392 ILE A CA 1
ATOM 2117 C C . ILE A 1 392 ? -49.365 14.252 2.057 1.00 86.85 392 ILE A C 1
ATOM 2118 O O . ILE A 1 392 ? -49.877 14.089 0.938 1.00 87.26 392 ILE A O 1
ATOM 2122 N N . PRO A 1 393 ? -49.900 13.694 3.141 1.00 72.96 393 PRO A N 1
ATOM 2123 C CA . PRO A 1 393 ? -51.095 12.853 3.030 1.00 72.46 393 PRO A CA 1
ATOM 2124 C C . PRO A 1 393 ? -52.357 13.697 3.003 1.00 67.95 393 PRO A C 1
ATOM 2125 O O . PRO A 1 393 ? -52.482 14.676 3.740 1.00 70.49 393 PRO A O 1
ATOM 2129 N N . LYS A 1 394 ? -53.305 13.302 2.155 1.00 58.20 394 LYS A N 1
ATOM 2130 C CA . LYS A 1 394 ? -54.525 14.082 2.001 1.00 64.39 394 LYS A CA 1
ATOM 2131 C C . LYS A 1 394 ? -55.444 13.930 3.211 1.00 68.98 394 LYS A C 1
ATOM 2132 O O . LYS A 1 394 ? -55.482 12.891 3.875 1.00 73.79 394 LYS A O 1
ATOM 2138 N N . ALA A 1 395 ? -56.192 14.995 3.489 1.00 76.69 395 ALA A N 1
ATOM 2139 C CA . ALA A 1 395 ? -57.069 15.044 4.646 1.00 75.82 395 ALA A CA 1
ATOM 2140 C C . ALA A 1 395 ? -58.271 14.119 4.452 1.00 70.97 395 ALA A C 1
ATOM 2141 O O . ALA A 1 395 ? -58.544 13.671 3.337 1.00 66.52 395 ALA A O 1
ATOM 2143 N N . PRO A 1 396 ? -58.989 13.799 5.533 1.00 74.67 396 PRO A N 1
ATOM 2144 C CA . PRO A 1 396 ? -60.203 12.984 5.394 1.00 68.97 396 PRO A CA 1
ATOM 2145 C C . PRO A 1 396 ? -61.189 13.606 4.419 1.00 61.10 396 PRO A C 1
ATOM 2146 O O . PRO A 1 396 ? -61.384 14.821 4.391 1.00 66.12 396 PRO A O 1
ATOM 2150 N N . ALA A 1 397 ? -61.816 12.755 3.618 1.00 72.35 397 ALA A N 1
ATOM 2151 C CA . ALA A 1 397 ? -62.775 13.228 2.632 1.00 66.23 397 ALA A CA 1
ATOM 2152 C C . ALA A 1 397 ? -64.112 13.618 3.243 1.00 62.57 397 ALA A C 1
ATOM 2153 O O . ALA A 1 397 ? -64.988 14.094 2.514 1.00 66.86 397 ALA A O 1
ATOM 2155 N N . LEU A 1 398 ? -64.293 13.437 4.552 1.00 64.78 398 LEU A N 1
ATOM 2156 C CA . LEU A 1 398 ? -65.605 13.676 5.147 1.00 70.23 398 LEU A CA 1
ATOM 2157 C C . LEU A 1 398 ? -65.969 15.155 5.124 1.00 67.42 398 LEU A C 1
ATOM 2158 O O . LEU A 1 398 ? -67.117 15.513 4.834 1.00 66.17 398 LEU A O 1
ATOM 2163 N N . GLY A 1 399 ? -65.011 16.029 5.421 1.00 58.89 399 GLY A N 1
ATOM 2164 C CA . GLY A 1 399 ? -65.298 17.450 5.398 1.00 69.57 399 GLY A CA 1
ATOM 2165 C C . GLY A 1 399 ? -65.353 18.082 4.023 1.00 69.77 399 GLY A C 1
ATOM 2166 O O . GLY A 1 399 ? -65.752 19.245 3.913 1.00 75.25 399 GLY A O 1
ATOM 2167 N N . LEU A 1 400 ? -64.968 17.356 2.975 1.00 62.47 400 LEU A N 1
ATOM 2168 C CA . LEU A 1 400 ? -64.907 17.934 1.640 1.00 61.49 400 LEU A CA 1
ATOM 2169 C C . LEU A 1 400 ? -66.298 18.013 1.026 1.00 59.28 400 LEU A C 1
ATOM 2170 O O . LEU A 1 400 ? -67.042 17.029 1.011 1.00 66.35 400 LEU A O 1
ATOM 2175 N N . LEU A 1 401 ? -66.638 19.187 0.505 1.00 61.72 401 LEU A N 1
ATOM 2176 C CA . LEU A 1 401 ? -67.963 19.444 -0.044 1.00 67.83 401 LEU A CA 1
ATOM 2177 C C . LEU A 1 401 ? -67.804 20.323 -1.272 1.00 65.23 401 LEU A C 1
ATOM 2178 O O . LEU A 1 401 ? -67.267 21.431 -1.177 1.00 71.62 401 LEU A O 1
ATOM 2183 N N . LEU A 1 402 ? -68.245 19.825 -2.422 1.00 64.72 402 LEU A N 1
ATOM 2184 C CA . LEU A 1 402 ? -68.185 20.600 -3.656 1.00 62.54 402 LEU A CA 1
ATOM 2185 C C . LEU A 1 402 ? -69.351 21.582 -3.660 1.00 63.43 402 LEU A C 1
ATOM 2186 O O . LEU A 1 402 ? -70.511 21.178 -3.787 1.00 65.28 402 LEU A O 1
ATOM 2191 N N . GLU A 1 403 ? -69.050 22.872 -3.495 1.00 65.77 403 GLU A N 1
ATOM 2192 C CA . GLU A 1 403 ? -70.108 23.878 -3.460 1.00 56.15 403 GLU A CA 1
ATOM 2193 C C . GLU A 1 403 ? -70.805 23.983 -4.811 1.00 71.54 403 GLU A C 1
ATOM 2194 O O . GLU A 1 403 ? -72.012 23.735 -4.920 1.00 73.48 403 GLU A O 1
ATOM 2197 N N . ALA A 1 404 ? -70.053 24.332 -5.863 1.00 78.14 404 ALA A N 1
ATOM 2198 C CA . ALA A 1 404 ? -70.671 24.458 -7.185 1.00 68.58 404 ALA A CA 1
ATOM 2199 C C . ALA A 1 404 ? -69.654 24.568 -8.315 1.00 61.75 404 ALA A C 1
ATOM 2200 O O . ALA A 1 404 ? -68.609 25.206 -8.150 1.00 75.96 404 ALA A O 1
ATOM 2202 N N . PRO A 1 405 ? -69.926 23.980 -9.478 1.00 73.10 405 PRO A N 1
ATOM 2203 C CA . PRO A 1 405 ? -69.115 24.266 -10.664 1.00 78.22 405 PRO A CA 1
ATOM 2204 C C . PRO A 1 405 ? -69.593 25.520 -11.382 1.00 71.58 405 PRO A C 1
ATOM 2205 O O . PRO A 1 405 ? -70.779 25.857 -11.390 1.00 76.54 405 PRO A O 1
ATOM 2209 N N . VAL A 1 406 ? -68.639 26.225 -11.985 1.00 68.05 406 VAL A N 1
ATOM 2210 C CA . VAL A 1 406 ? -68.924 27.445 -12.733 1.00 90.62 406 VAL A CA 1
ATOM 2211 C C . VAL A 1 406 ? -68.767 27.170 -14.224 1.00 75.66 406 VAL A C 1
ATOM 2212 O O . VAL A 1 406 ? -67.942 26.350 -14.644 1.00 92.38 406 VAL A O 1
ATOM 2214 N N . PHE A 1 407 ? -69.570 27.865 -15.031 1.00 77.26 407 PHE A N 1
ATOM 2215 C CA . PHE A 1 407 ? -69.550 27.705 -16.487 1.00 95.25 407 PHE A CA 1
ATOM 2216 C C . PHE A 1 407 ? -69.568 29.082 -17.158 1.00 90.21 407 PHE A C 1
ATOM 2217 O O . PHE A 1 407 ? -70.504 29.445 -17.869 1.00 89.27 407 PHE A O 1
ATOM 2225 N N . GLU A 1 408 ? -68.502 29.853 -16.928 1.00 93.84 408 GLU A N 1
ATOM 2226 C CA . GLU A 1 408 ? -68.418 31.199 -17.489 1.00 98.52 408 GLU A CA 1
ATOM 2227 C C . GLU A 1 408 ? -68.288 31.162 -19.008 1.00 102.82 408 GLU A C 1
ATOM 2228 O O . GLU A 1 408 ? -68.890 31.987 -19.707 1.00 106.53 408 GLU A O 1
ATOM 2234 N N . GLY A 1 409 ? -67.516 30.212 -19.538 1.00 96.98 409 GLY A N 1
ATOM 2235 C CA . GLY A 1 409 ? -67.341 30.137 -20.980 1.00 100.75 409 GLY A CA 1
ATOM 2236 C C . GLY A 1 409 ? -68.634 29.817 -21.706 1.00 97.89 409 GLY A C 1
ATOM 2237 O O . GLY A 1 409 ? -68.974 30.453 -22.706 1.00 108.75 409 GLY A O 1
ATOM 2238 N N . TYR A 1 410 ? -69.374 28.826 -21.208 1.00 89.09 410 TYR A N 1
ATOM 2239 C CA . TYR A 1 410 ? -70.644 28.470 -21.829 1.00 79.12 410 TYR A CA 1
ATOM 2240 C C . TYR A 1 410 ? -71.683 29.568 -21.651 1.00 86.20 410 TYR A C 1
ATOM 2241 O O . TYR A 1 410 ? -72.570 29.724 -22.496 1.00 95.23 410 TYR A O 1
ATOM 2250 N N . ASN A 1 411 ? -71.588 30.339 -20.567 1.00 95.78 411 ASN A N 1
ATOM 2251 C CA . ASN A 1 411 ? -72.571 31.387 -20.316 1.00 103.64 411 ASN A CA 1
ATOM 2252 C C . ASN A 1 411 ? -72.396 32.549 -21.286 1.00 106.56 411 ASN A C 1
ATOM 2253 O O . ASN A 1 411 ? -73.371 33.032 -21.876 1.00 107.22 411 ASN A O 1
ATOM 2258 N N . LYS A 1 412 ? -71.156 33.011 -21.465 1.00 105.24 412 LYS A N 1
ATOM 2259 C CA . LYS A 1 412 ? -70.913 34.164 -22.327 1.00 99.88 412 LYS A CA 1
ATOM 2260 C C . LYS A 1 412 ? -71.191 33.831 -23.787 1.00 103.38 412 LYS A C 1
ATOM 2261 O O . LYS A 1 412 ? -71.774 34.644 -24.514 1.00 107.85 412 LYS A O 1
ATOM 2263 N N . ARG A 1 413 ? -70.796 32.638 -24.232 1.00 95.12 413 ARG A N 1
ATOM 2264 C CA . ARG A 1 413 ? -71.026 32.229 -25.613 1.00 93.61 413 ARG A CA 1
ATOM 2265 C C . ARG A 1 413 ? -72.479 31.882 -25.897 1.00 96.71 413 ARG A C 1
ATOM 2266 O O . ARG A 1 413 ? -72.797 31.538 -27.041 1.00 102.91 413 ARG A O 1
ATOM 2274 N N . LEU A 1 414 ? -73.362 31.960 -24.906 1.00 93.75 414 LEU A N 1
ATOM 2275 C CA . LEU A 1 414 ? -74.771 31.674 -25.132 1.00 106.18 414 LEU A CA 1
ATOM 2276 C C . LEU A 1 414 ? -75.447 32.864 -25.801 1.00 107.95 414 LEU A C 1
ATOM 2277 O O . LEU A 1 414 ? -75.126 34.022 -25.515 1.00 105.84 414 LEU A O 1
ATOM 2279 N N . GLU A 1 415 ? -76.385 32.570 -26.699 1.00 96.35 415 GLU A N 1
ATOM 2280 C CA . GLU A 1 415 ? -77.080 33.612 -27.437 1.00 91.43 415 GLU A CA 1
ATOM 2281 C C . GLU A 1 415 ? -78.011 34.389 -26.505 1.00 96.60 415 GLU A C 1
ATOM 2282 O O . GLU A 1 415 ? -78.169 34.070 -25.323 1.00 109.12 415 GLU A O 1
ATOM 2284 N N . GLN A 1 416 ? -78.639 35.431 -27.055 1.00 94.37 416 GLN A N 1
ATOM 2285 C CA . GLN A 1 416 ? -79.521 36.269 -26.250 1.00 90.19 416 GLN A CA 1
ATOM 2286 C C . GLN A 1 416 ? -80.803 35.540 -25.870 1.00 88.90 416 GLN A C 1
ATOM 2287 O O . GLN A 1 416 ? -81.374 35.803 -24.806 1.00 99.07 416 GLN A O 1
ATOM 2293 N N . PHE A 1 417 ? -81.273 34.632 -26.718 1.00 80.54 417 PHE A N 1
ATOM 2294 C CA . PHE A 1 417 ? -82.498 33.896 -26.453 1.00 99.31 417 PHE A CA 1
ATOM 2295 C C . PHE A 1 417 ? -82.360 32.486 -27.002 1.00 103.55 417 PHE A C 1
ATOM 2296 O O . PHE A 1 417 ? -81.719 32.265 -28.032 1.00 101.04 417 PHE A O 1
ATOM 2304 N N . GLY A 1 418 ? -82.960 31.530 -26.299 1.00 106.84 418 GLY A N 1
ATOM 2305 C CA . GLY A 1 418 ? -82.959 30.162 -26.772 1.00 116.50 418 GLY A CA 1
ATOM 2306 C C . GLY A 1 418 ? -82.483 29.148 -25.755 1.00 129.50 418 GLY A C 1
ATOM 2307 O O . GLY A 1 418 ? -83.075 28.072 -25.631 1.00 142.53 418 GLY A O 1
ATOM 2308 N N . TYR A 1 419 ? -81.414 29.470 -25.028 1.00 122.47 419 TYR A N 1
ATOM 2309 C CA . TYR A 1 419 ? -80.824 28.552 -24.062 1.00 110.73 419 TYR A CA 1
ATOM 2310 C C . TYR A 1 419 ? -80.421 29.324 -22.816 1.00 97.55 419 TYR A C 1
ATOM 2311 O O . TYR A 1 419 ? -79.709 30.328 -22.910 1.00 92.85 419 TYR A O 1
ATOM 2320 N N . LYS A 1 420 ? -80.862 28.845 -21.654 1.00 88.43 420 LYS A N 1
ATOM 2321 C CA . LYS A 1 420 ? -80.601 29.537 -20.400 1.00 87.72 420 LYS A CA 1
ATOM 2322 C C . LYS A 1 420 ? -79.177 29.281 -19.914 1.00 85.39 420 LYS A C 1
ATOM 2323 O O . LYS A 1 420 ? -78.565 28.253 -20.221 1.00 83.17 420 LYS A O 1
ATOM 2326 N N . ALA A 1 421 ? -78.654 30.235 -19.147 1.00 84.11 421 ALA A N 1
ATOM 2327 C CA . ALA A 1 421 ? -77.313 30.124 -18.597 1.00 88.95 421 ALA A CA 1
ATOM 2328 C C . ALA A 1 421 ? -77.296 29.165 -17.409 1.00 92.33 421 ALA A C 1
ATOM 2329 O O . ALA A 1 421 ? -78.313 28.929 -16.751 1.00 95.46 421 ALA A O 1
ATOM 2331 N N . ILE A 1 422 ? -76.118 28.614 -17.138 1.00 97.98 422 ILE A N 1
ATOM 2332 C CA . ILE A 1 422 ? -75.927 27.657 -16.047 1.00 88.95 422 ILE A CA 1
ATOM 2333 C C . ILE A 1 422 ? -75.410 28.453 -14.853 1.00 88.92 422 ILE A C 1
ATOM 2334 O O . ILE A 1 422 ? -74.210 28.694 -14.705 1.00 88.85 422 ILE A O 1
ATOM 2339 N N . ASP A 1 423 ? -76.333 28.863 -13.986 1.00 73.76 423 ASP A N 1
ATOM 2340 C CA . ASP A 1 423 ? -76.013 29.618 -12.782 1.00 79.55 423 ASP A CA 1
ATOM 2341 C C . ASP A 1 423 ? -76.548 28.852 -11.585 1.00 89.10 423 ASP A C 1
ATOM 2342 O O . ASP A 1 423 ? -77.763 28.668 -11.456 1.00 97.06 423 ASP A O 1
ATOM 2347 N N . PHE A 1 424 ? -75.643 28.404 -10.715 1.00 85.77 424 PHE A N 1
ATOM 2348 C CA . PHE A 1 424 ? -76.039 27.648 -9.536 1.00 84.72 424 PHE A CA 1
ATOM 2349 C C . PHE A 1 424 ? -76.559 28.532 -8.412 1.00 92.09 424 PHE A C 1
ATOM 2350 O O . PHE A 1 424 ? -77.196 28.016 -7.487 1.00 97.33 424 PHE A O 1
ATOM 2358 N N . SER A 1 425 ? -76.315 29.842 -8.470 1.00 100.57 425 SER A N 1
ATOM 2359 C CA . SER A 1 425 ? -76.817 30.749 -7.446 1.00 93.75 425 SER A CA 1
ATOM 2360 C C . SER A 1 425 ? -78.332 30.902 -7.485 1.00 90.26 425 SER A C 1
ATOM 2361 O O . SER A 1 425 ? -78.899 31.503 -6.567 1.00 100.88 425 SER A O 1
ATOM 2363 N N . LYS A 1 426 ? -78.995 30.376 -8.513 1.00 91.87 426 LYS A N 1
ATOM 2364 C CA . LYS A 1 426 ? -80.444 30.458 -8.646 1.00 96.33 426 LYS A CA 1
ATOM 2365 C C . LYS A 1 426 ? -81.177 29.409 -7.821 1.00 102.26 426 LYS A C 1
ATOM 2366 O O . LYS A 1 426 ? -82.400 29.283 -7.954 1.00 94.35 426 LYS A O 1
ATOM 2368 N N . TYR A 1 427 ? -80.464 28.654 -6.979 1.00 102.01 427 TYR A N 1
ATOM 2369 C CA . TYR A 1 427 ? -81.073 27.610 -6.163 1.00 110.08 427 TYR A CA 1
ATOM 2370 C C . TYR A 1 427 ? -80.667 27.716 -4.696 1.00 112.96 427 TYR A C 1
ATOM 2371 O O . TYR A 1 427 ? -80.876 26.764 -3.938 1.00 108.55 427 TYR A O 1
ATOM 2380 N N . GLN A 1 428 ? -80.109 28.857 -4.277 1.00 109.14 428 GLN A N 1
ATOM 2381 C CA . GLN A 1 428 ? -79.409 28.918 -2.995 1.00 93.10 428 GLN A CA 1
ATOM 2382 C C . GLN A 1 428 ? -80.304 28.552 -1.818 1.00 91.59 428 GLN A C 1
ATOM 2383 O O . GLN A 1 428 ? -79.809 28.042 -0.809 1.00 99.05 428 GLN A O 1
ATOM 2389 N N . ASP A 1 429 ? -81.615 28.780 -1.925 1.00 95.66 429 ASP A N 1
ATOM 2390 C CA . ASP A 1 429 ? -82.514 28.469 -0.815 1.00 99.08 429 ASP A CA 1
ATOM 2391 C C . ASP A 1 429 ? -82.592 26.964 -0.569 1.00 91.53 429 ASP A C 1
ATOM 2392 O O . ASP A 1 429 ? -82.271 26.478 0.527 1.00 104.22 429 ASP A O 1
ATOM 2394 N N . GLU A 1 430 ? -83.035 26.212 -1.580 1.00 94.26 430 GLU A N 1
ATOM 2395 C CA . GLU A 1 430 ? -83.157 24.766 -1.434 1.00 98.92 430 GLU A CA 1
ATOM 2396 C C . GLU A 1 430 ? -81.802 24.123 -1.174 1.00 95.29 430 GLU A C 1
ATOM 2397 O O . GLU A 1 430 ? -81.694 23.192 -0.368 1.00 94.83 430 GLU A O 1
ATOM 2399 N N . VAL A 1 431 ? -80.755 24.612 -1.841 1.00 91.21 431 VAL A N 1
ATOM 2400 C CA . VAL A 1 431 ? -79.427 24.042 -1.645 1.00 86.52 431 VAL A CA 1
ATOM 2401 C C . VAL A 1 431 ? -78.941 24.291 -0.225 1.00 82.20 431 VAL A C 1
ATOM 2402 O O . VAL A 1 431 ? -78.322 23.419 0.389 1.00 87.33 431 VAL A O 1
ATOM 2406 N N . ASP A 1 432 ? -79.223 25.471 0.330 1.00 88.15 432 ASP A N 1
ATOM 2407 C CA . ASP A 1 432 ? -78.790 25.755 1.695 1.00 92.23 432 ASP A CA 1
ATOM 2408 C C . ASP A 1 432 ? -79.553 24.901 2.700 1.00 92.24 432 ASP A C 1
ATOM 2409 O O . ASP A 1 432 ? -78.965 24.390 3.664 1.00 86.62 432 ASP A O 1
ATOM 2411 N N . LYS A 1 433 ? -80.861 24.728 2.486 1.00 89.28 433 LYS A N 1
ATOM 2412 C CA . LYS A 1 433 ? -81.641 23.867 3.373 1.00 79.67 433 LYS A CA 1
ATOM 2413 C C . LYS A 1 433 ? -81.138 22.428 3.316 1.00 84.08 433 LYS A C 1
ATOM 2414 O O . LYS A 1 433 ? -80.941 21.781 4.355 1.00 81.14 433 LYS A O 1
ATOM 2416 N N . PHE A 1 434 ? -80.913 21.912 2.103 1.00 86.89 434 PHE A N 1
ATOM 2417 C CA . PHE A 1 434 ? -80.421 20.547 1.957 1.00 77.41 434 PHE A CA 1
ATOM 2418 C C . PHE A 1 434 ? -79.032 20.396 2.558 1.00 70.13 434 PHE A C 1
ATOM 2419 O O . PHE A 1 434 ? -78.730 19.375 3.180 1.00 68.64 434 PHE A O 1
ATOM 2427 N N . LYS A 1 435 ? -78.168 21.394 2.372 1.00 71.94 435 LYS A N 1
ATOM 2428 C CA . LYS A 1 435 ? -76.859 21.368 3.006 1.00 64.37 435 LYS A CA 1
ATOM 2429 C C . LYS A 1 435 ? -77.008 21.226 4.513 1.00 84.42 435 LYS A C 1
ATOM 2430 O O . LYS A 1 435 ? -76.609 20.209 5.091 1.00 90.08 435 LYS A O 1
ATOM 2434 N N . MET A 1 436 ? -77.661 22.210 5.146 1.00 77.92 436 MET A N 1
ATOM 2435 C CA . MET A 1 436 ? -77.830 22.202 6.597 1.00 79.94 436 MET A CA 1
ATOM 2436 C C . MET A 1 436 ? -78.386 20.874 7.100 1.00 70.37 436 MET A C 1
ATOM 2437 O O . MET A 1 436 ? -77.909 20.336 8.105 1.00 86.61 436 MET A O 1
ATOM 2440 N N . LYS A 1 437 ? -79.375 20.314 6.400 1.00 69.36 437 LYS A N 1
ATOM 2441 C CA . LYS A 1 437 ? -80.031 19.113 6.909 1.00 61.94 437 LYS A CA 1
ATOM 2442 C C . LYS A 1 437 ? -79.203 17.854 6.663 1.00 64.17 437 LYS A C 1
ATOM 2443 O O . LYS A 1 437 ? -78.923 17.098 7.600 1.00 83.81 437 LYS A O 1
ATOM 2446 N N . HIS A 1 438 ? -78.800 17.606 5.415 1.00 79.85 438 HIS A N 1
ATOM 2447 C CA . HIS A 1 438 ? -78.253 16.314 5.019 1.00 67.74 438 HIS A CA 1
ATOM 2448 C C . HIS A 1 438 ? -76.734 16.272 4.919 1.00 70.61 438 HIS A C 1
ATOM 2449 O O . HIS A 1 438 ? -76.157 15.190 5.063 1.00 73.71 438 HIS A O 1
ATOM 2456 N N . ILE A 1 439 ? -76.059 17.389 4.647 1.00 67.08 439 ILE A N 1
ATOM 2457 C CA . ILE A 1 439 ? -74.613 17.337 4.479 1.00 66.44 439 ILE A CA 1
ATOM 2458 C C . ILE A 1 439 ? -73.942 17.740 5.784 1.00 71.38 439 ILE A C 1
ATOM 2459 O O . ILE A 1 439 ? -73.220 16.937 6.383 1.00 78.41 439 ILE A O 1
ATOM 2464 N N . TYR A 1 440 ? -74.190 18.973 6.238 1.00 77.50 440 TYR A N 1
ATOM 2465 C CA . TYR A 1 440 ? -73.492 19.505 7.409 1.00 78.97 440 TYR A CA 1
ATOM 2466 C C . TYR A 1 440 ? -73.740 18.652 8.649 1.00 80.79 440 TYR A C 1
ATOM 2467 O O . TYR A 1 440 ? -72.794 18.273 9.354 1.00 78.41 440 TYR A O 1
ATOM 2476 N N . ASP A 1 441 ? -75.012 18.363 8.944 1.00 76.19 441 ASP A N 1
ATOM 2477 C CA . ASP A 1 441 ? -75.339 17.569 10.124 1.00 73.97 441 ASP A CA 1
ATOM 2478 C C . ASP A 1 441 ? -74.725 16.178 10.037 1.00 73.16 441 ASP A C 1
ATOM 2479 O O . ASP A 1 441 ? -74.282 15.621 11.051 1.00 80.29 441 ASP A O 1
ATOM 2481 N N . LYS A 1 442 ? -74.678 15.604 8.832 1.00 76.68 442 LYS A N 1
ATOM 2482 C CA . LYS A 1 442 ? -74.032 14.307 8.665 1.00 80.78 442 LYS A CA 1
ATOM 2483 C C . LYS A 1 442 ? -72.536 14.400 8.937 1.00 84.03 442 LYS A C 1
ATOM 2484 O O . LYS A 1 442 ? -71.952 13.484 9.526 1.00 74.54 442 LYS A O 1
ATOM 2487 N N . ILE A 1 443 ? -71.900 15.499 8.521 1.00 78.43 443 ILE A N 1
ATOM 2488 C CA . ILE A 1 443 ? -70.479 15.680 8.820 1.00 83.37 443 ILE A CA 1
ATOM 2489 C C . ILE A 1 443 ? -70.261 15.766 10.324 1.00 78.72 443 ILE A C 1
ATOM 2490 O O . ILE A 1 443 ? -69.336 15.149 10.866 1.00 78.87 443 ILE A O 1
ATOM 2495 N N . TYR A 1 444 ? -71.109 16.526 11.021 1.00 76.75 444 TYR A N 1
ATOM 2496 C CA . TYR A 1 444 ? -70.974 16.646 12.473 1.00 81.90 444 TYR A CA 1
ATOM 2497 C C . TYR A 1 444 ? -71.131 15.288 13.153 1.00 87.04 444 TYR A C 1
ATOM 2498 O O . TYR A 1 444 ? -70.294 14.886 13.975 1.00 89.37 444 TYR A O 1
ATOM 2507 N N . LYS A 1 445 ? -72.202 14.564 12.810 1.00 80.49 445 LYS A N 1
ATOM 2508 C CA . LYS A 1 445 ? -72.453 13.259 13.415 1.00 73.24 445 LYS A CA 1
ATOM 2509 C C . LYS A 1 445 ? -71.323 12.279 13.123 1.00 83.11 445 LYS A C 1
ATOM 2510 O O . LYS A 1 445 ? -70.893 11.534 14.012 1.00 92.73 445 LYS A O 1
ATOM 2512 N N . GLU A 1 446 ? -70.826 12.263 11.885 1.00 89.73 446 GLU A N 1
ATOM 2513 C CA . GLU A 1 446 ? -69.773 11.319 11.532 1.00 87.56 446 GLU A CA 1
ATOM 2514 C C . GLU A 1 446 ? -68.442 11.695 12.167 1.00 82.13 446 GLU A C 1
ATOM 2515 O O . GLU A 1 446 ? -67.636 10.810 12.466 1.00 82.99 446 GLU A O 1
ATOM 2518 N N . GLU A 1 447 ? -68.189 12.987 12.390 1.00 76.16 447 GLU A N 1
ATOM 2519 C CA . GLU A 1 447 ? -67.008 13.365 13.157 1.00 78.51 447 GLU A CA 1
ATOM 2520 C C . GLU A 1 447 ? -67.116 12.863 14.584 1.00 81.92 447 GLU A C 1
ATOM 2521 O O . GLU A 1 447 ? -66.159 12.294 15.122 1.00 84.23 447 GLU A O 1
ATOM 2527 N N . VAL A 1 448 ? -68.281 13.053 15.205 1.00 97.40 448 VAL A N 1
ATOM 2528 C CA . VAL A 1 448 ? -68.453 12.657 16.600 1.00 81.57 448 VAL A CA 1
ATOM 2529 C C . VAL A 1 448 ? -68.342 11.142 16.752 1.00 85.75 448 VAL A C 1
ATOM 2530 O O . VAL A 1 448 ? -67.729 10.645 17.704 1.00 92.25 448 VAL A O 1
ATOM 2533 N N . ASP A 1 449 ? -68.908 10.385 15.810 1.00 104.94 449 ASP A N 1
ATOM 2534 C CA . ASP A 1 449 ? -68.976 8.921 15.936 1.00 104.07 449 ASP A CA 1
ATOM 2535 C C . ASP A 1 449 ? -67.796 8.236 15.249 1.00 105.43 449 ASP A C 1
ATOM 2536 O O . ASP A 1 449 ? -66.952 7.625 15.911 1.00 104.08 449 ASP A O 1
ATOM 2541 N N . GLU A 1 450 ? -67.730 8.332 13.917 1.00 100.67 450 GLU A N 1
ATOM 2542 C CA . GLU A 1 450 ? -66.713 7.622 13.147 1.00 90.25 450 GLU A CA 1
ATOM 2543 C C . GLU A 1 450 ? -65.294 8.062 13.485 1.00 91.41 450 GLU A C 1
ATOM 2544 O O . GLU A 1 450 ? -64.341 7.387 13.077 1.00 93.21 450 GLU A O 1
ATOM 2546 N N . ASN A 1 451 ? -65.129 9.181 14.198 1.00 85.23 451 ASN A N 1
ATOM 2547 C CA . ASN A 1 451 ? -63.830 9.597 14.735 1.00 75.44 451 ASN A CA 1
ATOM 2548 C C . ASN A 1 451 ? -62.800 9.824 13.630 1.00 88.71 451 ASN A C 1
ATOM 2549 O O . ASN A 1 451 ? -61.642 9.414 13.742 1.00 86.74 451 ASN A O 1
ATOM 2554 N N . VAL A 1 452 ? -63.216 10.510 12.565 1.00 82.29 452 VAL A N 1
ATOM 2555 C CA . VAL A 1 452 ? -62.369 10.633 11.382 1.00 64.80 452 VAL A CA 1
ATOM 2556 C C . VAL A 1 452 ? -61.183 11.550 11.659 1.00 69.31 452 VAL A C 1
ATOM 2557 O O . VAL A 1 452 ? -60.026 11.189 11.409 1.00 69.63 452 VAL A O 1
ATOM 2560 N N . PHE A 1 453 ? -61.450 12.751 12.179 1.00 72.16 453 PHE A N 1
ATOM 2561 C CA . PHE A 1 453 ? -60.388 13.746 12.300 1.00 63.75 453 PHE A CA 1
ATOM 2562 C C . PHE A 1 453 ? -59.436 13.426 13.445 1.00 74.67 453 PHE A C 1
ATOM 2563 O O . PHE A 1 453 ? -58.243 13.739 13.359 1.00 77.22 453 PHE A O 1
ATOM 2571 N N . ASN A 1 454 ? -59.935 12.814 14.523 1.00 82.39 454 ASN A N 1
ATOM 2572 C CA . ASN A 1 454 ? -59.038 12.322 15.564 1.00 73.22 454 ASN A CA 1
ATOM 2573 C C . ASN A 1 454 ? -58.109 11.246 15.013 1.00 72.35 454 ASN A C 1
ATOM 2574 O O . ASN A 1 454 ? -56.910 11.237 15.312 1.00 80.73 454 ASN A O 1
ATOM 2579 N N . ALA A 1 455 ? -58.648 10.339 14.194 1.00 73.56 455 ALA A N 1
ATOM 2580 C CA . ALA A 1 455 ? -57.828 9.300 13.580 1.00 78.91 455 ALA A CA 1
ATOM 2581 C C . ALA A 1 455 ? -56.718 9.897 12.732 1.00 83.02 455 ALA A C 1
ATOM 2582 O O . ALA A 1 455 ? -55.561 9.469 12.816 1.00 80.91 455 ALA A O 1
ATOM 2584 N N . PHE A 1 456 ? -57.057 10.892 11.908 1.00 81.44 456 PHE A N 1
ATOM 2585 C CA . PHE A 1 456 ? -56.113 11.403 10.922 1.00 85.93 456 PHE A CA 1
ATOM 2586 C C . PHE A 1 456 ? -54.865 11.971 11.584 1.00 86.02 456 PHE A C 1
ATOM 2587 O O . PHE A 1 456 ? -53.741 11.683 11.155 1.00 93.02 456 PHE A O 1
ATOM 2595 N N . PHE A 1 457 ? -55.036 12.764 12.640 1.00 80.53 457 PHE A N 1
ATOM 2596 C CA . PHE A 1 457 ? -53.898 13.434 13.252 1.00 85.40 457 PHE A CA 1
ATOM 2597 C C . PHE A 1 457 ? -53.214 12.603 14.326 1.00 84.70 457 PHE A C 1
ATOM 2598 O O . PHE A 1 457 ? -52.046 12.861 14.635 1.00 88.93 457 PHE A O 1
ATOM 2606 N N . SER A 1 458 ? -53.898 11.608 14.893 1.00 93.37 458 SER A N 1
ATOM 2607 C CA . SER A 1 458 ? -53.196 10.621 15.703 1.00 87.90 458 SER A CA 1
ATOM 2608 C C . SER A 1 458 ? -52.280 9.752 14.852 1.00 86.79 458 SER A C 1
ATOM 2609 O O . SER A 1 458 ? -51.340 9.153 15.384 1.00 104.23 458 SER A O 1
ATOM 2611 N N . TYR A 1 459 ? -52.529 9.684 13.545 1.00 85.47 459 TYR A N 1
ATOM 2612 C CA . TYR A 1 459 ? -51.692 8.933 12.619 1.00 95.21 459 TYR A CA 1
ATOM 2613 C C . TYR A 1 459 ? -50.559 9.773 12.048 1.00 92.52 459 TYR A C 1
ATOM 2614 O O . TYR A 1 459 ? -49.494 9.228 11.733 1.00 95.64 459 TYR A O 1
ATOM 2623 N N . ILE A 1 460 ? -50.761 11.087 11.921 1.00 89.35 460 ILE A N 1
ATOM 2624 C CA . ILE A 1 460 ? -49.712 11.960 11.402 1.00 82.75 460 ILE A CA 1
ATOM 2625 C C . ILE A 1 460 ? -48.501 11.944 12.326 1.00 88.93 460 ILE A C 1
ATOM 2626 O O . ILE A 1 460 ? -47.351 11.945 11.869 1.00 88.43 460 ILE A O 1
ATOM 2631 N N . ASP A 1 461 ? -48.740 11.907 13.640 1.00 96.71 461 ASP A N 1
ATOM 2632 C CA . ASP A 1 461 ? -47.651 11.877 14.609 1.00 87.22 461 ASP A CA 1
ATOM 2633 C C . ASP A 1 461 ? -46.838 10.591 14.540 1.00 98.46 461 ASP A C 1
ATOM 2634 O O . ASP A 1 461 ? -45.685 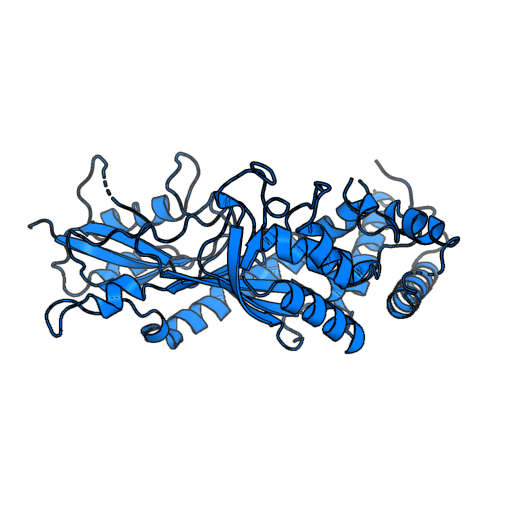10.581 14.983 1.00 103.99 461 ASP A O 1
ATOM 2639 N N . SER A 1 462 ? -47.403 9.513 13.998 1.00 98.61 462 SER A N 1
ATOM 2640 C CA . SER A 1 462 ? -46.727 8.219 13.897 1.00 102.01 462 SER A CA 1
ATOM 2641 C C . SER A 1 462 ? -46.552 7.877 12.418 1.00 115.82 462 SER A C 1
ATOM 2642 O O . SER A 1 462 ? -47.419 7.245 11.811 1.00 117.21 462 SER A O 1
ATOM 2644 N N . PHE A 1 463 ? -45.424 8.292 11.846 1.00 123.13 463 PHE A N 1
ATOM 2645 C CA . PHE A 1 463 ? -45.112 7.990 10.450 1.00 117.15 463 PHE A CA 1
ATOM 2646 C C . PHE A 1 463 ? -43.609 8.061 10.192 1.00 115.37 463 PHE A C 1
ATOM 2647 O O . PHE A 1 463 ? -42.971 7.050 9.893 1.00 124.48 463 PHE A O 1
ATOM 2649 N N . LYS A 1 484 ? -42.303 10.570 7.126 1.00 101.79 484 LYS A N 1
ATOM 2650 C CA . LYS A 1 484 ? -42.017 11.013 5.765 1.00 119.16 484 LYS A CA 1
ATOM 2651 C C . LYS A 1 484 ? -42.211 12.522 5.633 1.00 123.17 484 LYS A C 1
ATOM 2652 O O . LYS A 1 484 ? -41.281 13.248 5.271 1.00 102.87 484 LYS A O 1
ATOM 2654 N N . SER A 1 485 ? -43.426 12.988 5.934 1.00 137.92 485 SER A N 1
ATOM 2655 C CA . SER A 1 485 ? -43.737 14.413 5.885 1.00 132.40 485 SER A CA 1
ATOM 2656 C C . SER A 1 485 ? -43.078 15.200 7.007 1.00 118.09 485 SER A C 1
ATOM 2657 O O . SER A 1 485 ? -43.133 16.435 6.985 1.00 125.01 485 SER A O 1
ATOM 2659 N N . ILE A 1 486 ? -42.463 14.523 7.979 1.00 116.24 486 ILE A N 1
ATOM 2660 C CA . ILE A 1 486 ? -41.866 15.224 9.109 1.00 115.51 486 ILE A CA 1
ATOM 2661 C C . ILE A 1 486 ? -40.672 16.060 8.667 1.00 111.77 486 ILE A C 1
ATOM 2662 O O . ILE A 1 486 ? -40.357 17.079 9.292 1.00 109.03 486 ILE A O 1
ATOM 2664 N N . PHE A 1 487 ? -39.997 15.661 7.584 1.00 119.69 487 PHE A N 1
ATOM 2665 C CA . PHE A 1 487 ? -38.801 16.377 7.151 1.00 114.85 487 PHE A CA 1
ATOM 2666 C C . PHE A 1 487 ? -39.111 17.815 6.755 1.00 116.08 487 PHE A C 1
ATOM 2667 O O . PHE A 1 487 ? -38.267 18.701 6.930 1.00 118.24 487 PHE A O 1
ATOM 2669 N N . GLU A 1 488 ? -40.309 18.071 6.226 1.00 117.18 488 GLU A N 1
ATOM 2670 C CA . GLU A 1 488 ? -40.665 19.431 5.834 1.00 107.57 488 GLU A CA 1
ATOM 2671 C C . GLU A 1 488 ? -40.883 20.316 7.056 1.00 104.22 488 GLU A C 1
ATOM 2672 O O . GLU A 1 488 ? -40.317 21.411 7.151 1.00 108.73 488 GLU A O 1
ATOM 2674 N N . PHE A 1 489 ? -41.695 19.856 8.006 1.00 103.51 489 PHE A N 1
ATOM 2675 C CA . PHE A 1 489 ? -42.040 20.643 9.190 1.00 110.43 489 PHE A CA 1
ATOM 2676 C C . PHE A 1 489 ? -41.152 20.326 10.387 1.00 120.53 489 PHE A C 1
ATOM 2677 O O . PHE A 1 489 ? -41.627 20.298 11.527 1.00 99.83 489 PHE A O 1
ATOM 2679 N N . LEU A 1 490 ? -39.857 20.087 10.165 1.00 126.60 490 LEU A N 1
ATOM 2680 C CA . LEU A 1 490 ? -38.906 19.813 11.236 1.00 118.30 490 LEU A CA 1
ATOM 2681 C C . LEU A 1 490 ? -37.917 20.960 11.427 1.00 131.09 490 LEU A C 1
ATOM 2682 O O . LEU A 1 490 ? -36.779 20.740 11.848 1.00 140.29 490 LEU A O 1
ATOM 2684 N N . THR A 1 491 ? -38.340 22.186 11.109 1.00 136.28 491 THR A N 1
ATOM 2685 C CA . THR A 1 491 ? -37.519 23.392 11.217 1.00 135.75 491 THR A CA 1
ATOM 2686 C C . THR A 1 491 ? -36.255 23.321 10.362 1.00 138.87 491 THR A C 1
ATOM 2687 O O . THR A 1 491 ? -35.310 24.084 10.586 1.00 144.56 491 THR A O 1
ATOM 2689 N N . ALA A 1 492 ? -36.227 22.423 9.375 1.00 134.55 492 ALA A N 1
ATOM 2690 C CA . ALA A 1 492 ? -35.075 22.259 8.497 1.00 120.78 492 ALA A CA 1
ATOM 2691 C C . ALA A 1 492 ? -35.440 21.398 7.295 1.00 125.03 492 ALA A C 1
ATOM 2692 O O . ALA A 1 492 ? -35.961 20.290 7.458 1.00 135.48 492 ALA A O 1
ATOM 2694 N N . LYS A 1 493 ? -35.173 21.889 6.089 1.00 120.79 493 LYS A N 1
ATOM 2695 C CA . LYS A 1 493 ? -35.477 21.133 4.877 1.00 120.04 493 LYS A CA 1
ATOM 2696 C C . LYS A 1 493 ? -34.541 21.508 3.733 1.00 125.29 493 LYS A C 1
ATOM 2697 O O . LYS A 1 493 ? -34.553 20.876 2.675 1.00 119.11 493 LYS A O 1
#

Secondary structure (DSSP, 8-state):
---EEEEEEEEE--TTSS-SS--TTS--HHHHHHHHHHHHT---SS---EES----TT-EEEEEEEEEEE-TT-TT-HHHHHHTS-TTEEEEEEEE--SS--TTTT--EEEEEEEEEGGGGS-PPTTSHHHHHHHHT-S------SHHHHHHHHHHHHHHHHS-S---S-----HHHHHHHHHHHHHHHHHT----HHHHHHHHHHHHHT-EEEE-GGGSSS--TT-STTEEEEEEEEEPPPEEETTTTEEEEEEEEEES---TTHHHHHHHHHHHHHHH---TTHHHHHTSSS----PPPPGGGEEEEEEE-HHHHHTS-SSSS----GGGGHHHHHHHIIIIIIHHHHHHHHHH-HHHHHHHHHT---GGGTTSS--

Foldseek 3Di:
DDKAKWKWKKWFFLPQFAWADDDPPTHHPVNQLVVLCVQLAWDDDDDDWDKQDTGGHRFTALIIMTMDITDPDDPCRLVSSQVSGDLGMHTQDMFGDDPVDDNHPLQFKFKKKFKFFPLLLAADAPPFQLVVLLVVCPPPPQDDDPPNVVLNVVLVVVCVVVDPPDPLVDDPVCNVVVVVVSVVSVVLSSQVDDDDPVLVVLLVLLQVVVAAWFQQQLLAPDDDDPDDVRTWHWHDKDKDDWDFDDPSRTIIIMIMTMTRDAYHLNVQQSSQVSSVCSHSNFDSCLSVCCSPDDHFHGDGADSLRMYTHYTDRPPSQVPDDPDDGDHDDPVVRCVVSVVSCVPNRPVVSVVCCVPVVRSVVVVVVVSPDGRSCSRSNHD

Organism: Saccharomyces cerevisiae (strain ATCC 204508 / S288c) (NCBI:txid559292)

InterPro domains:
  IPR001406 Pseudouridine synthase I, TruA [PTHR11142] (47-455)
  IPR001406 Pseudouridine synthase I, TruA [TIGR00071] (75-403)
  IPR020094 Pseudouridine synthase TruA/RsuA/RluB/E/F, N-terminal [G3DSA:3.30.70.580] (68-185)
  IPR020095 Pseudouridine synthase I, TruA, C-terminal [G3DSA:3.30.70.660] (186-470)
  IPR020097 Pseudouridine synthase I, TruA, alpha/beta domain [PF01416] (303-407)
  IPR020103 Pseudouridine synthase, catalytic domain superfamily [SSF55120] (73-418)
  IPR041708 Pseudouridine synthase PUS1/ PUS2-like [cd02568] (79-407)

GO terms:
  GO:0005634 nucleus (C, IDA)
  GO:0009982 pseudouridine synthase activity (F, IDA)
  GO:0031119 tRNA pseudouridine synthesis (P, IDA)
  GO:0003729 mRNA binding (F, HDA)
  GO:1990481 mRNA pseudouridine synthesis (P, IMP)
  GO:0031120 snRNA pseudouridine synthesis (P, IMP)
  GO:0106029 tRNA pseudouridine synthase activity (F, EXP)
  GO:0106032 snRNA pseudouridine synthase activity (F, EXP)
  GO:0009982 pseudouridine synthase activity (F, EXP)
  GO:0005654 nucleoplasm (C, TAS)
  GO:0006400 tRNA modification (P, TAS)

Nearest PDB structures (foldseek):
  7r9f-assembly1_A-2  TM=1.002E+00  e=9.500E-78  Saccharomyces cerevisiae
  7r9g-assembly1_A-2  TM=9.855E-01  e=5.493E-63  Saccharomyces cerevisiae
  4nz6-assembly1_A  TM=9.078E-01  e=1.650E-28  Homo sapiens
  4its-assembly1_A  TM=9.102E-01  e=6.086E-28  Homo sapiens
  2nr0-assembly1_B  TM=7.658E-01  e=4.990E-15  Escherichia coli K-12

Sequence (379 aa):
LPKRKVAVMVGYCGTGYHGMQYNPPNPTIESALFKKAFVEAGAISKDNSFMRAARTDKGVHAGGNLISLKMIIEDPDIKQKINEKLPEGIRVWDIERVNKAFDCRKMCSSRWYEYLLPTYSLIGPKPGSILYRDIEESKTELLDEDLESKEFWEEFKKDANEKFSTEEIEAILEELYQKVKKYKQLENAHRRRYRISAAKLAKFRASTSQYLGAHNFHNFTLGKDFKEPSAIRFMKDIKVSDPFVIGDAQTEWISIKIHGQSFMLHQIRKMVSMATLITRCGCPVERISQAYGQQKINIPKAPALGLLLEAPVFEGYNKRLEQFGYKAIDFSKYQDEVDKFKMKHIYDKIYKEEVDENVFNAFFSYIDSFKSIFEFLTAK

B-factor: mean 90.78, std 19.94, range [20.0, 161.22]

Radius of gyration: 23.41 Å; Cα contacts (8 Å, |Δi|>4): 651; chains: 1; bounding box: 64×43×68 Å

Solvent-accessible surface area: 17945 Å² total; per-residue (Å²): 145,102,88,82,81,7,0,0,3,0,0,0,12,2,41,72,43,83,8,0,71,97,76,81,130,69,73,0,2,0,32,18,1,66,90,2,3,89,71,25,50,6,52,113,79,113,99,127,96,22,46,6,2,183,9,41,128,17,4,0,0,1,0,0,0,1,6,26,60,6,31,51,76,54,143,72,22,83,64,37,0,26,92,44,13,66,65,19,0,59,2,20,43,36,22,50,4,44,96,76,11,61,0,70,76,35,23,34,15,34,84,20,9,1,3,3,0,2,9,1,0,6,3,16,27,74,84,21,64,20,95,53,69,46,104,62,24,91,125,61,118,81,85,151,51,74,56,7,58,66,24,25,62,83,5,101,113,48,6,109,92,93,44,78,133,100,123,38,106,82,93,153,168,54,64,81,124,47,48,39,60,74,50,130,46,38,25,58,29,38,30,74,25,101,20,40,86,74,20,15,61,41,2,94,44,0,5,56,51,8,64,23,77,54,29,0,8,9,0,15,86,57,71,61,88,113,19,126,50,3,82,41,89,2,68,33,26,68,4,43,78,44,64,55,56,42,117,50,97,4,11,1,0,11,6,74,6,29,0,103,39,21,45,50,64,1,8,23,21,6,8,1,9,3,2,13,1,2,11,24,10,8,74,34,62,24,0,45,88,6,28,24,90,104,95,38,73,4,37,88,5,25,19,22,0,10,0,0,29,19,5,30,3,129,24,7,49,86,162,32,79,161,170,72,102,95,55,11,80,21,69,76,45,109,88,54,13,49,62,11,14,85,88,63,0,38,47,41,0,37,56,33,3,55,114,70,45,30,2,8,56,21,16,69,122,14,16,68,104,88,22,26,66,28,16,30,41,76,127